Protein AF-A0A7C3HPL3-F1 (afdb_monomer_lite)

Sequence (713 aa):
MQHRWKKDSAVAALNNEVESLIAERNRGVNVCPSSESLQRSAKTLRLFRQLYDNIPQPDSGGTFQFYRAYAAAILRLQPLVDAARWPRWLMLERMLSSASAAGDLLAAALALRTQIEILDDFLQLQAYEGQLPAPDMLESPFPVTPADCQRVRDHATLLWARFLPLLGVPKPDEMTRRPALPARIAPKPVELDDAFAALNDYVHPNYGSHVQAIRPEQATAGVVLLRAFVSVYRSFLAFPWARRPAASPCTIEAPKAETSWDQMVEFVKDTLPCLCQKLRNEHGYPNDWRLDSGFLGVFRERLDHARQQWEEFWRMISDHCDERELDTLRPILGGSDQLCSALPAKELFFFPQRTGGFGLPATAAEWLALAGIRRYALKFEQAVETLGEESAFPASPPYDSWVRFLKTAVEFSVMVGLHKMHLMQVAAKRSINERNPLAAILCARSLMEHYAVSVWLSEKFKEAWDKIEDAARSNRDVRPMLSELEADVGRFLAGTKGTAEATTPWRSRWLAAGRARHVNLETAIDKAFPAGGAADSAKPTLRFLYDWFCRVIHGDRMTGSDLLEPGSSRIAEKQFAKVVMVLAAFEGPEILFRLYGLVASAVGRMARPSGLQSAETPEALRTAIKEGTIRNLQFKRGRDVFGAGTESDPYYFRQELFYHEAFYAFLDHEEIRSFSRSVWLFRHLPGDRVETKDGRVLFFWNRYPQFDVGSDA

pLDDT: mean 72.96, std 17.58, range [26.66, 96.75]

Secondary structure (DSSP, 8-state):
-HHHHTT-HHHHHHHHHHHHHHHHHTTB--SPPPTHHHHHHHHHHHHHHHHHTTPPPS-SHHHHHHHHHHHHHHHHHHHHHHHHHHHHHHHHHHHHHHHHHTT-HHHHHHHHHHHHHHHHHHHHHHHHHTTSPPTTGGGS-PPPPHHHHHHHHHHHHHIIIIIS---SPPPHHHHH-PPPPPPPSSPPPHHHHHHHHHHHHHHSTTS-THHHHH-TTSHHHHHHHHHHHHHHHHHHHTSTTTTPBPSS--------S---HHHHHHHHHHHHHHHHHHHHHHH---TT--TTTTHHHHHHHHHHHHHHHHHHHHHHHHHH--HHHHHHHTTTS-S-HHHHTTS-HHHHHHHHHHHGGGT--SSHHHHHHHHHHHHHHHHHHHHHHTS-SS-SS-SSS--HHHHHHHHHHHHHHHHHHHHHHHHHHHHHHHHHHTT-HHHHHHHHHHHHHHHHHHHHHHHHHHHHHHHHHHHHHTT---HHHHHHHHHHHHHHHH--TT--S---HHHHHHHHTT------HHHHHHHHS-SS--S-TTHHHHHHHHHHHHHHHTTSSS-SGGGSSTTTHHHHHHHHHHHHHHHHHHTSHHHHHHHHHHHHHHHHHHT-TTTGGG--SHHHHHHHHHHT--TT----BTTTEES-SSSSS-BEE-TTS-HHHHHHHHHHHTT--EEEEEEEEETTEEEEEEEETTS-EEEEE---TTT---S--

Structure (mmCIF, N/CA/C/O backbone):
data_AF-A0A7C3HPL3-F1
#
_entry.id   AF-A0A7C3HPL3-F1
#
loop_
_atom_site.group_PDB
_atom_site.id
_atom_site.type_symbol
_atom_site.label_atom_id
_atom_site.label_alt_id
_atom_site.label_comp_id
_atom_site.label_asym_id
_atom_site.label_entity_id
_atom_site.label_seq_id
_atom_site.pdbx_PDB_ins_code
_atom_site.Cartn_x
_atom_site.Cartn_y
_atom_site.Cartn_z
_atom_site.occupancy
_atom_site.B_iso_or_equiv
_atom_site.auth_seq_id
_atom_site.auth_comp_id
_atom_site.auth_asym_id
_atom_site.auth_atom_id
_atom_site.pdbx_PDB_model_num
ATOM 1 N N . MET A 1 1 ? 0.351 -27.396 0.593 1.00 41.66 1 MET A N 1
ATOM 2 C CA . MET A 1 1 ? -0.101 -26.341 -0.349 1.00 41.66 1 MET A CA 1
ATOM 3 C C . MET A 1 1 ? 0.092 -26.714 -1.820 1.00 41.66 1 MET A C 1
ATOM 5 O O . MET A 1 1 ? -0.907 -26.703 -2.530 1.00 41.66 1 MET A O 1
ATOM 9 N N . GLN A 1 2 ? 1.286 -27.146 -2.268 1.00 35.91 2 GLN A N 1
ATOM 10 C CA . GLN A 1 2 ? 1.512 -27.609 -3.658 1.00 35.91 2 GLN A CA 1
ATOM 11 C C . GLN A 1 2 ? 0.457 -28.620 -4.160 1.00 35.91 2 GLN A C 1
ATOM 13 O O . GLN A 1 2 ? 0.058 -28.567 -5.316 1.00 35.91 2 GLN A O 1
ATOM 18 N N . HIS A 1 3 ? -0.061 -29.499 -3.293 1.00 39.06 3 HIS A N 1
ATOM 19 C CA . HIS A 1 3 ? -1.077 -30.491 -3.666 1.00 39.06 3 HIS A CA 1
ATOM 20 C C . HIS A 1 3 ? -2.484 -29.943 -3.969 1.00 39.06 3 HIS A C 1
ATOM 22 O O . HIS A 1 3 ? -3.223 -30.624 -4.674 1.00 39.06 3 HIS A O 1
ATOM 28 N N . ARG A 1 4 ? -2.883 -28.765 -3.455 1.00 46.12 4 ARG A N 1
ATOM 29 C CA . ARG A 1 4 ? -4.201 -28.168 -3.768 1.00 46.12 4 ARG A CA 1
ATOM 30 C C . ARG A 1 4 ? -4.163 -27.411 -5.095 1.00 46.12 4 ARG A C 1
ATOM 32 O O . ARG A 1 4 ? -5.033 -27.625 -5.924 1.00 46.12 4 ARG A O 1
ATOM 39 N N . TRP A 1 5 ? -3.124 -26.609 -5.328 1.00 50.84 5 TRP A N 1
ATOM 40 C CA . TRP A 1 5 ? -2.966 -25.856 -6.580 1.00 50.84 5 TRP A CA 1
ATOM 41 C C . TRP A 1 5 ? -2.658 -26.764 -7.778 1.00 50.84 5 TRP A C 1
ATOM 43 O O . TRP A 1 5 ? -3.161 -26.523 -8.865 1.00 50.84 5 TRP A O 1
ATOM 53 N N . LYS A 1 6 ? -1.918 -27.867 -7.578 1.00 50.06 6 LYS A N 1
ATOM 54 C CA . LYS A 1 6 ? -1.686 -28.879 -8.628 1.00 50.06 6 LYS A CA 1
ATOM 55 C C . LYS A 1 6 ? -2.954 -29.625 -9.072 1.00 50.06 6 LYS A C 1
ATOM 57 O O . LYS A 1 6 ? -2.928 -30.254 -10.122 1.00 50.06 6 LYS A O 1
ATOM 62 N N . LYS A 1 7 ? -4.030 -29.607 -8.274 1.00 56.88 7 LYS A N 1
ATOM 63 C CA . LYS A 1 7 ? -5.308 -30.261 -8.610 1.00 56.88 7 LYS A CA 1
ATOM 64 C C . LYS A 1 7 ? -6.273 -29.342 -9.364 1.00 56.88 7 LYS A C 1
ATOM 66 O O . LYS A 1 7 ? -7.231 -29.844 -9.940 1.00 56.88 7 LYS A O 1
ATOM 71 N N . ASP A 1 8 ? -6.030 -28.033 -9.365 1.00 68.81 8 ASP A N 1
ATOM 72 C CA . ASP A 1 8 ? -6.805 -27.076 -10.151 1.00 68.81 8 ASP A CA 1
ATOM 73 C C . ASP A 1 8 ? -6.230 -27.014 -11.574 1.00 68.81 8 ASP A C 1
ATOM 75 O O . ASP A 1 8 ? -5.091 -26.590 -11.788 1.00 68.81 8 ASP A O 1
ATOM 79 N N . SER A 1 9 ? -7.007 -27.467 -12.558 1.00 72.75 9 SER A N 1
ATOM 80 C CA . SER A 1 9 ? -6.572 -27.553 -13.955 1.00 72.75 9 SER A CA 1
ATOM 81 C C . SER A 1 9 ? -6.252 -26.189 -14.572 1.00 72.75 9 SER A C 1
ATOM 83 O O . SER A 1 9 ? -5.381 -26.110 -15.438 1.00 72.75 9 SER A O 1
ATOM 85 N N . ALA A 1 10 ? -6.914 -25.113 -14.130 1.00 74.19 10 ALA A N 1
ATOM 86 C CA . ALA A 1 10 ? -6.650 -23.766 -14.628 1.00 74.19 10 ALA A CA 1
ATOM 87 C C . ALA A 1 10 ? -5.320 -23.227 -14.082 1.00 74.19 10 ALA A C 1
ATOM 89 O O . ALA A 1 10 ? -4.532 -22.645 -14.828 1.00 74.19 10 ALA A O 1
ATOM 90 N N . VAL A 1 11 ? -5.034 -23.477 -12.800 1.00 78.38 11 VAL A N 1
ATOM 91 C CA . VAL A 1 11 ? -3.745 -23.125 -12.179 1.00 78.38 11 VAL A CA 1
ATOM 92 C C . VAL A 1 11 ? -2.603 -23.938 -12.793 1.00 78.38 11 VAL A C 1
ATOM 94 O O . VAL A 1 11 ? -1.540 -23.389 -13.074 1.00 78.38 11 VAL A O 1
ATOM 97 N N . ALA A 1 12 ? -2.815 -25.231 -13.052 1.00 79.19 12 ALA A N 1
ATOM 98 C CA . ALA A 1 12 ? -1.817 -26.090 -13.688 1.00 79.19 12 ALA A CA 1
ATOM 99 C C . ALA A 1 12 ? -1.452 -25.622 -15.109 1.00 79.19 12 ALA A C 1
ATOM 101 O O . ALA A 1 12 ? -0.271 -25.568 -15.448 1.00 79.19 12 ALA A O 1
ATOM 102 N N . ALA A 1 13 ? -2.446 -25.237 -15.918 1.00 85.75 13 ALA A N 1
ATOM 103 C CA . ALA A 1 13 ? -2.212 -24.704 -17.260 1.00 85.75 13 ALA A CA 1
ATOM 104 C C . ALA A 1 13 ? -1.410 -23.393 -17.227 1.00 85.75 13 ALA A C 1
ATOM 106 O O . ALA A 1 13 ? -0.432 -23.259 -17.960 1.00 85.75 13 ALA A O 1
ATOM 107 N N . LEU A 1 14 ? -1.776 -22.464 -16.335 1.00 88.50 14 LEU A N 1
ATOM 108 C CA . LEU A 1 14 ? -1.041 -21.211 -16.147 1.00 88.50 14 LEU A CA 1
ATOM 109 C C . LEU A 1 14 ? 0.402 -21.455 -15.691 1.00 88.50 14 LEU A C 1
ATOM 111 O O . LEU A 1 14 ? 1.313 -20.824 -16.212 1.00 88.50 14 LEU A O 1
ATOM 115 N N . ASN A 1 15 ? 0.628 -22.394 -14.768 1.00 85.50 15 ASN A N 1
ATOM 116 C CA . ASN A 1 15 ? 1.976 -22.740 -14.314 1.00 85.50 15 ASN A CA 1
ATOM 117 C C . ASN A 1 15 ? 2.854 -23.266 -15.452 1.00 85.50 15 ASN A C 1
ATOM 119 O O . ASN A 1 15 ? 3.981 -22.809 -15.598 1.00 85.50 15 ASN A O 1
ATOM 123 N N . ASN A 1 16 ? 2.345 -24.181 -16.284 1.00 87.81 16 ASN A N 1
ATOM 124 C CA . ASN A 1 16 ? 3.105 -24.678 -17.438 1.00 87.81 16 ASN A CA 1
ATOM 125 C C . ASN A 1 16 ? 3.515 -23.539 -18.377 1.00 87.81 16 ASN A C 1
ATOM 127 O O . ASN A 1 16 ? 4.605 -23.544 -18.947 1.00 87.81 16 ASN A O 1
ATOM 131 N N . GLU A 1 17 ? 2.637 -22.554 -18.529 1.00 93.00 17 GLU A N 1
ATOM 132 C CA . GLU A 1 17 ? 2.922 -21.396 -19.351 1.00 93.00 17 GLU A CA 1
ATOM 133 C C . GLU A 1 17 ? 3.975 -20.469 -18.733 1.00 93.00 17 GLU A C 1
ATOM 135 O O . GLU A 1 17 ? 4.900 -20.039 -19.421 1.00 93.00 17 GLU A O 1
ATOM 140 N N . VAL A 1 18 ? 3.872 -20.211 -17.428 1.00 90.56 18 VAL A N 1
ATOM 141 C CA . VAL A 1 18 ? 4.877 -19.465 -16.662 1.00 90.56 18 VAL A CA 1
ATOM 142 C C . VAL A 1 18 ? 6.251 -20.119 -16.801 1.00 90.56 18 VAL A C 1
ATOM 144 O O . VAL A 1 18 ? 7.207 -19.430 -17.145 1.00 90.56 18 VAL A O 1
ATOM 147 N N . GLU A 1 19 ? 6.350 -21.438 -16.631 1.00 89.69 19 GLU A N 1
ATOM 148 C CA . GLU A 1 19 ? 7.603 -22.188 -16.804 1.00 89.69 19 GLU A CA 1
ATOM 149 C C . GLU A 1 19 ? 8.178 -22.029 -18.221 1.00 89.69 19 GLU A C 1
ATOM 151 O O . GLU A 1 19 ? 9.374 -21.782 -18.391 1.00 89.69 19 GLU A O 1
ATOM 156 N N . SER A 1 20 ? 7.329 -22.090 -19.254 1.00 92.38 20 SER A N 1
ATOM 157 C CA . SER A 1 20 ? 7.750 -21.862 -20.643 1.00 92.38 20 SER A CA 1
ATOM 158 C C . SER A 1 20 ? 8.289 -20.444 -20.862 1.00 92.38 20 SER A C 1
ATOM 160 O O . SER A 1 20 ? 9.319 -20.265 -21.516 1.00 92.38 20 SER A O 1
ATOM 162 N N . LEU A 1 21 ? 7.614 -19.429 -20.317 1.00 93.06 21 LEU A N 1
ATOM 163 C CA . LEU A 1 21 ? 8.029 -18.027 -20.430 1.00 93.06 21 LEU A CA 1
ATOM 164 C C . LEU A 1 21 ? 9.325 -17.758 -19.658 1.00 93.06 21 LEU A C 1
ATOM 166 O O . LEU A 1 21 ? 10.193 -17.047 -20.161 1.00 93.06 21 LEU A O 1
ATOM 170 N N . ILE A 1 22 ? 9.495 -18.360 -18.476 1.00 88.88 22 ILE A N 1
ATOM 171 C CA . ILE A 1 22 ? 10.741 -18.307 -17.699 1.00 88.88 22 ILE A CA 1
ATOM 172 C C . ILE A 1 22 ? 11.883 -18.945 -18.493 1.00 88.88 22 ILE A C 1
ATOM 174 O O . ILE A 1 22 ? 12.955 -18.349 -18.617 1.00 88.88 22 ILE A O 1
ATOM 178 N N . ALA A 1 23 ? 11.659 -20.125 -19.077 1.00 87.38 23 ALA A N 1
ATOM 179 C CA . ALA A 1 23 ? 12.657 -20.803 -19.899 1.00 87.38 23 ALA A CA 1
ATOM 180 C C . ALA A 1 23 ? 13.074 -19.955 -21.112 1.00 87.38 23 ALA A C 1
ATOM 182 O O . ALA A 1 23 ? 14.262 -19.872 -21.431 1.00 87.38 23 ALA A O 1
ATOM 183 N N . GLU A 1 24 ? 12.127 -19.276 -21.767 1.00 88.62 24 GLU A N 1
ATOM 184 C CA . GLU A 1 24 ? 12.440 -18.335 -22.843 1.00 88.62 24 GLU A CA 1
ATOM 185 C C . GLU A 1 24 ? 13.222 -17.122 -22.327 1.00 88.62 24 GLU A C 1
ATOM 187 O O . GLU A 1 24 ? 14.273 -16.796 -22.885 1.00 88.62 24 GLU A O 1
ATOM 192 N N . ARG A 1 25 ? 12.757 -16.497 -21.240 1.00 88.94 25 ARG A N 1
ATOM 193 C CA . ARG A 1 25 ? 13.364 -15.306 -20.638 1.00 88.94 25 ARG A CA 1
ATOM 194 C C . ARG A 1 25 ? 14.802 -15.541 -20.180 1.00 88.94 25 ARG A C 1
ATOM 196 O O . ARG A 1 25 ? 15.637 -14.656 -20.381 1.00 88.94 25 ARG A O 1
ATOM 203 N N . ASN A 1 26 ? 15.101 -16.713 -19.618 1.00 83.44 26 ASN A N 1
ATOM 204 C CA . ASN A 1 26 ? 16.430 -17.087 -19.120 1.00 83.44 26 ASN A CA 1
ATOM 205 C C . ASN A 1 26 ? 17.495 -17.185 -20.227 1.00 83.44 26 ASN A C 1
ATOM 207 O O . ASN A 1 26 ? 18.689 -17.181 -19.932 1.00 83.44 26 ASN A O 1
ATOM 211 N N . ARG A 1 27 ? 17.089 -17.241 -21.504 1.00 81.69 27 ARG A N 1
ATOM 212 C CA . ARG A 1 27 ? 18.009 -17.162 -22.654 1.00 81.69 27 ARG A CA 1
ATOM 213 C C . ARG A 1 27 ? 18.409 -15.723 -23.006 1.00 81.69 27 ARG A C 1
ATOM 215 O O . ARG A 1 27 ? 19.388 -15.529 -23.725 1.00 81.69 27 ARG A O 1
ATOM 222 N N . GLY A 1 28 ? 17.647 -14.733 -22.537 1.00 79.31 28 GLY A N 1
ATOM 223 C CA . GLY A 1 28 ? 17.845 -13.312 -22.827 1.00 79.31 28 GLY A CA 1
ATOM 224 C C . GLY A 1 28 ? 18.831 -12.610 -21.886 1.00 79.31 28 GLY A C 1
ATOM 225 O O . GLY A 1 28 ? 19.328 -13.199 -20.929 1.00 79.31 28 GLY A O 1
ATOM 226 N N . VAL A 1 29 ? 19.077 -11.317 -22.123 1.00 75.50 29 VAL A N 1
ATOM 227 C CA . VAL A 1 29 ? 19.988 -10.475 -21.316 1.00 75.50 29 VAL A CA 1
ATOM 228 C C . VAL A 1 29 ? 19.632 -10.510 -19.823 1.00 75.50 29 VAL A C 1
ATOM 230 O O . VAL A 1 29 ? 18.475 -10.355 -19.432 1.00 75.50 29 VAL A O 1
ATOM 233 N N . ASN A 1 30 ? 20.641 -10.698 -18.978 1.00 72.25 30 ASN A N 1
ATOM 234 C CA . ASN A 1 30 ? 20.511 -10.949 -17.536 1.00 72.25 30 ASN A CA 1
ATOM 235 C C . ASN A 1 30 ? 21.443 -10.082 -16.668 1.00 72.25 30 ASN A C 1
ATOM 237 O O . ASN A 1 30 ? 21.335 -10.085 -15.442 1.00 72.25 30 ASN A O 1
ATOM 241 N N . VAL A 1 31 ? 22.327 -9.305 -17.294 1.00 69.75 31 VAL A N 1
ATOM 242 C CA . VAL A 1 31 ? 23.218 -8.348 -16.636 1.00 69.75 31 VAL A CA 1
ATOM 243 C C . VAL A 1 31 ? 23.016 -6.989 -17.292 1.00 69.75 31 VAL A C 1
ATOM 245 O O . VAL A 1 31 ? 22.857 -6.898 -18.510 1.00 69.75 31 VAL A O 1
ATOM 248 N N . CYS A 1 32 ? 23.015 -5.927 -16.486 1.00 68.81 32 CYS A N 1
ATOM 249 C CA . CYS A 1 32 ? 22.987 -4.566 -17.008 1.00 68.81 32 CYS A CA 1
ATOM 250 C C . CYS A 1 32 ? 24.171 -4.340 -17.969 1.00 68.81 32 CYS A C 1
ATOM 252 O O . CYS A 1 32 ? 25.301 -4.696 -17.623 1.00 68.81 32 CYS A O 1
ATOM 254 N N . PRO A 1 33 ? 23.952 -3.713 -19.136 1.00 66.06 33 PRO A N 1
ATOM 255 C CA . PRO A 1 33 ? 25.042 -3.307 -20.022 1.00 66.06 33 PRO A CA 1
ATOM 256 C C . PRO A 1 33 ? 26.049 -2.383 -19.312 1.00 66.06 33 PRO A C 1
ATOM 258 O O . PRO A 1 33 ? 25.688 -1.669 -18.376 1.00 66.06 33 PRO A O 1
ATOM 261 N N . SER A 1 34 ? 27.319 -2.410 -19.735 1.00 59.97 34 SER A N 1
ATOM 262 C CA . SER A 1 34 ? 28.420 -1.733 -19.031 1.00 59.97 34 SER A CA 1
ATOM 263 C C . SER A 1 34 ? 28.308 -0.197 -19.021 1.00 59.97 34 SER A C 1
ATOM 265 O O . SER A 1 34 ? 27.701 0.427 -19.895 1.00 59.97 34 SER A O 1
ATOM 267 N N . SER A 1 35 ? 28.966 0.422 -18.034 1.00 56.56 35 SER A N 1
ATOM 268 C CA . SER A 1 35 ? 29.016 1.875 -17.801 1.00 56.56 35 SER A CA 1
ATOM 269 C C . SER A 1 35 ? 29.748 2.680 -18.889 1.00 56.56 35 SER A C 1
ATOM 271 O O . SER A 1 35 ? 29.656 3.912 -18.922 1.00 56.56 35 SER A O 1
ATOM 273 N N . GLU A 1 36 ? 30.448 2.011 -19.813 1.00 59.09 36 GLU A N 1
ATOM 274 C CA . GLU A 1 36 ? 31.194 2.644 -20.911 1.00 59.09 36 GLU A CA 1
ATOM 275 C C . GLU A 1 36 ? 30.293 3.472 -21.833 1.00 59.09 36 GLU A C 1
ATOM 277 O O . GLU A 1 36 ? 30.694 4.541 -22.304 1.00 59.09 36 GLU A O 1
ATOM 282 N N . SER A 1 37 ? 29.055 3.018 -22.052 1.00 58.03 37 SER A N 1
ATOM 283 C CA . SER A 1 37 ? 28.066 3.723 -22.873 1.00 58.03 37 SER A CA 1
ATOM 284 C C . SER A 1 37 ? 27.775 5.121 -22.322 1.00 58.03 37 SER A C 1
ATOM 286 O O . SER A 1 37 ? 27.619 6.075 -23.084 1.00 58.03 37 SER A O 1
ATOM 288 N N . LEU A 1 38 ? 27.775 5.280 -20.997 1.00 60.78 38 LEU A N 1
ATOM 289 C CA . LEU A 1 38 ? 27.441 6.532 -20.322 1.00 60.78 38 LEU A CA 1
ATOM 290 C C . LEU A 1 38 ? 28.622 7.514 -20.334 1.00 60.78 38 LEU A C 1
ATOM 292 O O . LEU A 1 38 ? 28.441 8.692 -20.641 1.00 60.78 38 LEU A O 1
ATOM 296 N N . GLN A 1 39 ? 29.851 7.021 -20.139 1.00 62.75 39 GLN A N 1
ATOM 297 C CA . GLN A 1 39 ? 31.071 7.829 -20.280 1.00 62.75 39 GLN A CA 1
ATOM 298 C C . GLN A 1 39 ? 31.233 8.389 -21.699 1.00 62.75 39 GLN A C 1
ATOM 300 O O . GLN A 1 39 ? 31.517 9.576 -21.869 1.00 62.75 39 GLN A O 1
ATOM 305 N N . ARG A 1 40 ? 30.977 7.563 -22.723 1.00 62.34 40 ARG A N 1
ATOM 306 C CA . ARG A 1 40 ? 30.988 7.997 -24.131 1.00 62.34 40 ARG A CA 1
ATOM 307 C C . ARG A 1 40 ? 29.875 9.008 -24.433 1.00 62.34 40 ARG A C 1
ATOM 309 O O . ARG A 1 40 ? 30.050 9.873 -25.288 1.00 62.34 40 ARG A O 1
ATOM 316 N N . SER A 1 41 ? 28.767 8.949 -23.693 1.00 66.69 41 SER A N 1
ATOM 317 C CA . SER A 1 41 ? 27.578 9.774 -23.928 1.00 66.69 41 SER A CA 1
ATOM 318 C C . SER A 1 41 ? 27.506 11.039 -23.072 1.00 66.69 41 SER A C 1
ATOM 320 O O . SER A 1 41 ? 26.672 11.889 -23.349 1.00 66.69 41 SER A O 1
ATOM 322 N N . ALA A 1 42 ? 28.373 11.242 -22.075 1.00 68.62 42 ALA A N 1
ATOM 323 C CA . ALA A 1 42 ? 28.255 12.354 -21.119 1.00 68.62 42 ALA A CA 1
ATOM 324 C C . ALA A 1 42 ? 28.315 13.758 -21.761 1.00 68.62 42 ALA A C 1
ATOM 326 O O . ALA A 1 42 ? 27.653 14.697 -21.310 1.00 68.62 42 ALA A O 1
ATOM 327 N N . LYS A 1 43 ? 29.106 13.932 -22.831 1.00 69.75 43 LYS A N 1
ATOM 328 C CA . LYS A 1 43 ? 29.124 15.181 -23.618 1.00 69.75 43 LYS A CA 1
ATOM 329 C C . LYS A 1 43 ? 27.829 15.342 -24.422 1.00 69.75 43 LYS A C 1
ATOM 331 O O . LYS A 1 43 ? 27.249 16.424 -24.421 1.00 69.75 43 LYS A O 1
ATOM 336 N N . THR A 1 44 ? 27.362 14.260 -25.043 1.00 72.50 44 THR A N 1
ATOM 337 C CA . THR A 1 44 ? 26.108 14.201 -25.809 1.00 72.50 44 THR A CA 1
ATOM 338 C C . THR A 1 44 ? 24.891 14.451 -24.924 1.00 72.50 44 THR A C 1
ATOM 340 O O . THR A 1 44 ? 24.012 15.197 -25.320 1.00 72.50 44 THR A O 1
ATOM 343 N N . LEU A 1 45 ? 24.867 13.916 -23.703 1.00 76.31 45 LEU A N 1
ATOM 344 C CA . LEU A 1 45 ? 23.802 14.099 -22.720 1.00 76.31 45 LEU A CA 1
ATOM 345 C C . LEU A 1 45 ? 23.711 15.559 -22.249 1.00 76.31 45 LEU A C 1
ATOM 347 O O . LEU A 1 45 ? 22.623 16.125 -22.189 1.00 76.31 45 LEU A O 1
ATOM 351 N N . ARG A 1 46 ? 24.855 16.198 -21.954 1.00 73.62 46 ARG A N 1
ATOM 352 C CA . ARG A 1 46 ? 24.890 17.628 -21.598 1.00 73.62 46 ARG A CA 1
ATOM 353 C C . ARG A 1 46 ? 24.397 18.506 -22.742 1.00 73.62 46 ARG A C 1
ATOM 355 O O . ARG A 1 46 ? 23.603 19.409 -22.501 1.00 73.62 46 ARG A O 1
ATOM 362 N N . LEU A 1 47 ? 24.830 18.212 -23.967 1.00 70.94 47 LEU A N 1
ATOM 363 C CA . LEU A 1 47 ? 24.358 18.911 -25.160 1.00 70.94 47 LEU A CA 1
ATOM 364 C C . LEU A 1 47 ? 22.857 18.677 -25.383 1.00 70.94 47 LEU A C 1
ATOM 366 O O . LEU A 1 47 ? 22.119 19.627 -25.597 1.00 70.94 47 LEU A O 1
ATOM 370 N N . PHE A 1 48 ? 22.389 17.435 -25.263 1.00 79.94 48 PHE A N 1
ATOM 371 C CA . PHE A 1 48 ? 20.979 17.073 -25.382 1.00 79.94 48 PHE A CA 1
ATOM 372 C C . PHE A 1 48 ? 20.109 17.839 -24.382 1.00 79.94 48 PHE A C 1
ATOM 374 O O . PHE A 1 48 ? 19.072 18.365 -24.771 1.00 79.94 48 PHE A O 1
ATOM 381 N N . ARG A 1 49 ? 20.554 17.969 -23.124 1.00 76.38 49 ARG A N 1
ATOM 382 C CA . ARG A 1 49 ? 19.858 18.770 -22.108 1.00 76.38 49 ARG A CA 1
ATOM 383 C C . ARG A 1 49 ? 19.825 20.255 -22.464 1.00 76.38 49 ARG A C 1
ATOM 385 O O . ARG A 1 49 ? 18.771 20.867 -22.390 1.00 76.38 49 ARG A O 1
ATOM 392 N N . GLN A 1 50 ? 20.955 20.823 -22.884 1.00 72.81 50 GLN A N 1
ATOM 393 C CA . GLN A 1 50 ? 21.010 22.226 -23.313 1.00 72.81 50 GLN A CA 1
ATOM 394 C C . GLN A 1 50 ? 20.058 22.509 -24.481 1.00 72.81 50 GLN A C 1
ATOM 396 O O . GLN A 1 50 ? 19.448 23.576 -24.523 1.00 72.81 50 GLN A O 1
ATOM 401 N N . LEU A 1 51 ? 19.923 21.559 -25.410 1.00 73.44 51 LEU A N 1
ATOM 402 C CA . LEU A 1 51 ? 18.964 21.645 -26.508 1.00 73.44 51 LEU A CA 1
ATOM 403 C C . LEU A 1 51 ? 17.525 21.502 -25.997 1.00 73.44 51 LEU A C 1
ATOM 405 O O . LEU A 1 51 ? 16.680 22.292 -26.398 1.00 73.44 51 LEU A O 1
ATOM 409 N N . TYR A 1 52 ? 17.261 20.560 -25.084 1.00 76.81 52 TYR A N 1
ATOM 410 C CA . TYR A 1 52 ? 15.939 20.345 -24.484 1.00 76.81 52 TYR A CA 1
ATOM 411 C C . TYR A 1 52 ? 15.409 21.590 -23.756 1.00 76.81 52 TYR A C 1
ATOM 413 O O . TYR A 1 52 ? 14.262 21.991 -23.950 1.00 76.81 52 TYR A O 1
ATOM 421 N N . ASP A 1 53 ? 16.263 22.236 -22.960 1.00 72.31 53 ASP A N 1
ATOM 422 C CA . ASP A 1 53 ? 15.903 23.426 -22.180 1.00 72.31 53 ASP A CA 1
ATOM 423 C C . ASP A 1 53 ? 15.602 24.647 -23.079 1.00 72.31 53 ASP A C 1
ATOM 425 O O . ASP A 1 53 ? 14.957 25.594 -22.635 1.00 72.31 53 ASP A O 1
ATOM 429 N N . ASN A 1 54 ? 16.032 24.617 -24.349 1.00 72.38 54 ASN A N 1
ATOM 430 C CA . ASN A 1 54 ? 15.893 25.711 -25.315 1.00 72.38 54 ASN A CA 1
ATOM 431 C C . ASN A 1 54 ? 15.181 25.283 -26.614 1.00 72.38 54 ASN A C 1
ATOM 433 O O . ASN A 1 54 ? 15.475 25.835 -27.675 1.00 72.38 54 ASN A O 1
ATOM 437 N N . ILE A 1 55 ? 14.272 24.296 -26.564 1.00 72.31 55 ILE A N 1
ATOM 438 C CA . ILE A 1 55 ? 13.559 23.817 -27.764 1.00 72.31 55 ILE A CA 1
ATOM 439 C C . ILE A 1 55 ? 12.751 24.972 -28.395 1.00 72.31 55 ILE A C 1
ATOM 441 O O . ILE A 1 55 ? 11.807 25.463 -27.768 1.00 72.31 55 ILE A O 1
ATOM 445 N N . PRO A 1 56 ? 13.065 25.394 -29.637 1.00 75.56 56 PRO A N 1
ATOM 446 C CA . PRO A 1 56 ? 12.332 26.448 -30.324 1.00 75.56 56 PRO A CA 1
ATOM 447 C C . PRO A 1 56 ? 10.986 25.936 -30.855 1.00 75.56 56 PRO A C 1
ATOM 449 O O . PRO A 1 56 ? 10.822 24.751 -31.166 1.00 75.56 56 PRO A O 1
ATOM 452 N N . GLN A 1 57 ? 10.016 26.840 -31.001 1.00 75.56 57 GLN A N 1
ATOM 453 C CA . GLN A 1 57 ? 8.773 26.530 -31.713 1.00 75.56 57 GLN A CA 1
ATOM 454 C C . GLN A 1 57 ? 9.076 26.278 -33.200 1.00 75.56 57 GLN A C 1
ATOM 456 O O . GLN A 1 57 ? 9.948 26.945 -33.749 1.00 75.56 57 GLN A O 1
ATOM 461 N N . PRO A 1 58 ? 8.409 25.321 -33.866 1.00 67.88 58 PRO A N 1
ATOM 462 C CA . PRO A 1 58 ? 8.681 24.997 -35.265 1.00 67.88 58 PRO A CA 1
ATOM 463 C C . PRO A 1 58 ? 7.989 25.987 -36.223 1.00 67.88 58 PRO A C 1
ATOM 465 O O . PRO A 1 58 ? 7.077 25.615 -36.958 1.00 67.88 58 PRO A O 1
ATOM 468 N N . ASP A 1 59 ? 8.384 27.261 -36.182 1.00 69.94 59 ASP A N 1
ATOM 469 C CA . ASP A 1 59 ? 7.727 28.372 -36.891 1.00 69.94 59 ASP A CA 1
ATOM 470 C C . ASP A 1 59 ? 8.493 28.889 -38.127 1.00 69.94 59 ASP A C 1
ATOM 472 O O . ASP A 1 59 ? 7.944 29.648 -38.927 1.00 69.94 59 ASP A O 1
ATOM 476 N N . SER A 1 60 ? 9.753 28.481 -38.317 1.00 65.62 60 SER A N 1
ATOM 477 C CA . SER A 1 60 ? 10.642 29.045 -39.343 1.00 65.62 60 SER A CA 1
ATOM 478 C C . SER A 1 60 ? 11.720 28.069 -39.840 1.00 65.62 60 SER A C 1
ATOM 480 O O . SER A 1 60 ? 12.082 27.105 -39.168 1.00 65.62 60 SER A O 1
ATOM 482 N N . GLY A 1 61 ? 12.302 28.333 -41.018 1.00 61.06 61 GLY A N 1
ATOM 483 C CA . GLY A 1 61 ? 13.288 27.449 -41.667 1.00 61.06 61 GLY A CA 1
ATOM 484 C C . GLY A 1 61 ? 14.518 27.083 -40.817 1.00 61.06 61 GLY A C 1
ATOM 485 O O . GLY A 1 61 ? 15.007 25.956 -40.896 1.00 61.06 61 GLY A O 1
ATOM 486 N N . GLY A 1 62 ? 14.994 27.996 -39.961 1.00 63.72 62 GLY A N 1
ATOM 487 C CA . GLY A 1 62 ? 16.115 27.737 -39.044 1.00 63.72 62 GLY A CA 1
ATOM 488 C C . GLY A 1 62 ? 15.770 26.755 -37.917 1.00 63.72 62 GLY A C 1
ATOM 489 O O . GLY A 1 62 ? 16.625 25.991 -37.472 1.00 63.72 62 GLY A O 1
ATOM 490 N N . THR A 1 63 ? 14.502 26.700 -37.503 1.00 70.44 63 THR A N 1
ATOM 491 C CA . THR A 1 63 ? 14.033 25.769 -36.464 1.00 70.44 63 THR A CA 1
ATOM 492 C C . THR A 1 63 ? 13.986 24.330 -36.981 1.00 70.44 63 THR A C 1
ATOM 494 O O . THR A 1 63 ? 14.335 23.404 -36.255 1.00 70.44 63 THR A O 1
ATOM 497 N N . PHE A 1 64 ? 13.712 24.115 -38.271 1.00 71.56 64 PHE A N 1
ATOM 498 C CA . PHE A 1 64 ? 13.777 22.783 -38.886 1.00 71.56 64 PHE A CA 1
ATOM 499 C C . PHE A 1 64 ? 15.188 22.172 -38.865 1.00 71.56 64 PHE A C 1
ATOM 501 O O . PHE A 1 64 ? 15.336 20.966 -38.649 1.00 71.56 64 PHE A O 1
ATOM 508 N N . GLN A 1 65 ? 16.236 22.992 -39.011 1.00 73.62 65 GLN A N 1
ATOM 509 C CA . GLN A 1 65 ? 17.625 22.532 -38.876 1.00 73.62 65 GLN A CA 1
ATOM 510 C C . GLN A 1 65 ? 17.953 22.116 -37.435 1.00 73.62 65 GLN A C 1
ATOM 512 O O . GLN A 1 65 ? 18.634 21.108 -37.232 1.00 73.62 65 GLN A O 1
ATOM 517 N N . PHE A 1 66 ? 17.413 22.829 -36.438 1.00 80.31 66 PHE A N 1
ATOM 518 C CA . PHE A 1 66 ? 17.517 22.437 -35.030 1.00 80.31 66 PHE A CA 1
ATOM 519 C C . PHE A 1 66 ? 16.900 21.053 -34.792 1.00 80.31 66 PHE A C 1
ATOM 521 O O . PHE A 1 66 ? 17.564 20.179 -34.240 1.00 80.31 66 PHE A O 1
ATOM 528 N N . TYR A 1 67 ? 15.668 20.814 -35.257 1.00 79.50 67 TYR A N 1
ATOM 529 C CA . TYR A 1 67 ? 14.985 19.529 -35.049 1.00 79.50 67 TYR A CA 1
ATOM 530 C C . TYR A 1 67 ? 15.689 18.359 -35.743 1.00 79.50 67 TYR A C 1
ATOM 532 O O . TYR A 1 67 ? 15.725 17.259 -35.193 1.00 79.50 67 TYR A O 1
ATOM 540 N N . ARG A 1 68 ? 16.332 18.591 -36.893 1.00 77.19 68 ARG A N 1
ATOM 541 C CA . ARG A 1 68 ? 17.196 17.586 -37.526 1.00 77.19 68 ARG A CA 1
ATOM 542 C C . ARG A 1 68 ? 18.416 17.257 -36.669 1.00 77.19 68 ARG A C 1
ATOM 544 O O . ARG A 1 68 ? 18.699 16.083 -36.432 1.00 77.19 68 ARG A O 1
ATOM 551 N N . ALA A 1 69 ? 19.133 18.277 -36.195 1.00 77.94 69 ALA A N 1
ATOM 552 C CA . ALA A 1 69 ? 20.275 18.079 -35.305 1.00 77.94 69 ALA A CA 1
ATOM 553 C C . ALA A 1 69 ? 19.852 17.372 -34.008 1.00 77.94 69 ALA A C 1
ATOM 555 O O . ALA A 1 69 ? 20.590 16.539 -33.480 1.00 77.94 69 ALA A O 1
ATOM 556 N N . TYR A 1 70 ? 18.642 17.660 -33.529 1.00 82.56 70 TYR A N 1
ATOM 557 C CA . TYR A 1 70 ? 18.105 17.059 -32.323 1.00 82.56 70 TYR A CA 1
ATOM 558 C C . TYR A 1 70 ? 17.704 15.592 -32.514 1.00 82.56 70 TYR A C 1
ATOM 560 O O . TYR A 1 70 ? 18.073 14.755 -31.693 1.00 82.56 70 TYR A O 1
ATOM 568 N N . ALA A 1 71 ? 17.077 15.243 -33.641 1.00 81.44 71 ALA A N 1
ATOM 569 C CA . ALA A 1 71 ? 16.833 13.852 -34.026 1.00 81.44 71 ALA A CA 1
ATOM 570 C C . ALA A 1 71 ? 18.145 13.053 -34.145 1.00 81.44 71 ALA A C 1
ATOM 572 O O . ALA A 1 71 ? 18.254 11.946 -33.620 1.00 81.44 71 ALA A O 1
ATOM 573 N N . ALA A 1 72 ? 19.186 13.641 -34.745 1.00 79.44 72 ALA A N 1
ATOM 574 C CA . ALA A 1 72 ? 20.511 13.023 -34.797 1.00 79.44 72 ALA A CA 1
ATOM 575 C C . ALA A 1 72 ? 21.133 12.840 -33.397 1.00 79.44 72 ALA A C 1
ATOM 577 O O . ALA A 1 72 ? 21.797 11.835 -33.139 1.00 79.44 72 ALA A O 1
ATOM 578 N N . ALA A 1 73 ? 20.910 13.779 -32.471 1.00 80.94 73 ALA A N 1
ATOM 579 C CA . ALA A 1 73 ? 21.346 13.642 -31.082 1.00 80.94 73 ALA A CA 1
ATOM 580 C C . ALA A 1 73 ? 20.614 12.503 -30.353 1.00 80.94 73 ALA A C 1
ATOM 582 O O . ALA A 1 73 ? 21.266 11.756 -29.625 1.00 80.94 73 ALA A O 1
ATOM 583 N N . ILE A 1 74 ? 19.307 12.325 -30.589 1.00 85.44 74 ILE A N 1
ATOM 584 C CA . ILE A 1 74 ? 18.529 11.189 -30.066 1.00 85.44 74 ILE A CA 1
ATOM 585 C C . ILE A 1 74 ? 19.140 9.864 -30.537 1.00 85.44 74 ILE A C 1
ATOM 587 O O . ILE A 1 74 ? 19.458 9.015 -29.707 1.00 85.44 74 ILE A O 1
ATOM 591 N N . LEU A 1 75 ? 19.412 9.715 -31.838 1.00 82.50 75 LEU A N 1
ATOM 592 C CA . LEU A 1 75 ? 20.035 8.494 -32.365 1.00 82.50 75 LEU A CA 1
ATOM 593 C C . LEU A 1 75 ? 21.422 8.228 -31.763 1.00 82.50 75 LEU A C 1
ATOM 595 O O . LEU A 1 75 ? 21.781 7.083 -31.498 1.00 82.50 75 LEU A O 1
ATOM 599 N N . ARG A 1 76 ? 22.207 9.277 -31.484 1.00 82.19 76 ARG A N 1
ATOM 600 C CA . ARG A 1 76 ? 23.501 9.138 -30.790 1.00 82.19 76 ARG A CA 1
ATOM 601 C C . ARG A 1 76 ? 23.362 8.716 -29.327 1.00 82.19 76 ARG A C 1
ATOM 603 O O . ARG A 1 76 ? 24.318 8.178 -28.775 1.00 82.19 76 ARG A O 1
ATOM 610 N N . LEU A 1 77 ? 22.211 8.957 -28.699 1.00 83.25 77 LEU A N 1
ATOM 611 C CA . LEU A 1 77 ? 21.894 8.476 -27.353 1.00 83.25 77 LEU A CA 1
ATOM 612 C C . LEU A 1 77 ? 21.326 7.051 -27.349 1.00 83.25 77 LEU A C 1
ATOM 614 O O . LEU A 1 77 ? 21.252 6.458 -26.276 1.00 83.25 77 LEU A O 1
ATOM 618 N N . GLN A 1 78 ? 20.993 6.469 -28.507 1.00 84.00 78 GLN A N 1
ATOM 619 C CA . GLN A 1 78 ? 20.394 5.135 -28.601 1.00 84.00 78 GLN A CA 1
ATOM 620 C C . GLN A 1 78 ? 21.147 4.050 -27.808 1.00 84.00 78 GLN A C 1
ATOM 622 O O . GLN A 1 78 ? 20.489 3.300 -27.094 1.00 84.00 78 GLN A O 1
ATOM 627 N N . PRO A 1 79 ? 22.497 3.979 -27.802 1.00 80.38 79 PRO A N 1
ATOM 628 C CA . PRO A 1 79 ? 23.203 2.992 -26.979 1.00 80.38 79 PRO A CA 1
ATOM 629 C C . PRO A 1 79 ? 22.951 3.153 -25.471 1.00 80.38 79 PRO A C 1
ATOM 631 O O . PRO A 1 79 ? 22.916 2.168 -24.734 1.00 80.38 79 PRO A O 1
ATOM 634 N N . LEU A 1 80 ? 22.768 4.390 -24.997 1.00 79.62 80 LEU A N 1
ATOM 635 C CA . LEU A 1 80 ? 22.406 4.666 -23.608 1.00 79.62 80 LEU A CA 1
ATOM 636 C C . LEU A 1 80 ? 20.947 4.286 -23.332 1.00 79.62 80 LEU A C 1
ATOM 638 O O . LEU A 1 80 ? 20.671 3.713 -22.284 1.00 79.62 80 LEU A O 1
ATOM 642 N N . VAL A 1 81 ? 20.033 4.551 -24.268 1.00 85.56 81 VAL A N 1
ATOM 643 C CA . VAL A 1 81 ? 18.616 4.154 -24.174 1.00 85.56 81 VAL A CA 1
ATOM 644 C C . VAL A 1 81 ? 18.476 2.626 -24.155 1.00 85.56 81 VAL A C 1
ATOM 646 O O . VAL A 1 81 ? 17.783 2.072 -23.304 1.00 85.56 81 VAL A O 1
ATOM 649 N N . ASP A 1 82 ? 19.206 1.923 -25.022 1.00 83.88 82 ASP A N 1
ATOM 650 C CA . ASP A 1 82 ? 19.342 0.460 -25.046 1.00 83.88 82 ASP A CA 1
ATOM 651 C C . ASP A 1 82 ? 19.834 -0.093 -23.712 1.00 83.88 82 ASP A C 1
ATOM 653 O O . ASP A 1 82 ? 19.289 -1.083 -23.219 1.00 83.88 82 ASP A O 1
ATOM 657 N N . ALA A 1 83 ? 20.803 0.573 -23.084 1.00 79.69 83 ALA A N 1
ATOM 658 C CA . ALA A 1 83 ? 21.262 0.200 -21.756 1.00 79.69 83 ALA A CA 1
ATOM 659 C C . ALA A 1 83 ? 20.228 0.504 -20.660 1.00 79.69 83 ALA A C 1
ATOM 661 O O . ALA A 1 83 ? 20.043 -0.312 -19.759 1.00 79.69 83 ALA A O 1
ATOM 662 N N . ALA A 1 84 ? 19.529 1.638 -20.742 1.00 83.06 84 ALA A N 1
ATOM 663 C CA . ALA A 1 84 ? 18.593 2.120 -19.727 1.00 83.06 84 ALA A CA 1
ATOM 664 C C . ALA A 1 84 ? 17.327 1.259 -19.572 1.00 83.06 84 ALA A C 1
ATOM 666 O O . ALA A 1 84 ? 16.711 1.280 -18.507 1.00 83.06 84 ALA A O 1
ATOM 667 N N . ARG A 1 85 ? 16.965 0.449 -20.578 1.00 87.12 85 ARG A N 1
ATOM 668 C CA . ARG A 1 85 ? 15.836 -0.499 -20.489 1.00 87.12 85 ARG A CA 1
ATOM 669 C C . ARG A 1 85 ? 16.028 -1.560 -19.396 1.00 87.12 85 ARG A C 1
ATOM 671 O O . ARG A 1 85 ? 15.061 -2.047 -18.820 1.00 87.12 85 ARG A O 1
ATOM 678 N N . TRP A 1 86 ? 17.271 -1.926 -19.088 1.00 86.94 86 TRP A N 1
ATOM 679 C CA . TRP A 1 86 ? 17.560 -3.109 -18.274 1.00 86.94 86 TRP A CA 1
ATOM 680 C C . TRP A 1 86 ? 17.564 -2.896 -16.755 1.00 86.94 86 TRP A C 1
ATOM 682 O O . TRP A 1 86 ? 16.996 -3.742 -16.069 1.00 86.94 86 TRP A O 1
ATOM 692 N N . PRO A 1 87 ? 18.154 -1.827 -16.180 1.00 86.00 87 PRO A N 1
ATOM 693 C CA . PRO A 1 87 ? 18.358 -1.734 -14.735 1.00 86.00 87 PRO A CA 1
ATOM 694 C C . PRO A 1 87 ? 17.083 -1.894 -13.915 1.00 86.00 87 PRO A C 1
ATOM 696 O O . PRO A 1 87 ? 17.016 -2.761 -13.048 1.00 86.00 87 PRO A O 1
ATOM 699 N N . ARG A 1 88 ? 16.046 -1.103 -14.215 1.00 90.62 88 ARG A N 1
ATOM 700 C CA . ARG A 1 88 ? 14.774 -1.171 -13.483 1.00 90.62 88 ARG A CA 1
ATOM 701 C C . ARG A 1 88 ? 14.074 -2.508 -13.706 1.00 90.62 88 ARG A C 1
ATOM 703 O O . ARG A 1 88 ? 13.599 -3.097 -12.741 1.00 90.62 88 ARG A O 1
ATOM 710 N N . TRP A 1 89 ? 14.070 -3.007 -14.944 1.00 92.44 89 TRP A N 1
ATOM 711 C CA . TRP A 1 89 ? 13.484 -4.304 -15.280 1.00 92.44 89 TRP A CA 1
ATOM 712 C C . TRP A 1 89 ? 14.130 -5.439 -14.480 1.00 92.44 89 TRP A C 1
ATOM 714 O O . TRP A 1 89 ? 13.440 -6.140 -13.749 1.00 92.44 89 TRP A O 1
ATOM 724 N N . LEU A 1 90 ? 15.459 -5.562 -14.525 1.00 88.94 90 LEU A N 1
ATOM 725 C CA . LEU A 1 90 ? 16.210 -6.603 -13.817 1.00 88.94 90 LEU A CA 1
ATOM 726 C C . LEU A 1 90 ? 16.049 -6.504 -12.293 1.00 88.94 90 LEU A C 1
ATOM 728 O O . LEU A 1 90 ? 16.016 -7.519 -11.603 1.00 88.94 90 LEU A O 1
ATOM 732 N N . MET A 1 91 ? 15.927 -5.294 -11.744 1.00 89.25 91 MET A N 1
ATOM 733 C CA . MET A 1 91 ? 15.641 -5.102 -10.321 1.00 89.25 91 MET A CA 1
ATOM 734 C C . MET A 1 91 ? 14.234 -5.571 -9.938 1.00 89.25 91 MET A C 1
ATOM 736 O O . MET A 1 91 ? 14.063 -6.159 -8.871 1.00 89.25 91 MET A O 1
ATOM 740 N N . LEU A 1 92 ? 13.237 -5.352 -10.798 1.00 93.81 92 LEU A N 1
ATOM 741 C CA . LEU A 1 92 ? 11.884 -5.874 -10.598 1.00 93.81 92 LEU A CA 1
ATOM 742 C C . LEU A 1 92 ? 11.834 -7.397 -10.767 1.00 93.81 92 LEU A C 1
ATOM 744 O O . LEU A 1 92 ? 11.163 -8.060 -9.988 1.00 93.81 92 LEU A O 1
ATOM 748 N N . GLU A 1 93 ? 12.593 -7.970 -11.705 1.00 92.12 93 GLU A N 1
ATOM 749 C CA . GLU A 1 93 ? 12.719 -9.428 -11.839 1.00 92.12 93 GLU A CA 1
ATOM 750 C C . GLU A 1 93 ? 13.366 -10.057 -10.604 1.00 92.12 93 GLU A C 1
ATOM 752 O O . GLU A 1 93 ? 12.898 -11.084 -10.120 1.00 92.12 93 GLU A O 1
ATOM 757 N N . ARG A 1 94 ? 14.401 -9.418 -10.041 1.00 87.06 94 ARG A N 1
ATOM 758 C CA . ARG A 1 94 ? 14.993 -9.848 -8.767 1.00 87.06 94 ARG A CA 1
ATOM 759 C C . ARG A 1 94 ? 13.983 -9.768 -7.634 1.00 87.06 94 ARG A C 1
ATOM 761 O O . ARG A 1 94 ? 13.833 -10.740 -6.912 1.00 87.06 94 ARG A O 1
ATOM 768 N N . MET A 1 95 ? 13.250 -8.659 -7.522 1.00 89.94 95 MET A N 1
ATOM 769 C CA . MET A 1 95 ? 12.176 -8.521 -6.537 1.00 89.94 95 MET A CA 1
ATOM 770 C C . MET A 1 95 ? 11.133 -9.628 -6.686 1.00 89.94 95 MET A C 1
ATOM 772 O O . MET A 1 95 ? 10.735 -10.209 -5.687 1.00 89.94 95 MET A O 1
ATOM 776 N N . LEU A 1 96 ? 10.717 -9.940 -7.914 1.00 90.62 96 LEU A N 1
ATOM 777 C CA . LEU A 1 96 ? 9.742 -10.985 -8.202 1.00 90.62 96 LEU A CA 1
ATOM 778 C C . LEU A 1 96 ? 10.286 -12.379 -7.879 1.00 90.62 96 LEU A C 1
ATOM 780 O O . LEU A 1 96 ? 9.568 -13.186 -7.303 1.00 90.62 96 LEU A O 1
ATOM 784 N N . SER A 1 97 ? 11.554 -12.654 -8.186 1.00 84.25 97 SER A N 1
ATOM 785 C CA . SER A 1 97 ? 12.221 -13.906 -7.820 1.00 84.25 97 SER A CA 1
ATOM 786 C C . SER A 1 97 ? 12.311 -14.060 -6.305 1.00 84.25 97 SER A C 1
ATOM 788 O O . SER A 1 97 ? 11.952 -15.106 -5.771 1.00 84.25 97 SER A O 1
ATOM 790 N N . SER A 1 98 ? 12.744 -13.014 -5.601 1.00 76.00 98 SER A N 1
ATOM 791 C CA . SER A 1 98 ? 12.824 -12.996 -4.142 1.00 76.00 98 SER A CA 1
ATOM 792 C C . SER A 1 98 ? 11.448 -13.109 -3.509 1.00 76.00 98 SER A C 1
ATOM 794 O O . SER A 1 98 ? 11.276 -13.862 -2.561 1.00 76.00 98 SER A O 1
ATOM 796 N N . ALA A 1 99 ? 10.450 -12.417 -4.055 1.00 80.50 99 ALA A N 1
ATOM 797 C CA . ALA A 1 99 ? 9.066 -12.518 -3.626 1.00 80.50 99 ALA A CA 1
ATOM 798 C C . ALA A 1 99 ? 8.495 -13.908 -3.903 1.00 80.50 99 ALA A C 1
ATOM 800 O O . ALA A 1 99 ? 7.796 -14.425 -3.055 1.00 80.50 99 ALA A O 1
ATOM 801 N N . SER A 1 100 ? 8.821 -14.552 -5.024 1.00 78.25 100 SER A N 1
ATOM 802 C CA . SER A 1 100 ? 8.384 -15.916 -5.331 1.00 78.25 100 SER A CA 1
ATOM 803 C C . SER A 1 100 ? 9.052 -16.949 -4.425 1.00 78.25 100 SER A C 1
ATOM 805 O O . SER A 1 100 ? 8.379 -17.850 -3.934 1.00 78.25 100 SER A O 1
ATOM 807 N N . ALA A 1 101 ? 10.360 -16.827 -4.183 1.00 69.44 101 ALA A N 1
ATOM 808 C CA . ALA A 1 101 ? 11.108 -17.705 -3.281 1.00 69.44 101 ALA A CA 1
ATOM 809 C C . ALA A 1 101 ? 10.674 -17.517 -1.823 1.00 69.44 101 ALA A C 1
ATOM 811 O O . ALA A 1 101 ? 10.607 -18.475 -1.058 1.00 69.44 101 ALA A O 1
ATOM 812 N N . ALA A 1 102 ? 10.354 -16.274 -1.466 1.00 62.53 102 ALA A N 1
ATOM 813 C CA . ALA A 1 102 ? 9.757 -15.901 -0.201 1.00 62.53 102 ALA A CA 1
ATOM 814 C C . ALA A 1 102 ? 8.235 -16.093 -0.168 1.00 62.53 102 ALA A C 1
ATOM 816 O O . ALA A 1 102 ? 7.655 -15.817 0.871 1.00 62.53 102 ALA A O 1
ATOM 817 N N . GLY A 1 103 ? 7.610 -16.491 -1.287 1.00 68.56 103 GLY A N 1
ATOM 818 C CA . GLY A 1 103 ? 6.172 -16.533 -1.607 1.00 68.56 103 GLY A CA 1
ATOM 819 C C . GLY A 1 103 ? 5.328 -15.360 -1.102 1.00 68.56 103 GLY A C 1
ATOM 820 O O . GLY A 1 103 ? 4.144 -15.494 -0.810 1.00 68.56 103 GLY A O 1
ATOM 821 N N . ASP A 1 104 ? 5.951 -14.195 -1.025 1.00 77.00 104 ASP A N 1
ATOM 822 C CA . ASP A 1 104 ? 5.359 -12.909 -0.713 1.00 77.00 104 ASP A CA 1
ATOM 823 C C . ASP A 1 104 ? 4.503 -12.433 -1.887 1.00 77.00 104 ASP A C 1
ATOM 825 O O . ASP A 1 104 ? 4.969 -11.764 -2.812 1.00 77.00 104 ASP A O 1
ATOM 829 N N . LEU A 1 105 ? 3.230 -12.825 -1.866 1.00 81.62 105 LEU A N 1
ATOM 830 C CA . LEU A 1 105 ? 2.287 -12.516 -2.936 1.00 81.62 105 LEU A CA 1
ATOM 831 C C . LEU A 1 105 ? 2.097 -11.004 -3.114 1.00 81.62 105 LEU A C 1
ATOM 833 O O . LEU A 1 105 ? 1.944 -10.537 -4.243 1.00 81.62 105 LEU A O 1
ATOM 837 N N . LEU A 1 106 ? 2.117 -10.234 -2.020 1.00 84.06 106 LEU A N 1
ATOM 838 C CA . LEU A 1 106 ? 1.909 -8.786 -2.056 1.00 84.06 106 LEU A CA 1
ATOM 839 C C . LEU A 1 106 ? 3.107 -8.082 -2.707 1.00 84.06 106 LEU A C 1
ATOM 841 O O . LEU A 1 106 ? 2.919 -7.236 -3.584 1.00 84.06 106 LEU A O 1
ATOM 845 N N . ALA A 1 107 ? 4.335 -8.483 -2.360 1.00 86.81 107 ALA A N 1
ATOM 846 C CA . ALA A 1 107 ? 5.536 -8.008 -3.043 1.00 86.81 107 ALA A CA 1
ATOM 847 C C . ALA A 1 107 ? 5.586 -8.470 -4.511 1.00 86.81 107 ALA A C 1
ATOM 849 O O . ALA A 1 107 ? 5.927 -7.676 -5.386 1.00 86.81 107 ALA A O 1
ATOM 850 N N . ALA A 1 108 ? 5.195 -9.712 -4.815 1.00 89.38 108 ALA A N 1
ATOM 851 C CA . ALA A 1 108 ? 5.136 -10.212 -6.191 1.00 89.38 108 ALA A CA 1
ATOM 852 C C . ALA A 1 108 ? 4.151 -9.399 -7.045 1.00 89.38 108 ALA A C 1
ATOM 854 O O . ALA A 1 108 ? 4.476 -8.997 -8.164 1.00 89.38 108 ALA A O 1
ATOM 855 N N . ALA A 1 109 ? 2.972 -9.090 -6.502 1.00 90.50 109 ALA A N 1
ATOM 856 C CA . ALA A 1 109 ? 1.989 -8.257 -7.179 1.00 90.50 109 ALA A CA 1
ATOM 857 C C . ALA A 1 109 ? 2.487 -6.828 -7.391 1.00 90.50 109 ALA A C 1
ATOM 859 O O . ALA A 1 109 ? 2.259 -6.253 -8.455 1.00 90.50 109 ALA A O 1
ATOM 860 N N . LEU A 1 110 ? 3.189 -6.261 -6.405 1.00 91.88 110 LEU A N 1
ATOM 861 C CA . LEU A 1 110 ? 3.789 -4.936 -6.519 1.00 91.88 110 LEU A CA 1
ATOM 862 C C . LEU A 1 110 ? 4.857 -4.912 -7.621 1.00 91.88 110 LEU A C 1
ATOM 864 O O . LEU A 1 110 ? 4.843 -4.007 -8.453 1.00 91.88 110 LEU A O 1
ATOM 868 N N . ALA A 1 111 ? 5.711 -5.938 -7.686 1.00 94.19 111 ALA A N 1
ATOM 869 C CA . ALA A 1 111 ? 6.713 -6.086 -8.737 1.00 94.19 111 ALA A CA 1
ATOM 870 C C . ALA A 1 111 ? 6.070 -6.191 -10.129 1.00 94.19 111 ALA A C 1
ATOM 872 O O . ALA A 1 111 ? 6.406 -5.401 -11.011 1.00 94.19 111 ALA A O 1
ATOM 873 N N . LEU A 1 112 ? 5.105 -7.102 -10.311 1.00 95.44 112 LEU A N 1
ATOM 874 C CA . LEU A 1 112 ? 4.396 -7.302 -11.582 1.00 95.44 112 LEU A CA 1
ATOM 875 C C . LEU A 1 112 ? 3.645 -6.040 -12.016 1.00 95.44 112 LEU A C 1
ATOM 877 O O . LEU A 1 112 ? 3.711 -5.645 -13.178 1.00 95.44 112 LEU A O 1
ATOM 881 N N . ARG A 1 113 ? 2.971 -5.359 -11.085 1.00 93.81 113 ARG A N 1
ATOM 882 C CA . ARG A 1 113 ? 2.251 -4.116 -11.379 1.00 93.81 113 ARG A CA 1
ATOM 883 C C . ARG A 1 113 ? 3.214 -3.042 -11.873 1.00 93.81 113 ARG A C 1
ATOM 885 O O . ARG A 1 113 ? 2.924 -2.373 -12.862 1.00 93.81 113 ARG A O 1
ATOM 892 N N . THR A 1 114 ? 4.360 -2.881 -11.215 1.00 94.69 114 THR A N 1
ATOM 893 C CA . THR A 1 114 ? 5.374 -1.919 -11.656 1.00 94.69 114 THR A CA 1
ATOM 894 C C . THR A 1 114 ? 6.021 -2.347 -12.974 1.00 94.69 114 THR A C 1
ATOM 896 O O . THR A 1 114 ? 6.290 -1.486 -13.804 1.00 94.69 114 THR A O 1
ATOM 899 N N . GLN A 1 115 ? 6.202 -3.646 -13.241 1.00 96.00 115 GLN A N 1
ATOM 900 C CA . GLN A 1 115 ? 6.641 -4.123 -14.560 1.00 96.00 115 GLN A CA 1
ATOM 901 C C . GLN A 1 115 ? 5.660 -3.723 -15.667 1.00 96.00 115 GLN A C 1
ATOM 903 O O . GLN A 1 115 ? 6.108 -3.351 -16.746 1.00 96.00 115 GLN A O 1
ATOM 908 N N . ILE A 1 116 ? 4.347 -3.723 -15.408 1.00 95.56 116 ILE A N 1
ATOM 909 C CA . ILE A 1 116 ? 3.353 -3.234 -16.375 1.00 95.56 116 ILE A CA 1
ATOM 910 C C . ILE A 1 116 ? 3.539 -1.737 -16.673 1.00 95.56 116 ILE A C 1
ATOM 912 O O . ILE A 1 116 ? 3.443 -1.346 -17.834 1.00 95.56 116 ILE A O 1
ATOM 916 N N . GLU A 1 117 ? 3.825 -0.903 -15.665 1.00 92.38 117 GLU A N 1
ATOM 917 C CA . GLU A 1 117 ? 4.133 0.524 -15.885 1.00 92.38 117 GLU A CA 1
ATOM 918 C C . GLU A 1 117 ? 5.401 0.691 -16.745 1.00 92.38 117 GLU A C 1
ATOM 920 O O . GLU A 1 117 ? 5.407 1.475 -17.688 1.00 92.38 117 GLU A O 1
ATOM 925 N N . ILE A 1 118 ? 6.439 -0.117 -16.500 1.00 93.50 118 ILE A N 1
ATOM 926 C CA . ILE A 1 118 ? 7.669 -0.111 -17.311 1.00 93.50 118 ILE A CA 1
ATOM 927 C C . ILE A 1 118 ? 7.418 -0.586 -18.751 1.00 93.50 118 ILE A C 1
ATOM 929 O O . ILE A 1 118 ? 7.983 -0.032 -19.692 1.00 93.50 118 ILE A O 1
ATOM 933 N N . LEU A 1 119 ? 6.562 -1.592 -18.948 1.00 94.44 119 LEU A N 1
ATOM 934 C CA . LEU A 1 119 ? 6.178 -2.045 -20.287 1.00 94.44 119 LEU A CA 1
ATOM 935 C C . LEU A 1 119 ? 5.427 -0.964 -21.059 1.00 94.44 119 LEU A C 1
ATOM 937 O O . LEU A 1 119 ? 5.637 -0.839 -22.262 1.00 94.44 119 LEU A O 1
ATOM 941 N N . ASP A 1 120 ? 4.586 -0.178 -20.388 1.00 91.25 120 ASP A N 1
ATOM 942 C CA . ASP A 1 120 ? 3.906 0.956 -21.014 1.00 91.25 120 ASP A CA 1
ATOM 943 C C . ASP A 1 120 ? 4.914 1.995 -21.530 1.00 91.25 120 ASP A C 1
ATOM 945 O O . ASP A 1 120 ? 4.819 2.427 -22.680 1.00 91.25 120 ASP A O 1
ATOM 949 N N . ASP A 1 121 ? 5.942 2.317 -20.738 1.00 91.50 121 ASP A N 1
ATOM 950 C CA . ASP A 1 121 ? 7.036 3.188 -21.183 1.00 91.50 121 ASP A CA 1
ATOM 951 C C . ASP A 1 121 ? 7.806 2.573 -22.374 1.00 91.50 121 ASP A C 1
ATOM 953 O O . ASP A 1 121 ? 8.163 3.284 -23.316 1.00 91.50 121 ASP A O 1
ATOM 957 N N . PHE A 1 122 ? 8.043 1.252 -22.385 1.00 93.38 122 PHE A N 1
ATOM 958 C CA . PHE A 1 122 ? 8.725 0.565 -23.496 1.00 93.38 122 PHE A CA 1
ATOM 959 C C . PHE A 1 122 ? 7.903 0.537 -24.786 1.00 93.38 122 PHE A C 1
ATOM 961 O O . PHE A 1 122 ? 8.468 0.715 -25.865 1.00 93.38 122 PHE A O 1
ATOM 968 N N . LEU A 1 123 ? 6.588 0.324 -24.690 1.00 92.38 123 LEU A N 1
ATOM 969 C CA . LEU A 1 123 ? 5.676 0.350 -25.835 1.00 92.38 123 LEU A CA 1
ATOM 970 C C . LEU A 1 123 ? 5.642 1.745 -26.463 1.00 92.38 123 LEU A C 1
ATOM 972 O O . LEU A 1 123 ? 5.741 1.877 -27.684 1.00 92.38 123 LEU A O 1
ATOM 976 N N . GLN A 1 124 ? 5.563 2.787 -25.630 1.00 91.50 124 GLN A N 1
ATOM 977 C CA . GLN A 1 124 ? 5.635 4.167 -26.104 1.00 91.50 124 GLN A CA 1
ATOM 978 C C . GLN A 1 124 ? 6.987 4.460 -26.757 1.00 91.50 124 GLN A C 1
ATOM 980 O O . GLN A 1 124 ? 7.017 4.983 -27.870 1.00 91.50 124 GLN A O 1
ATOM 985 N N . LEU A 1 125 ? 8.097 4.070 -26.121 1.00 91.81 125 LEU A N 1
ATOM 986 C CA . LEU A 1 125 ? 9.435 4.256 -26.680 1.00 91.81 125 LEU A CA 1
ATOM 987 C C . LEU A 1 125 ? 9.578 3.573 -28.048 1.00 91.81 125 LEU A C 1
ATOM 989 O O . LEU A 1 125 ? 10.004 4.219 -28.999 1.00 91.81 125 LEU A O 1
ATOM 993 N N . GLN A 1 126 ? 9.161 2.309 -28.178 1.00 91.62 126 GLN A N 1
ATOM 994 C CA . GLN A 1 126 ? 9.221 1.582 -29.450 1.00 91.62 126 GLN A CA 1
ATOM 995 C C . GLN A 1 126 ? 8.387 2.267 -30.545 1.00 91.62 126 GLN A C 1
ATOM 997 O O . GLN A 1 126 ? 8.809 2.317 -31.702 1.00 91.62 126 GLN A O 1
ATOM 1002 N N . ALA A 1 127 ? 7.219 2.814 -30.192 1.00 90.88 127 ALA A N 1
ATOM 1003 C CA . ALA A 1 127 ? 6.379 3.549 -31.132 1.00 90.88 127 ALA A CA 1
ATOM 1004 C C . ALA A 1 127 ? 7.057 4.838 -31.630 1.00 90.88 127 ALA A C 1
ATOM 1006 O O . ALA A 1 127 ? 7.009 5.121 -32.826 1.00 90.88 127 ALA A O 1
ATOM 1007 N N . TYR A 1 128 ? 7.727 5.590 -30.748 1.00 89.50 128 TYR A N 1
ATOM 1008 C CA . TYR A 1 128 ? 8.500 6.775 -31.137 1.00 89.50 128 TYR A CA 1
ATOM 1009 C C . TYR A 1 128 ? 9.753 6.425 -31.950 1.00 89.50 128 TYR A C 1
ATOM 1011 O O . TYR A 1 128 ? 10.050 7.101 -32.935 1.00 89.50 128 TYR A O 1
ATOM 1019 N N . GLU A 1 129 ? 10.471 5.361 -31.587 1.00 88.06 129 GLU A N 1
ATOM 1020 C CA . GLU A 1 129 ? 11.639 4.875 -32.332 1.00 88.06 129 GLU A CA 1
ATOM 1021 C C . GLU A 1 129 ? 11.266 4.459 -33.760 1.00 88.06 129 GLU A C 1
ATOM 1023 O O . GLU A 1 129 ? 11.984 4.795 -34.699 1.00 88.06 129 GLU A O 1
ATOM 1028 N N . GLY A 1 130 ? 10.113 3.808 -33.947 1.00 85.12 130 GLY A N 1
ATOM 1029 C CA . GLY A 1 130 ? 9.603 3.428 -35.268 1.00 85.12 130 GLY A CA 1
ATOM 1030 C C . GLY A 1 130 ? 9.178 4.604 -36.158 1.00 85.12 130 GLY A C 1
ATOM 1031 O O . GLY A 1 130 ? 8.981 4.414 -37.355 1.00 85.12 130 GLY A O 1
ATOM 1032 N N . GLN A 1 131 ? 9.031 5.808 -35.596 1.00 83.31 131 GLN A N 1
ATOM 1033 C CA . GLN A 1 131 ? 8.673 7.028 -36.328 1.00 83.31 131 GLN A CA 1
ATOM 1034 C C . GLN A 1 131 ? 9.867 7.945 -36.616 1.00 83.31 131 GLN A C 1
ATOM 1036 O O . GLN A 1 131 ? 9.709 8.934 -37.337 1.00 83.31 131 GLN A O 1
ATOM 1041 N N . LEU A 1 132 ? 11.046 7.668 -36.046 1.00 74.88 132 LEU A N 1
ATOM 1042 C CA . LEU A 1 132 ? 12.236 8.458 -36.340 1.00 74.88 132 LEU A CA 1
ATOM 1043 C C . LEU A 1 132 ? 12.726 8.191 -37.773 1.00 74.88 132 LEU A C 1
ATOM 1045 O O . LEU A 1 132 ? 12.678 7.049 -38.236 1.00 74.88 132 LEU A O 1
ATOM 1049 N N . PRO A 1 133 ? 13.248 9.217 -38.473 1.00 70.88 133 PRO A N 1
ATOM 1050 C CA . PRO A 1 133 ? 13.911 9.012 -39.752 1.00 70.88 133 PRO A CA 1
ATOM 1051 C C . PRO A 1 133 ? 15.087 8.051 -39.589 1.00 70.88 133 PRO A C 1
ATOM 1053 O O . PRO A 1 133 ? 15.810 8.105 -38.588 1.00 70.88 133 PRO A O 1
ATOM 1056 N N . ALA A 1 134 ? 15.309 7.212 -40.598 1.00 70.38 134 ALA A N 1
ATOM 1057 C CA . ALA A 1 134 ? 16.488 6.365 -40.638 1.00 70.38 134 ALA A CA 1
ATOM 1058 C C . ALA A 1 134 ? 17.780 7.225 -40.601 1.00 70.38 134 ALA A C 1
ATOM 1060 O O . ALA A 1 134 ? 17.766 8.376 -41.057 1.00 70.38 134 ALA A O 1
ATOM 1061 N N . PRO A 1 135 ? 18.889 6.724 -40.019 1.00 68.69 135 PRO A N 1
ATOM 1062 C CA . PRO A 1 135 ? 20.105 7.518 -39.821 1.00 68.69 135 PRO A CA 1
ATOM 1063 C C . PRO A 1 135 ? 20.661 8.156 -41.106 1.00 68.69 135 PRO A C 1
ATOM 1065 O O . PRO A 1 135 ? 21.126 9.291 -41.077 1.00 68.69 135 PRO A O 1
ATOM 1068 N N . ASP A 1 136 ? 20.557 7.449 -42.229 1.00 68.69 136 ASP A N 1
ATOM 1069 C CA . ASP A 1 136 ? 20.933 7.877 -43.581 1.00 68.69 136 ASP A CA 1
ATOM 1070 C C . ASP A 1 136 ? 20.062 9.031 -44.109 1.00 68.69 136 ASP A C 1
ATOM 1072 O O . ASP A 1 136 ? 20.549 9.942 -44.780 1.00 68.69 136 ASP A O 1
ATOM 1076 N N . MET A 1 137 ? 18.780 9.061 -43.739 1.00 64.31 137 MET A N 1
ATOM 1077 C CA . MET A 1 137 ? 17.863 10.145 -44.101 1.00 64.31 137 MET A CA 1
ATOM 1078 C C . MET A 1 137 ? 18.202 11.460 -43.390 1.00 64.31 137 MET A C 1
ATOM 1080 O O . MET A 1 137 ? 17.906 12.529 -43.918 1.00 64.31 137 MET A O 1
ATOM 1084 N N . LEU A 1 138 ? 18.855 11.426 -42.223 1.00 65.81 138 LEU A N 1
ATOM 1085 C CA . LEU A 1 138 ? 19.270 12.641 -41.505 1.00 65.81 138 LEU A CA 1
ATOM 1086 C C . LEU A 1 138 ? 20.449 13.364 -42.171 1.00 65.81 138 LEU A C 1
ATOM 1088 O O . LEU A 1 138 ? 20.629 14.565 -41.942 1.00 65.81 138 LEU A O 1
ATOM 1092 N N . GLU A 1 139 ? 21.210 12.668 -43.016 1.00 61.56 139 GLU A N 1
ATOM 1093 C CA . GLU A 1 139 ? 22.331 13.230 -43.778 1.00 61.56 139 GLU A CA 1
ATOM 1094 C C . GLU A 1 139 ? 21.868 13.968 -45.050 1.00 61.56 139 GLU A C 1
ATOM 1096 O O . GLU A 1 139 ? 22.581 14.837 -45.552 1.00 61.56 139 GLU A O 1
ATOM 1101 N N . SER A 1 140 ? 20.642 13.716 -45.529 1.00 58.62 140 SER A N 1
ATOM 1102 C CA . SER A 1 140 ? 20.071 14.335 -46.737 1.00 58.62 140 SER A CA 1
ATOM 1103 C C . SER A 1 140 ? 19.010 15.406 -46.418 1.00 58.62 140 SER A C 1
ATOM 1105 O O . SER A 1 140 ? 18.255 15.261 -45.455 1.00 58.62 140 SER A O 1
ATOM 1107 N N . PRO A 1 141 ? 18.900 16.529 -47.160 1.00 59.53 141 PRO A N 1
ATOM 1108 C CA . PRO A 1 141 ? 17.834 17.529 -47.010 1.00 59.53 141 PRO A CA 1
ATOM 1109 C C . PRO A 1 141 ? 16.405 16.997 -47.284 1.00 59.53 141 PRO A C 1
ATOM 1111 O O . PRO A 1 141 ? 15.794 17.360 -48.279 1.00 59.53 141 PRO A O 1
ATOM 1114 N N . PHE A 1 142 ? 15.817 16.166 -46.414 1.00 61.72 142 PHE A N 1
ATOM 1115 C CA . PHE A 1 142 ? 14.372 15.900 -46.463 1.00 61.72 142 PHE A CA 1
ATOM 1116 C C . PHE A 1 142 ? 13.551 17.081 -45.902 1.00 61.72 142 PHE A C 1
ATOM 1118 O O . PHE A 1 142 ? 14.008 17.746 -44.960 1.00 61.72 142 PHE A O 1
ATOM 1125 N N . PRO A 1 143 ? 12.352 17.356 -46.456 1.00 66.00 143 PRO A N 1
ATOM 1126 C CA . PRO A 1 143 ? 11.457 18.380 -45.930 1.00 66.00 143 PRO A CA 1
ATOM 1127 C C . PRO A 1 143 ? 10.996 17.996 -44.520 1.00 66.00 143 PRO A C 1
ATOM 1129 O O . PRO A 1 143 ? 10.377 16.954 -44.324 1.00 66.00 143 PRO A O 1
ATOM 1132 N N . VAL A 1 144 ? 11.312 18.842 -43.539 1.00 72.44 144 VAL A N 1
ATOM 1133 C CA . VAL A 1 144 ? 10.857 18.689 -42.152 1.00 72.44 144 VAL A CA 1
ATOM 1134 C C . VAL A 1 144 ? 9.525 19.415 -42.015 1.00 72.44 144 VAL A C 1
ATOM 1136 O O . VAL A 1 144 ? 9.438 20.611 -42.290 1.00 72.44 144 VAL A O 1
ATOM 1139 N N . THR A 1 145 ? 8.485 18.700 -41.601 1.00 78.88 145 THR A N 1
ATOM 1140 C CA . THR A 1 145 ? 7.173 19.291 -41.325 1.00 78.88 145 THR A CA 1
ATOM 1141 C C . THR A 1 145 ? 7.048 19.682 -39.848 1.00 78.88 145 THR A C 1
ATOM 1143 O O . THR A 1 145 ? 7.735 19.111 -38.997 1.00 78.88 145 THR A O 1
ATOM 1146 N N . PRO A 1 146 ? 6.121 20.586 -39.479 1.00 80.56 146 PRO A N 1
ATOM 1147 C CA . PRO A 1 146 ? 5.796 20.835 -38.072 1.00 80.56 146 PRO A CA 1
ATOM 1148 C C . PRO A 1 146 ? 5.416 19.560 -37.297 1.00 80.56 146 PRO A C 1
ATOM 1150 O O . PRO A 1 146 ? 5.717 19.441 -36.111 1.00 80.56 146 PRO A O 1
ATOM 1153 N N . ALA A 1 147 ? 4.813 18.573 -37.971 1.00 81.31 147 ALA A N 1
ATOM 1154 C CA . ALA A 1 147 ? 4.489 17.279 -37.375 1.00 81.31 147 ALA A CA 1
ATOM 1155 C C . ALA A 1 147 ? 5.744 16.437 -37.071 1.00 81.31 147 ALA A C 1
ATOM 1157 O O . ALA A 1 147 ? 5.789 15.774 -36.038 1.00 81.31 147 ALA A O 1
ATOM 1158 N N . ASP A 1 148 ? 6.777 16.487 -37.922 1.00 79.62 148 ASP A N 1
ATOM 1159 C CA . ASP A 1 148 ? 8.080 15.863 -37.642 1.00 79.62 148 ASP A CA 1
ATOM 1160 C C . ASP A 1 148 ? 8.752 16.504 -36.425 1.00 79.62 148 ASP A C 1
ATOM 1162 O O . ASP A 1 148 ? 9.251 15.803 -35.546 1.00 79.62 148 ASP A O 1
ATOM 1166 N N . CYS A 1 149 ? 8.721 17.837 -36.340 1.00 81.38 149 CYS A N 1
ATOM 1167 C CA . CYS A 1 149 ? 9.249 18.571 -35.192 1.00 81.38 149 CYS A CA 1
ATOM 1168 C C . CYS A 1 149 ? 8.557 18.164 -33.890 1.00 81.38 149 CYS A C 1
ATOM 1170 O O . CYS A 1 149 ? 9.232 17.905 -32.892 1.00 81.38 149 CYS A O 1
ATOM 1172 N N . GLN A 1 150 ? 7.225 18.058 -33.906 1.00 84.50 150 GLN A N 1
ATOM 1173 C CA . GLN A 1 150 ? 6.466 17.625 -32.737 1.00 84.50 150 GLN A CA 1
ATOM 1174 C C . GLN A 1 150 ? 6.815 16.186 -32.337 1.00 84.50 150 GLN A C 1
ATOM 1176 O O . GLN A 1 150 ? 7.048 15.935 -31.160 1.00 84.50 150 GLN A O 1
ATOM 1181 N N . ARG A 1 151 ? 6.960 15.260 -33.297 1.00 84.69 151 ARG A N 1
ATOM 1182 C CA . ARG A 1 151 ? 7.398 13.880 -33.013 1.00 84.69 151 ARG A CA 1
ATOM 1183 C C . ARG A 1 151 ? 8.774 13.821 -32.352 1.00 84.69 151 ARG A C 1
ATOM 1185 O O . ARG A 1 151 ? 8.952 13.105 -31.371 1.00 84.69 151 ARG A O 1
ATOM 1192 N N . VAL A 1 152 ? 9.746 14.580 -32.866 1.00 85.06 152 VAL A N 1
ATOM 1193 C CA . VAL A 1 152 ? 11.100 14.652 -32.287 1.00 85.06 152 VAL A CA 1
ATOM 1194 C C . VAL A 1 152 ? 11.058 15.244 -30.876 1.00 85.06 152 VAL A C 1
ATOM 1196 O O . VAL A 1 152 ? 11.735 14.736 -29.983 1.00 85.06 152 VAL A O 1
ATOM 1199 N N . ARG A 1 153 ? 10.242 16.283 -30.658 1.00 85.75 153 ARG A N 1
ATOM 1200 C CA . ARG A 1 153 ? 10.026 16.888 -29.338 1.00 85.75 153 ARG A CA 1
ATOM 1201 C C . ARG A 1 153 ? 9.428 15.890 -28.350 1.00 85.75 153 ARG A C 1
ATOM 1203 O O . ARG A 1 153 ? 9.967 15.737 -27.261 1.00 85.75 153 ARG A O 1
ATOM 1210 N N . ASP A 1 154 ? 8.361 15.201 -28.739 1.00 87.94 154 ASP A N 1
ATOM 1211 C CA . ASP A 1 154 ? 7.672 14.228 -27.893 1.00 87.94 154 ASP A CA 1
ATOM 1212 C C . ASP A 1 154 ? 8.594 13.058 -27.528 1.00 87.94 154 ASP A C 1
ATOM 1214 O O . ASP A 1 154 ? 8.687 12.684 -26.358 1.00 87.94 154 ASP A O 1
ATOM 1218 N N . HIS A 1 155 ? 9.359 12.543 -28.498 1.00 89.56 155 HIS A N 1
ATOM 1219 C CA . HIS A 1 155 ? 10.356 11.505 -28.247 1.00 89.56 155 HIS A CA 1
ATOM 1220 C C . HIS A 1 155 ? 11.434 11.997 -27.268 1.00 89.56 155 HIS A C 1
ATOM 1222 O O . HIS A 1 155 ? 11.747 11.317 -26.290 1.00 89.56 155 HIS A O 1
ATOM 1228 N N . ALA A 1 156 ? 11.966 13.205 -27.467 1.00 87.19 156 ALA A N 1
ATOM 1229 C CA . ALA A 1 156 ? 12.935 13.787 -26.548 1.00 87.19 156 ALA A CA 1
ATOM 1230 C C . ALA A 1 156 ? 12.375 13.964 -25.126 1.00 87.19 156 ALA A C 1
ATOM 1232 O O . ALA A 1 156 ? 13.070 13.658 -24.154 1.00 87.19 156 ALA A O 1
ATOM 1233 N N . THR A 1 157 ? 11.122 14.412 -25.000 1.00 87.44 157 THR A N 1
ATOM 1234 C CA . THR A 1 157 ? 10.426 14.540 -23.714 1.00 87.44 157 THR A CA 1
ATOM 1235 C C . THR A 1 157 ? 10.271 13.185 -23.029 1.00 87.44 157 THR A C 1
ATOM 1237 O O . THR A 1 157 ? 10.589 13.085 -21.845 1.00 87.44 157 THR A O 1
ATOM 1240 N N . LEU A 1 158 ? 9.861 12.133 -23.749 1.00 89.88 158 LEU A N 1
ATOM 1241 C CA . LEU A 1 158 ? 9.774 10.779 -23.192 1.00 89.88 158 LEU A CA 1
ATOM 1242 C C . LEU A 1 158 ? 11.145 10.277 -22.714 1.00 89.88 158 LEU A C 1
ATOM 1244 O O . LEU A 1 158 ? 11.270 9.817 -21.578 1.00 89.88 158 LEU A O 1
ATOM 1248 N N . LEU A 1 159 ? 12.186 10.406 -23.544 1.00 89.50 159 LEU A N 1
ATOM 1249 C CA . LEU A 1 159 ? 13.543 9.981 -23.192 1.00 89.50 159 LEU A CA 1
ATOM 1250 C C . LEU A 1 159 ? 14.047 10.689 -21.938 1.00 89.50 159 LEU A C 1
ATOM 1252 O O . LEU A 1 159 ? 14.557 10.035 -21.029 1.00 89.50 159 LEU A O 1
ATOM 1256 N N . TRP A 1 160 ? 13.872 12.007 -21.860 1.00 85.19 160 TRP A N 1
ATOM 1257 C CA . TRP A 1 160 ? 14.280 12.788 -20.697 1.00 85.19 160 TRP A CA 1
ATOM 1258 C C . TRP A 1 160 ? 13.484 12.436 -19.435 1.00 85.19 160 TRP A C 1
ATOM 1260 O O . TRP A 1 160 ? 14.057 12.355 -18.351 1.00 85.19 160 TRP A O 1
ATOM 1270 N N . ALA A 1 161 ? 12.176 12.209 -19.567 1.00 85.19 161 ALA A N 1
ATOM 1271 C CA . ALA A 1 161 ? 11.300 11.936 -18.434 1.00 85.19 161 ALA A CA 1
ATOM 1272 C C . ALA A 1 161 ? 11.447 10.514 -17.865 1.00 85.19 161 ALA A C 1
ATOM 1274 O O . ALA A 1 161 ? 11.195 10.327 -16.675 1.00 85.19 161 ALA A O 1
ATOM 1275 N N . ARG A 1 162 ? 11.816 9.522 -18.693 1.00 87.81 162 ARG A N 1
ATOM 1276 C CA . ARG A 1 162 ? 11.745 8.092 -18.332 1.00 87.81 162 ARG A CA 1
ATOM 1277 C C . ARG A 1 162 ? 13.047 7.303 -18.444 1.00 87.81 162 ARG A C 1
ATOM 1279 O O . ARG A 1 162 ? 13.227 6.355 -17.686 1.00 87.81 162 ARG A O 1
ATOM 1286 N N . PHE A 1 163 ? 13.947 7.660 -19.361 1.00 87.00 163 PHE A N 1
ATOM 1287 C CA . PHE A 1 163 ? 15.065 6.782 -19.748 1.00 87.00 163 PHE A CA 1
ATOM 1288 C C . PHE A 1 163 ? 16.450 7.368 -19.479 1.00 87.00 163 PHE A C 1
ATOM 1290 O O . PHE A 1 163 ? 17.382 6.622 -19.187 1.00 87.00 163 PHE A O 1
ATOM 1297 N N . LEU A 1 164 ? 16.613 8.683 -19.612 1.00 84.50 164 LEU A N 1
ATOM 1298 C CA . LEU A 1 164 ? 17.905 9.351 -19.484 1.00 84.50 164 LEU A CA 1
ATOM 1299 C C . LEU A 1 164 ? 18.218 9.706 -18.021 1.00 84.50 164 LEU A C 1
ATOM 1301 O O . LEU A 1 164 ? 17.305 9.864 -17.208 1.00 84.50 164 LEU A O 1
ATOM 1305 N N . PRO A 1 165 ? 19.509 9.829 -17.654 1.00 76.38 165 PRO A N 1
ATOM 1306 C CA . PRO A 1 165 ? 19.891 10.137 -16.285 1.00 76.38 165 PRO A CA 1
ATOM 1307 C C . PRO A 1 165 ? 19.585 11.593 -15.940 1.00 76.38 165 PRO A C 1
ATOM 1309 O O . PRO A 1 165 ? 19.879 12.518 -16.707 1.00 76.38 165 PRO A O 1
ATOM 1312 N N . LEU A 1 166 ? 19.028 11.806 -14.750 1.00 70.81 166 LEU A N 1
ATOM 1313 C CA . LEU A 1 166 ? 18.687 13.140 -14.273 1.00 70.81 166 LEU A CA 1
ATOM 1314 C C . LEU A 1 166 ? 19.878 13.736 -13.531 1.00 70.81 166 LEU A C 1
ATOM 1316 O O . LEU A 1 166 ? 20.132 13.449 -12.363 1.00 70.81 166 LEU A O 1
ATOM 1320 N N . LEU A 1 167 ? 20.607 14.615 -14.219 1.00 61.09 167 LEU A N 1
ATOM 1321 C CA . LEU A 1 167 ? 21.749 15.307 -13.629 1.00 61.09 167 LEU A CA 1
ATOM 1322 C C . LEU A 1 167 ? 21.275 16.329 -12.574 1.00 61.09 167 LEU A C 1
ATOM 1324 O O . LEU A 1 167 ? 20.658 17.341 -12.923 1.00 61.09 167 LEU A O 1
ATOM 1328 N N . GLY A 1 168 ? 21.612 16.093 -11.302 1.00 56.25 168 GLY A N 1
ATOM 1329 C CA . GLY A 1 168 ? 21.428 17.039 -10.189 1.00 56.25 168 GLY A CA 1
ATOM 1330 C C . GLY A 1 168 ? 20.335 16.669 -9.174 1.00 56.25 168 GLY A C 1
ATOM 1331 O O . GLY A 1 168 ? 19.549 15.744 -9.370 1.00 56.25 168 GLY A O 1
ATOM 1332 N N . VAL A 1 169 ? 20.304 17.396 -8.051 1.00 54.09 169 VAL A N 1
ATOM 1333 C CA . VAL A 1 169 ? 19.259 17.269 -7.017 1.00 54.09 169 VAL A CA 1
ATOM 1334 C C . VAL A 1 169 ? 18.013 18.040 -7.480 1.00 54.09 169 VAL A C 1
ATOM 1336 O O . VAL A 1 169 ? 18.172 19.179 -7.921 1.00 54.09 169 VAL A O 1
ATOM 1339 N N . PRO A 1 170 ? 16.797 17.455 -7.419 1.00 56.62 170 PRO A N 1
ATOM 1340 C CA . PRO A 1 170 ? 15.572 18.186 -7.727 1.00 56.62 170 PRO A CA 1
ATOM 1341 C C . PRO A 1 170 ? 15.430 19.436 -6.872 1.00 56.62 170 PRO A C 1
ATOM 1343 O O . PRO A 1 170 ? 15.654 19.387 -5.662 1.00 56.62 170 PRO A O 1
ATOM 1346 N N . LYS A 1 171 ? 14.938 20.515 -7.473 1.00 59.00 171 LYS A N 1
ATOM 1347 C CA . LYS A 1 171 ? 14.440 21.650 -6.693 1.00 59.00 171 LYS A CA 1
ATOM 1348 C C . LYS A 1 171 ? 13.102 21.297 -6.004 1.00 59.00 171 LYS A C 1
ATOM 1350 O O . LYS A 1 171 ? 12.396 20.399 -6.473 1.00 59.00 171 LYS A O 1
ATOM 1355 N N . PRO A 1 172 ? 12.716 21.968 -4.901 1.00 55.12 172 PRO A N 1
ATOM 1356 C CA . PRO A 1 172 ? 11.457 21.684 -4.197 1.00 55.12 172 PRO A CA 1
ATOM 1357 C C . PRO A 1 172 ? 10.189 21.796 -5.067 1.00 55.12 172 PRO A C 1
ATOM 1359 O O . PRO A 1 172 ? 9.257 21.010 -4.925 1.00 55.12 172 PRO A O 1
ATOM 1362 N N . ASP A 1 173 ? 10.153 22.728 -6.014 1.00 58.62 173 ASP A N 1
ATOM 1363 C CA . ASP A 1 173 ? 9.077 22.878 -7.001 1.00 58.62 173 ASP A CA 1
ATOM 1364 C C . ASP A 1 173 ? 9.052 21.723 -8.017 1.00 58.62 173 ASP A C 1
ATOM 1366 O O . ASP A 1 173 ? 7.986 21.224 -8.378 1.00 58.62 173 ASP A O 1
ATOM 1370 N N . GLU A 1 174 ? 10.219 21.203 -8.400 1.00 59.88 174 GLU A N 1
ATOM 1371 C CA . GLU A 1 174 ? 10.331 20.002 -9.233 1.00 59.88 174 GLU A CA 1
ATOM 1372 C C . GLU A 1 174 ? 9.907 18.726 -8.493 1.00 59.88 174 GLU A C 1
ATOM 1374 O O . GLU A 1 174 ? 9.697 17.701 -9.140 1.00 59.88 174 GLU A O 1
ATOM 1379 N N . MET A 1 175 ? 9.831 18.735 -7.157 1.00 63.31 175 MET A N 1
ATOM 1380 C CA . MET A 1 175 ? 9.331 17.608 -6.357 1.00 63.31 175 MET A CA 1
ATOM 1381 C C . MET A 1 175 ? 7.806 17.512 -6.358 1.00 63.31 175 MET A C 1
ATOM 1383 O O . MET A 1 175 ? 7.284 16.409 -6.220 1.00 63.31 175 MET A O 1
ATOM 1387 N N . THR A 1 176 ? 7.106 18.630 -6.562 1.00 56.75 176 THR A N 1
ATOM 1388 C CA . THR A 1 176 ? 5.635 18.683 -6.545 1.00 56.75 176 THR A CA 1
ATOM 1389 C C . THR A 1 176 ? 5.006 18.529 -7.931 1.00 56.75 176 THR A C 1
ATOM 1391 O O . THR A 1 176 ? 3.840 18.156 -8.034 1.00 56.75 176 THR A O 1
ATOM 1394 N N . ARG A 1 177 ? 5.762 18.762 -9.013 1.00 62.88 177 ARG A N 1
ATOM 1395 C CA . ARG A 1 177 ? 5.276 18.628 -10.397 1.00 62.88 177 ARG A CA 1
ATOM 1396 C C . ARG A 1 177 ? 5.883 17.412 -11.092 1.00 62.88 177 ARG A C 1
ATOM 1398 O O . ARG A 1 177 ? 7.101 17.315 -11.239 1.00 62.88 177 ARG A O 1
ATOM 1405 N N . ARG A 1 178 ? 5.028 16.503 -11.572 1.00 66.88 178 ARG A N 1
ATOM 1406 C CA . ARG A 1 178 ? 5.454 15.443 -12.498 1.00 66.88 178 ARG A CA 1
ATOM 1407 C C . ARG A 1 178 ? 5.709 16.037 -13.886 1.00 66.88 178 ARG A C 1
ATOM 1409 O O . ARG A 1 178 ? 4.962 16.931 -14.293 1.00 66.88 178 ARG A O 1
ATOM 1416 N N . PRO A 1 179 ? 6.737 15.568 -14.613 1.00 69.50 179 PRO A N 1
ATOM 1417 C CA . PRO A 1 179 ? 6.918 15.958 -16.002 1.00 69.50 179 PRO A CA 1
ATOM 1418 C C . PRO A 1 179 ? 5.696 15.517 -16.818 1.00 69.50 179 PRO A C 1
ATOM 1420 O O . PRO A 1 179 ? 5.221 14.390 -16.681 1.00 69.50 179 PRO A O 1
ATOM 1423 N N . ALA A 1 180 ? 5.166 16.420 -17.646 1.00 77.69 180 ALA A N 1
ATOM 1424 C CA . ALA A 1 180 ? 4.103 16.073 -18.578 1.00 77.69 180 ALA A CA 1
ATOM 1425 C C . ALA A 1 180 ? 4.668 15.110 -19.628 1.00 77.69 180 ALA A C 1
ATOM 1427 O O . ALA A 1 180 ? 5.632 15.445 -20.320 1.00 77.69 180 ALA A O 1
ATOM 1428 N N . LEU A 1 181 ? 4.085 13.916 -19.715 1.00 84.06 181 LEU A N 1
ATOM 1429 C CA . LEU A 1 181 ? 4.410 12.964 -20.768 1.00 84.06 181 LEU A CA 1
ATOM 1430 C C . LEU A 1 181 ? 3.677 13.331 -22.061 1.00 84.06 181 LEU A C 1
ATOM 1432 O O . LEU A 1 181 ? 2.578 13.893 -21.999 1.00 84.06 181 LEU A O 1
ATOM 1436 N N . PRO A 1 182 ? 4.261 13.011 -23.226 1.00 85.12 182 PRO A N 1
ATOM 1437 C CA . PRO A 1 182 ? 3.570 13.182 -24.491 1.00 85.12 182 PRO A CA 1
ATOM 1438 C C . PRO A 1 182 ? 2.364 12.232 -24.598 1.00 85.12 182 PRO A C 1
ATOM 1440 O O . PRO A 1 182 ? 2.220 11.275 -23.833 1.00 85.12 182 PRO A O 1
ATOM 1443 N N . ALA A 1 183 ? 1.466 12.515 -25.544 1.00 84.31 183 ALA A N 1
ATOM 1444 C CA . ALA A 1 183 ? 0.288 11.684 -25.776 1.00 84.31 183 ALA A CA 1
ATOM 1445 C C . ALA A 1 183 ? 0.684 10.286 -26.283 1.00 84.31 183 ALA A C 1
ATOM 1447 O O . ALA A 1 183 ? 1.597 10.145 -27.095 1.00 84.31 183 ALA A O 1
ATOM 1448 N N . ARG A 1 184 ? -0.040 9.249 -25.843 1.00 83.44 184 ARG A N 1
ATOM 1449 C CA . ARG A 1 184 ? 0.211 7.874 -26.293 1.00 83.44 184 ARG A CA 1
ATOM 1450 C C . ARG A 1 184 ? -0.001 7.741 -27.800 1.00 83.44 184 ARG A C 1
ATOM 1452 O O . ARG A 1 184 ? -1.057 8.098 -28.314 1.00 83.44 184 ARG A O 1
ATOM 1459 N N . ILE A 1 185 ? 0.980 7.143 -28.473 1.00 83.25 185 ILE A N 1
ATOM 1460 C CA . ILE A 1 185 ? 0.881 6.758 -29.887 1.00 83.25 185 ILE A CA 1
ATOM 1461 C C . ILE A 1 185 ? 0.196 5.395 -30.037 1.00 83.25 185 ILE A C 1
ATOM 1463 O O . ILE A 1 185 ? -0.647 5.221 -30.912 1.00 83.25 185 ILE A O 1
ATOM 1467 N N . ALA A 1 186 ? 0.565 4.427 -29.194 1.00 76.44 186 ALA A N 1
ATOM 1468 C CA . ALA A 1 186 ? 0.046 3.065 -29.241 1.00 76.44 186 ALA A CA 1
ATOM 1469 C C . ALA A 1 186 ? -0.834 2.775 -28.012 1.00 76.44 186 ALA A C 1
ATOM 1471 O O . ALA A 1 186 ? -0.470 3.175 -26.899 1.00 76.44 186 ALA A O 1
ATOM 1472 N N . PRO A 1 187 ? -1.982 2.088 -28.178 1.00 80.50 187 PRO A N 1
ATOM 1473 C CA . PRO A 1 187 ? -2.766 1.627 -27.045 1.00 80.50 187 PRO A CA 1
ATOM 1474 C C . PRO A 1 187 ? -2.016 0.518 -26.306 1.00 80.50 187 PRO A C 1
ATOM 1476 O O . PRO A 1 187 ? -1.314 -0.299 -26.905 1.00 80.50 187 PRO A O 1
ATOM 1479 N N . LYS A 1 188 ? -2.197 0.481 -24.988 1.00 85.25 188 LYS A N 1
ATOM 1480 C CA . LYS A 1 188 ? -1.701 -0.613 -24.161 1.00 85.25 188 LYS A CA 1
ATOM 1481 C C . LYS A 1 188 ? -2.548 -1.873 -24.438 1.00 85.25 188 LYS A C 1
ATOM 1483 O O . LYS A 1 188 ? -3.762 -1.738 -24.590 1.00 85.25 188 LYS A O 1
ATOM 1488 N N . PRO A 1 189 ? -1.943 -3.074 -24.532 1.00 90.19 189 PRO A N 1
ATOM 1489 C CA . PRO A 1 189 ? -2.686 -4.327 -24.660 1.00 90.19 189 PRO A CA 1
ATOM 1490 C C . PRO A 1 189 ? -3.748 -4.484 -23.567 1.00 90.19 189 PRO A C 1
ATOM 1492 O O . PRO A 1 189 ? -3.460 -4.232 -22.393 1.00 90.19 189 PRO A O 1
ATOM 1495 N N . VAL A 1 190 ? -4.946 -4.936 -23.948 1.00 90.88 190 VAL A N 1
ATOM 1496 C CA . VAL A 1 190 ? -6.097 -5.085 -23.036 1.00 90.88 190 VAL A CA 1
ATOM 1497 C C . VAL A 1 190 ? -5.751 -6.014 -21.874 1.00 90.88 190 VAL A C 1
ATOM 1499 O O . VAL A 1 190 ? -6.044 -5.708 -20.724 1.00 90.88 190 VAL A O 1
ATOM 1502 N N . GLU A 1 191 ? -5.014 -7.089 -22.144 1.00 91.44 191 GLU A N 1
ATOM 1503 C CA . GLU A 1 191 ? -4.588 -8.060 -21.137 1.00 91.44 191 GLU A CA 1
ATOM 1504 C C . GLU A 1 191 ? -3.678 -7.432 -20.070 1.00 91.44 191 GLU A C 1
ATOM 1506 O O . GLU A 1 191 ? -3.725 -7.818 -18.901 1.00 91.44 191 GLU A O 1
ATOM 1511 N N . LEU A 1 192 ? -2.859 -6.438 -20.440 1.00 92.69 192 LEU A N 1
ATOM 1512 C CA . LEU A 1 192 ? -2.036 -5.699 -19.482 1.00 92.69 192 LEU A CA 1
ATOM 1513 C C . LEU A 1 192 ? -2.851 -4.674 -18.683 1.00 92.69 192 LEU A C 1
ATOM 1515 O O . LEU A 1 192 ? -2.447 -4.319 -17.573 1.00 92.69 192 LEU A O 1
ATOM 1519 N N . ASP A 1 193 ? -3.949 -4.147 -19.226 1.00 90.88 193 ASP A N 1
ATOM 1520 C CA . ASP A 1 193 ? -4.875 -3.288 -18.478 1.00 90.88 193 ASP A CA 1
ATOM 1521 C C . ASP A 1 193 ? -5.699 -4.099 -17.475 1.00 90.88 193 ASP A C 1
ATOM 1523 O O . ASP A 1 193 ? -5.751 -3.727 -16.300 1.00 90.88 193 ASP A O 1
ATOM 1527 N N . ASP A 1 194 ? -6.210 -5.259 -17.885 1.00 90.00 194 ASP A N 1
ATOM 1528 C CA . ASP A 1 194 ? -6.913 -6.197 -17.009 1.00 90.00 194 ASP A CA 1
ATOM 1529 C C . ASP A 1 194 ? -6.002 -6.701 -15.881 1.00 90.00 194 ASP A C 1
ATOM 1531 O O . ASP A 1 194 ? -6.377 -6.680 -14.705 1.00 90.00 194 ASP A O 1
ATOM 1535 N N . ALA A 1 195 ? -4.764 -7.092 -16.212 1.00 91.81 195 ALA A N 1
ATOM 1536 C CA . ALA A 1 195 ? -3.775 -7.494 -15.216 1.00 91.81 195 ALA A CA 1
ATOM 1537 C C . ALA A 1 195 ? -3.433 -6.346 -14.255 1.00 91.81 195 ALA A C 1
ATOM 1539 O O . ALA A 1 195 ? -3.332 -6.563 -13.048 1.00 91.81 195 ALA A O 1
ATOM 1540 N N . PHE A 1 196 ? -3.283 -5.116 -14.757 1.00 90.88 196 PHE A N 1
ATOM 1541 C CA . PHE A 1 196 ? -2.999 -3.953 -13.915 1.00 90.88 196 PHE A CA 1
ATOM 1542 C C . PHE A 1 196 ? -4.150 -3.646 -12.954 1.00 90.88 196 PHE A C 1
ATOM 1544 O O . PHE A 1 196 ? -3.899 -3.363 -11.783 1.00 90.88 196 PHE A O 1
ATOM 1551 N N . ALA A 1 197 ? -5.398 -3.728 -13.421 1.00 86.44 197 ALA A N 1
ATOM 1552 C CA . ALA A 1 197 ? -6.582 -3.553 -12.586 1.00 86.44 197 ALA A CA 1
ATOM 1553 C C . ALA A 1 197 ? -6.656 -4.627 -11.486 1.00 86.44 197 ALA A C 1
ATOM 1555 O O . ALA A 1 197 ? -6.761 -4.288 -10.308 1.00 86.44 197 ALA A O 1
ATOM 1556 N N . ALA A 1 198 ? -6.489 -5.902 -11.849 1.00 85.38 198 ALA A N 1
ATOM 1557 C CA . ALA A 1 198 ? -6.531 -7.010 -10.896 1.00 85.38 198 ALA A CA 1
ATOM 1558 C C . ALA A 1 198 ? -5.405 -6.937 -9.847 1.00 85.38 198 ALA A C 1
ATOM 1560 O O . ALA A 1 198 ? -5.636 -7.175 -8.662 1.00 85.38 198 ALA A O 1
ATOM 1561 N N . LEU A 1 199 ? -4.186 -6.573 -10.261 1.00 87.75 199 LEU A N 1
ATOM 1562 C CA . LEU A 1 199 ? -3.064 -6.376 -9.341 1.00 87.75 199 LEU A CA 1
ATOM 1563 C C . LEU A 1 199 ? -3.261 -5.152 -8.446 1.00 87.75 199 LEU A C 1
ATOM 1565 O O . LEU A 1 199 ? -2.906 -5.203 -7.270 1.00 87.75 199 LEU A O 1
ATOM 1569 N N . ASN A 1 200 ? -3.819 -4.057 -8.977 1.00 84.25 200 ASN A N 1
ATOM 1570 C CA . ASN A 1 200 ? -4.125 -2.861 -8.194 1.00 84.25 200 ASN A CA 1
ATOM 1571 C C . ASN A 1 200 ? -5.037 -3.181 -7.026 1.00 84.25 200 ASN A C 1
ATOM 1573 O O . ASN A 1 200 ? -4.736 -2.761 -5.909 1.00 84.25 200 ASN A O 1
ATOM 1577 N N . ASP A 1 201 ? -6.102 -3.940 -7.279 1.00 76.50 201 ASP A N 1
ATOM 1578 C CA . ASP A 1 201 ? -7.039 -4.341 -6.237 1.00 76.50 201 ASP A CA 1
ATOM 1579 C C . ASP A 1 201 ? -6.343 -5.106 -5.109 1.00 76.50 201 ASP A C 1
ATOM 1581 O O . ASP A 1 201 ? -6.742 -4.990 -3.952 1.00 76.50 201 ASP A O 1
ATOM 1585 N N . TYR A 1 202 ? -5.267 -5.828 -5.433 1.00 77.69 202 TYR A N 1
ATOM 1586 C CA . TYR A 1 202 ? -4.482 -6.589 -4.475 1.00 77.69 202 TYR A CA 1
ATOM 1587 C C . TYR A 1 202 ? -3.477 -5.744 -3.680 1.00 77.69 202 TYR A C 1
ATOM 1589 O O . TYR A 1 202 ? -3.392 -5.898 -2.461 1.00 77.69 202 TYR A O 1
ATOM 1597 N N . VAL A 1 203 ? -2.738 -4.840 -4.335 1.00 77.25 203 VAL A N 1
ATOM 1598 C CA . VAL A 1 203 ? -1.625 -4.102 -3.701 1.00 77.25 203 VAL A CA 1
ATOM 1599 C C . VAL A 1 203 ? -2.025 -2.805 -3.012 1.00 77.25 203 VAL A C 1
ATOM 1601 O O . VAL A 1 203 ? -1.280 -2.307 -2.167 1.00 77.25 203 VAL A O 1
ATOM 1604 N N . HIS A 1 204 ? -3.152 -2.210 -3.398 1.00 77.19 204 HIS A N 1
ATOM 1605 C CA . HIS A 1 204 ? -3.559 -0.932 -2.830 1.00 77.19 204 HIS A CA 1
ATOM 1606 C C . HIS A 1 204 ? -4.334 -1.116 -1.521 1.00 77.19 204 HIS A C 1
ATOM 1608 O O . HIS A 1 204 ? -5.241 -1.949 -1.433 1.00 77.19 204 HIS A O 1
ATOM 1614 N N . PRO A 1 205 ? -4.072 -0.268 -0.515 1.00 73.81 205 PRO A N 1
ATOM 1615 C CA . PRO A 1 205 ? -4.722 -0.367 0.790 1.00 73.81 205 PRO A CA 1
ATOM 1616 C C . PRO A 1 205 ? -6.229 -0.067 0.775 1.00 73.81 205 PRO A C 1
ATOM 1618 O O . PRO A 1 205 ? -6.913 -0.373 1.748 1.00 73.81 205 PRO A O 1
ATOM 1621 N N . ASN A 1 206 ? -6.758 0.536 -0.296 1.00 69.50 206 ASN A N 1
ATOM 1622 C CA . ASN A 1 206 ? -8.137 1.030 -0.399 1.00 69.50 206 ASN A CA 1
ATOM 1623 C C . ASN A 1 206 ? -9.074 0.196 -1.296 1.00 69.50 206 ASN A C 1
ATOM 1625 O O . ASN A 1 206 ? -10.239 0.572 -1.442 1.00 69.50 206 ASN A O 1
ATOM 1629 N N . TYR A 1 207 ? -8.602 -0.898 -1.900 1.00 64.69 207 TYR A N 1
ATOM 1630 C CA . TYR A 1 207 ? -9.396 -1.704 -2.843 1.00 64.69 207 TYR A CA 1
ATOM 1631 C C . TYR A 1 207 ? -9.864 -3.051 -2.286 1.00 64.69 207 TYR A C 1
ATOM 1633 O O . TYR A 1 207 ? -10.454 -3.862 -2.996 1.00 64.69 207 TYR A O 1
ATOM 1641 N N . GLY A 1 208 ? -9.716 -3.239 -0.974 1.00 65.88 208 GLY A N 1
ATOM 1642 C CA . GLY A 1 208 ? -10.425 -4.282 -0.247 1.00 65.88 208 GLY A CA 1
ATOM 1643 C C . GLY A 1 208 ? -9.767 -5.653 -0.250 1.00 65.88 208 GLY A C 1
ATOM 1644 O O . GLY A 1 208 ? -10.428 -6.559 0.210 1.00 65.88 208 GLY A O 1
ATOM 1645 N N . SER A 1 209 ? -8.508 -5.826 -0.681 1.00 73.25 209 SER A N 1
ATOM 1646 C CA . SER A 1 209 ? -7.751 -7.101 -0.661 1.00 73.25 209 SER A CA 1
ATOM 1647 C C . SER A 1 209 ? -7.393 -7.649 0.736 1.00 73.25 209 SER A C 1
ATOM 1649 O O . SER A 1 209 ? -6.262 -8.061 1.011 1.00 73.25 209 SER A O 1
ATOM 1651 N N . HIS A 1 210 ? -8.302 -7.544 1.698 1.00 82.56 210 HIS A N 1
ATOM 1652 C CA . HIS A 1 210 ? -8.060 -7.896 3.095 1.00 82.56 210 HIS A CA 1
ATOM 1653 C C . HIS A 1 210 ? -8.041 -9.400 3.307 1.00 82.56 210 HIS A C 1
ATOM 1655 O O . HIS A 1 210 ? -7.131 -9.897 3.968 1.00 82.56 210 HIS A O 1
ATOM 1661 N N . VAL A 1 211 ? -8.988 -10.130 2.714 1.00 78.12 211 VAL A N 1
ATOM 1662 C CA . VAL A 1 211 ? -9.078 -11.589 2.839 1.00 78.12 211 VAL A CA 1
ATOM 1663 C C . VAL A 1 211 ? -7.899 -12.243 2.153 1.00 78.12 211 VAL A C 1
ATOM 1665 O O . VAL A 1 211 ? -7.280 -13.136 2.724 1.00 78.12 211 VAL A O 1
ATOM 1668 N N . GLN A 1 212 ? -7.556 -11.785 0.951 1.00 76.44 212 GLN A N 1
ATOM 1669 C CA . GLN A 1 212 ? -6.451 -12.379 0.212 1.00 76.44 212 GLN A CA 1
ATOM 1670 C C . GLN A 1 212 ? -5.084 -12.113 0.873 1.00 76.44 212 GLN A C 1
ATOM 1672 O O . GLN A 1 212 ? -4.175 -12.925 0.720 1.00 76.44 212 GLN A O 1
ATOM 1677 N N . ALA A 1 213 ? -4.932 -11.020 1.631 1.00 79.44 213 ALA A N 1
ATOM 1678 C CA . ALA A 1 213 ? -3.725 -10.772 2.424 1.00 79.44 213 ALA A CA 1
ATOM 1679 C C . ALA A 1 213 ? -3.607 -11.724 3.624 1.00 79.44 213 ALA A C 1
ATOM 1681 O O . ALA A 1 213 ? -2.507 -12.141 3.967 1.00 79.44 213 ALA A O 1
ATOM 1682 N N . ILE A 1 214 ? -4.729 -12.101 4.248 1.00 80.88 214 ILE A N 1
ATOM 1683 C CA . ILE A 1 214 ? -4.715 -12.980 5.426 1.00 80.88 214 ILE A CA 1
ATOM 1684 C C . ILE A 1 214 ? -4.883 -14.459 5.072 1.00 80.88 214 ILE A C 1
ATOM 1686 O O . ILE A 1 214 ? -4.589 -15.299 5.913 1.00 80.88 214 ILE A O 1
ATOM 1690 N N . ARG A 1 215 ? -5.353 -14.794 3.864 1.00 77.81 215 ARG A N 1
ATOM 1691 C CA . ARG A 1 215 ? -5.541 -16.156 3.327 1.00 77.81 215 ARG A CA 1
ATOM 1692 C C . ARG A 1 215 ? -4.836 -16.307 1.955 1.00 77.81 215 ARG A C 1
ATOM 1694 O O . ARG A 1 215 ? -5.498 -16.680 0.981 1.00 77.81 215 ARG A O 1
ATOM 1701 N N . PRO A 1 216 ? -3.521 -16.018 1.842 1.00 71.12 216 PRO A N 1
ATOM 1702 C CA . PRO A 1 216 ? -2.792 -16.054 0.566 1.00 71.12 216 PRO A CA 1
ATOM 1703 C C . PRO A 1 216 ? -2.778 -17.445 -0.089 1.00 71.12 216 PRO A C 1
ATOM 1705 O O . PRO A 1 216 ? -2.609 -17.575 -1.297 1.00 71.12 216 PRO A O 1
ATOM 1708 N N . GLU A 1 217 ? -3.011 -18.506 0.686 1.00 69.88 217 GLU A N 1
ATOM 1709 C CA . GLU A 1 217 ? -3.075 -19.886 0.206 1.00 69.88 217 GLU A CA 1
ATOM 1710 C C . GLU A 1 217 ? -4.283 -20.196 -0.700 1.00 69.88 217 GLU A C 1
ATOM 1712 O O . GLU A 1 217 ? -4.345 -21.275 -1.306 1.00 69.88 217 GLU A O 1
ATOM 1717 N N . GLN A 1 218 ? -5.262 -19.289 -0.788 1.00 71.69 218 GLN A N 1
ATOM 1718 C CA . GLN A 1 218 ? -6.428 -19.452 -1.653 1.00 71.69 218 GLN A CA 1
ATOM 1719 C C . GLN A 1 218 ? -6.042 -19.350 -3.136 1.00 71.69 218 GLN A C 1
ATOM 1721 O O . GLN A 1 218 ? -5.252 -18.498 -3.539 1.00 71.69 218 GLN A O 1
ATOM 1726 N N . ALA A 1 219 ? -6.642 -20.209 -3.970 1.00 61.81 219 ALA A N 1
ATOM 1727 C CA . ALA A 1 219 ? -6.301 -20.317 -5.392 1.00 61.81 219 ALA A CA 1
ATOM 1728 C C . ALA A 1 219 ? -6.481 -18.994 -6.158 1.00 61.81 219 ALA A C 1
ATOM 1730 O O . ALA A 1 219 ? -5.705 -18.705 -7.065 1.00 61.81 219 ALA A O 1
ATOM 1731 N N . THR A 1 220 ? -7.449 -18.158 -5.770 1.00 76.44 220 THR A N 1
ATOM 1732 C CA . THR A 1 220 ? -7.757 -16.897 -6.457 1.00 76.44 220 THR A CA 1
ATOM 1733 C C . THR A 1 220 ? -6.574 -15.927 -6.492 1.00 76.44 220 THR A C 1
ATOM 1735 O O . THR A 1 220 ? -6.305 -15.350 -7.543 1.00 76.44 220 THR A O 1
ATOM 1738 N N . ALA A 1 221 ? -5.822 -15.790 -5.391 1.00 75.94 221 ALA A N 1
ATOM 1739 C CA . ALA A 1 221 ? -4.649 -14.912 -5.339 1.00 75.94 221 ALA A CA 1
ATOM 1740 C C . ALA A 1 221 ? -3.533 -15.413 -6.274 1.00 75.94 221 ALA A C 1
ATOM 1742 O O . ALA A 1 221 ? -2.967 -14.646 -7.054 1.00 75.94 221 ALA A O 1
ATOM 1743 N N . GLY A 1 222 ? -3.283 -16.727 -6.264 1.00 79.44 222 GLY A N 1
ATOM 1744 C CA . GLY A 1 222 ? -2.347 -17.374 -7.184 1.00 79.44 222 GLY A CA 1
ATOM 1745 C C . GLY A 1 222 ? -2.728 -17.182 -8.652 1.00 79.44 222 GLY A C 1
ATOM 1746 O O . GLY A 1 222 ? -1.883 -16.819 -9.463 1.00 79.44 222 GLY A O 1
ATOM 1747 N N . VAL A 1 223 ? -4.007 -17.357 -9.003 1.00 84.19 223 VAL A N 1
ATOM 1748 C CA . VAL A 1 223 ? -4.498 -17.177 -10.381 1.00 84.19 223 VAL A CA 1
ATOM 1749 C C . VAL A 1 223 ? -4.288 -15.746 -10.877 1.00 84.19 223 VAL A C 1
ATOM 1751 O O . VAL A 1 223 ? -3.845 -15.569 -12.012 1.00 84.19 223 VAL A O 1
ATOM 1754 N N . VAL A 1 224 ? -4.579 -14.733 -10.052 1.00 85.19 224 VAL A N 1
ATOM 1755 C CA . VAL A 1 224 ? -4.365 -13.319 -10.412 1.00 85.19 224 VAL A CA 1
ATOM 1756 C C . VAL A 1 224 ? -2.893 -13.065 -10.741 1.00 85.19 224 VAL A C 1
ATOM 1758 O O . VAL A 1 224 ? -2.585 -12.516 -11.800 1.00 85.19 224 VAL A O 1
ATOM 1761 N N . LEU A 1 225 ? -1.984 -13.527 -9.881 1.00 88.25 225 LEU A N 1
ATOM 1762 C CA . LEU A 1 225 ? -0.543 -13.362 -10.070 1.00 88.25 225 LEU A CA 1
ATOM 1763 C C . LEU A 1 225 ? -0.017 -14.099 -11.303 1.00 88.25 225 LEU A C 1
ATOM 1765 O O . LEU A 1 225 ? 0.725 -13.514 -12.087 1.00 88.25 225 LEU A O 1
ATOM 1769 N N . LEU A 1 226 ? -0.419 -15.356 -11.509 1.00 90.69 226 LEU A N 1
ATOM 1770 C CA . LEU A 1 226 ? 0.030 -16.152 -12.654 1.00 90.69 226 LEU A CA 1
ATOM 1771 C C . LEU A 1 226 ? -0.464 -15.563 -13.984 1.00 90.69 226 LEU A C 1
ATOM 1773 O O . LEU A 1 226 ? 0.305 -15.471 -14.938 1.00 90.69 226 LEU A O 1
ATOM 1777 N N . ARG A 1 227 ? -1.721 -15.101 -14.054 1.00 92.19 227 ARG A N 1
ATOM 1778 C CA . ARG A 1 227 ? -2.255 -14.419 -15.251 1.00 92.19 227 ARG A CA 1
ATOM 1779 C C . ARG A 1 227 ? -1.522 -13.114 -15.541 1.00 92.19 227 ARG A C 1
ATOM 1781 O O . ARG A 1 227 ? -1.219 -12.824 -16.701 1.00 92.19 227 ARG A O 1
ATOM 1788 N N . ALA A 1 228 ? -1.226 -12.340 -14.500 1.00 93.94 228 ALA A N 1
ATOM 1789 C CA . ALA A 1 228 ? -0.454 -11.119 -14.646 1.00 93.94 228 ALA A CA 1
ATOM 1790 C C . ALA A 1 228 ? 0.976 -11.409 -15.122 1.00 93.94 228 ALA A C 1
ATOM 1792 O O . ALA A 1 228 ? 1.429 -10.767 -16.065 1.00 93.94 228 ALA A O 1
ATOM 1793 N N . PHE A 1 229 ? 1.645 -12.417 -14.550 1.00 96.00 229 PHE A N 1
ATOM 1794 C CA . PHE A 1 229 ? 2.960 -12.876 -15.003 1.00 96.00 229 PHE A CA 1
ATOM 1795 C C . PHE A 1 229 ? 2.941 -13.221 -16.492 1.00 96.00 229 PHE A C 1
ATOM 1797 O O . PHE A 1 229 ? 3.737 -12.687 -17.261 1.00 96.00 229 PHE A O 1
ATOM 1804 N N . VAL A 1 230 ? 1.999 -14.067 -16.917 1.00 96.00 230 VAL A N 1
ATOM 1805 C CA . VAL A 1 230 ? 1.852 -14.460 -18.323 1.00 96.00 230 VAL A CA 1
ATOM 1806 C C . VAL A 1 230 ? 1.703 -13.234 -19.226 1.00 96.00 230 VAL A C 1
ATOM 1808 O O . VAL A 1 230 ? 2.418 -13.102 -20.218 1.00 96.00 230 VAL A O 1
ATOM 1811 N N . SER A 1 231 ? 0.824 -12.301 -18.859 1.00 96.12 231 SER A N 1
ATOM 1812 C CA . SER A 1 231 ? 0.550 -11.099 -19.657 1.00 96.12 231 SER A CA 1
ATOM 1813 C C . SER A 1 231 ? 1.778 -10.185 -19.764 1.00 96.12 231 SER A C 1
ATOM 1815 O O . SER A 1 231 ? 2.119 -9.722 -20.857 1.00 96.12 231 SER A O 1
ATOM 1817 N N . VAL A 1 232 ? 2.480 -9.975 -18.645 1.00 96.75 232 VAL A N 1
ATOM 1818 C CA . VAL A 1 232 ? 3.717 -9.183 -18.556 1.00 96.75 232 VAL A CA 1
ATOM 1819 C C . VAL A 1 232 ? 4.820 -9.793 -19.416 1.00 96.75 232 VAL A C 1
ATOM 1821 O O . VAL A 1 232 ? 5.378 -9.108 -20.271 1.00 96.75 232 VAL A O 1
ATOM 1824 N N . TYR A 1 233 ? 5.121 -11.079 -19.238 1.00 96.19 233 TYR A N 1
ATOM 1825 C CA . TYR A 1 233 ? 6.252 -11.712 -19.914 1.00 96.19 233 TYR A CA 1
ATO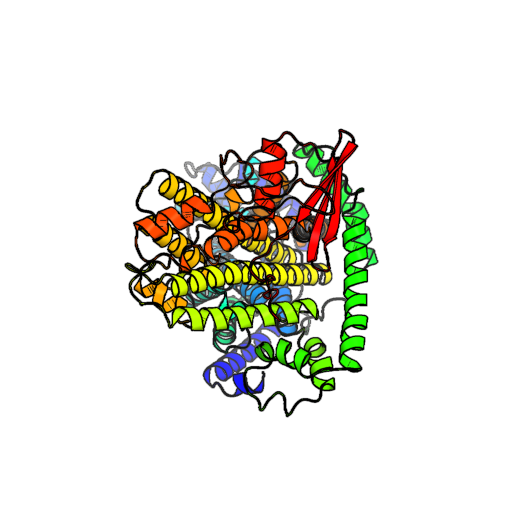M 1826 C C . TYR A 1 233 ? 5.990 -11.988 -21.394 1.00 96.19 233 TYR A C 1
ATOM 1828 O O . TYR A 1 233 ? 6.917 -11.851 -22.189 1.00 96.19 233 TYR A O 1
ATOM 1836 N N . ARG A 1 234 ? 4.748 -12.274 -21.808 1.00 95.44 234 ARG A N 1
ATOM 1837 C CA . ARG A 1 234 ? 4.392 -12.316 -23.239 1.00 95.44 234 ARG A CA 1
ATOM 1838 C C . ARG A 1 234 ? 4.633 -10.966 -23.910 1.00 95.44 234 ARG A C 1
ATOM 1840 O O . ARG A 1 234 ? 5.248 -10.911 -24.971 1.00 95.44 234 ARG A O 1
ATOM 1847 N N . SER A 1 235 ? 4.184 -9.885 -23.271 1.00 95.06 235 SER A N 1
ATOM 1848 C CA . SER A 1 235 ? 4.350 -8.522 -23.790 1.00 95.06 235 SER A CA 1
ATOM 1849 C C . SER A 1 235 ? 5.818 -8.097 -23.812 1.00 95.06 235 SER A C 1
ATOM 1851 O O . SER A 1 235 ? 6.281 -7.522 -24.790 1.00 95.06 235 SER A O 1
ATOM 1853 N N . PHE A 1 236 ? 6.583 -8.439 -22.772 1.00 95.25 236 PHE A N 1
ATOM 1854 C CA . PHE A 1 236 ? 8.024 -8.203 -22.733 1.00 95.25 236 PHE A CA 1
ATOM 1855 C C . PHE A 1 236 ? 8.769 -8.971 -23.837 1.00 95.25 236 PHE A C 1
ATOM 1857 O O . PHE A 1 236 ? 9.592 -8.409 -24.555 1.00 95.25 236 PHE A O 1
ATOM 1864 N N . LEU A 1 237 ? 8.468 -10.258 -24.016 1.00 93.81 237 LEU A N 1
ATOM 1865 C CA . LEU A 1 237 ? 9.121 -11.103 -25.020 1.00 93.81 237 LEU A CA 1
ATOM 1866 C C . LEU A 1 237 ? 8.672 -10.793 -26.457 1.00 93.81 237 LEU A C 1
ATOM 1868 O O . LEU A 1 237 ? 9.298 -11.277 -27.400 1.00 93.81 237 LEU A O 1
ATOM 1872 N N . ALA A 1 238 ? 7.637 -9.967 -26.647 1.00 92.38 238 ALA A N 1
ATOM 1873 C CA . ALA A 1 238 ? 7.262 -9.443 -27.958 1.00 92.38 238 ALA A CA 1
ATOM 1874 C C . ALA A 1 238 ? 8.275 -8.410 -28.491 1.00 92.38 238 ALA A C 1
ATOM 1876 O O . ALA A 1 238 ? 8.359 -8.200 -29.703 1.00 92.38 238 ALA A O 1
ATOM 1877 N N . PHE A 1 239 ? 9.083 -7.793 -27.620 1.00 91.00 239 PHE A N 1
ATOM 1878 C CA . PHE A 1 239 ? 10.130 -6.873 -28.052 1.00 91.00 239 PHE A CA 1
ATOM 1879 C C . PHE A 1 239 ? 11.309 -7.629 -28.696 1.00 91.00 239 PHE A C 1
ATOM 1881 O O . PHE A 1 239 ? 11.901 -8.508 -28.062 1.00 91.00 239 PHE A O 1
ATOM 1888 N N . PRO A 1 240 ? 11.761 -7.250 -29.910 1.00 87.31 240 PRO A N 1
ATOM 1889 C CA . PRO A 1 240 ? 12.877 -7.929 -30.578 1.00 87.31 240 PRO A CA 1
ATOM 1890 C C . PRO A 1 240 ? 14.183 -7.912 -29.772 1.00 87.31 240 PRO A C 1
ATOM 1892 O O . PRO A 1 240 ? 14.962 -8.864 -29.807 1.00 87.31 240 PRO A O 1
ATOM 1895 N N . TRP A 1 241 ? 14.431 -6.831 -29.027 1.00 85.75 241 TRP A N 1
ATOM 1896 C CA . TRP A 1 241 ? 15.626 -6.685 -28.197 1.00 85.75 241 TRP A CA 1
ATOM 1897 C C . TRP A 1 241 ? 15.586 -7.546 -26.926 1.00 85.75 241 TRP A C 1
ATOM 1899 O O . TRP A 1 241 ? 16.650 -7.887 -26.412 1.00 85.75 241 TRP A O 1
ATOM 1909 N N . ALA A 1 242 ? 14.402 -7.946 -26.448 1.00 87.38 242 ALA A N 1
ATOM 1910 C CA . ALA A 1 242 ? 14.252 -8.771 -25.247 1.00 87.38 242 ALA A CA 1
ATOM 1911 C C . ALA A 1 242 ? 14.705 -10.224 -25.471 1.00 87.38 242 ALA A C 1
ATOM 1913 O O . ALA A 1 242 ? 15.181 -10.878 -24.544 1.00 87.38 242 ALA A O 1
ATOM 1914 N N . ARG A 1 243 ? 14.618 -10.712 -26.717 1.00 81.50 243 ARG A N 1
ATOM 1915 C CA . ARG A 1 243 ? 15.025 -12.070 -27.124 1.00 81.50 243 ARG A CA 1
ATOM 1916 C C . ARG A 1 243 ? 16.509 -12.209 -27.468 1.00 81.50 243 ARG A C 1
ATOM 1918 O O . ARG A 1 243 ? 16.945 -13.295 -27.847 1.00 81.50 243 ARG A O 1
ATOM 1925 N N . ARG A 1 244 ? 17.292 -11.128 -27.389 1.00 73.44 244 ARG A N 1
ATOM 1926 C CA . ARG A 1 244 ? 18.724 -11.178 -27.716 1.00 73.44 244 ARG A CA 1
ATOM 1927 C C . ARG A 1 244 ? 19.443 -12.145 -26.761 1.00 73.44 244 ARG A C 1
ATOM 1929 O O . ARG A 1 244 ? 19.266 -11.992 -25.552 1.00 73.44 244 ARG A O 1
ATOM 1936 N N . PRO A 1 245 ? 20.250 -13.097 -27.271 1.00 65.12 245 PRO A N 1
ATOM 1937 C CA . PRO A 1 245 ? 20.955 -14.053 -26.426 1.00 65.12 245 PRO A CA 1
ATOM 1938 C C . PRO A 1 245 ? 21.866 -13.331 -25.432 1.00 65.12 245 PRO A C 1
ATOM 1940 O O . PRO A 1 245 ? 22.570 -12.389 -25.809 1.00 65.12 245 PRO A O 1
ATOM 1943 N N . ALA A 1 246 ? 21.885 -13.775 -24.176 1.00 60.69 246 ALA A N 1
ATOM 1944 C CA . ALA A 1 246 ? 22.923 -13.343 -23.246 1.00 60.69 246 ALA A CA 1
ATOM 1945 C C . ALA A 1 246 ? 24.307 -13.814 -23.729 1.00 60.69 246 ALA A C 1
ATOM 1947 O O . ALA A 1 246 ? 24.440 -14.906 -24.280 1.00 60.69 246 ALA A O 1
ATOM 1948 N N . ALA A 1 247 ? 25.350 -13.013 -23.477 1.00 55.62 247 ALA A N 1
ATOM 1949 C CA . ALA A 1 247 ? 26.737 -13.394 -23.771 1.00 55.62 247 ALA A CA 1
ATOM 1950 C C . ALA A 1 247 ? 27.183 -14.659 -23.003 1.00 55.62 247 ALA A C 1
ATOM 1952 O O . ALA A 1 247 ? 28.070 -15.369 -23.466 1.00 55.62 247 ALA A O 1
ATOM 1953 N N . SER A 1 248 ? 26.516 -14.961 -21.881 1.00 42.62 248 SER A N 1
ATOM 1954 C CA . SER A 1 248 ? 26.589 -16.230 -21.153 1.00 42.62 248 SER A CA 1
ATOM 1955 C C . SER A 1 248 ? 25.199 -16.595 -20.608 1.00 42.62 248 SER A C 1
ATOM 1957 O O . SER A 1 248 ? 24.521 -15.712 -20.066 1.00 42.62 248 SER A O 1
ATOM 1959 N N . PRO A 1 249 ? 24.754 -17.864 -20.695 1.00 37.78 249 PRO A N 1
ATOM 1960 C CA . PRO A 1 249 ? 23.561 -18.310 -19.982 1.00 37.78 249 PRO A CA 1
ATOM 1961 C C . PRO A 1 249 ? 23.794 -18.148 -18.477 1.00 37.78 249 PRO A C 1
ATOM 1963 O O . PRO A 1 249 ? 24.828 -18.567 -17.962 1.00 37.78 249 PRO A O 1
ATOM 1966 N N . CYS A 1 250 ? 22.849 -17.531 -17.772 1.00 42.03 250 CYS A N 1
ATOM 1967 C CA . CYS A 1 250 ? 22.901 -17.434 -16.317 1.00 42.03 250 CYS A CA 1
ATOM 1968 C C . CYS A 1 250 ? 21.568 -17.892 -15.734 1.00 42.03 250 CYS A C 1
ATOM 1970 O O . CYS A 1 250 ? 20.505 -17.427 -16.144 1.00 42.03 250 CYS A O 1
ATOM 1972 N N . THR A 1 251 ? 21.652 -18.792 -14.760 1.00 35.72 251 THR A N 1
ATOM 1973 C CA . THR A 1 251 ? 20.667 -18.945 -13.688 1.00 35.72 251 THR A CA 1
ATOM 1974 C C . THR A 1 251 ? 20.530 -17.605 -12.981 1.00 35.72 251 THR A C 1
ATOM 1976 O O . THR A 1 251 ? 21.561 -17.005 -12.708 1.00 35.72 251 THR A O 1
ATOM 1979 N N . ILE A 1 252 ? 19.316 -17.134 -12.675 1.00 37.69 252 ILE A N 1
ATOM 1980 C CA . ILE A 1 252 ? 19.099 -15.997 -11.759 1.00 37.69 252 ILE A CA 1
ATOM 1981 C C . ILE A 1 252 ? 20.083 -16.167 -10.592 1.00 37.69 252 ILE A C 1
ATOM 1983 O O . ILE A 1 252 ? 19.930 -17.113 -9.820 1.00 37.69 252 ILE A O 1
ATOM 1987 N N . GLU A 1 253 ? 21.160 -15.366 -10.546 1.00 33.41 253 GLU A N 1
ATOM 1988 C CA . GLU A 1 253 ? 22.181 -15.531 -9.512 1.00 33.41 253 GLU A CA 1
ATOM 1989 C C . GLU A 1 253 ? 21.451 -15.392 -8.185 1.00 33.41 253 GLU A C 1
ATOM 1991 O O . GLU A 1 253 ? 20.787 -14.377 -7.944 1.00 33.41 253 GLU A O 1
ATOM 1996 N N . ALA A 1 254 ? 21.532 -16.441 -7.359 1.00 33.50 254 ALA A N 1
ATOM 1997 C CA . ALA A 1 254 ? 21.066 -16.381 -5.988 1.00 33.50 254 ALA A CA 1
ATOM 1998 C C . ALA A 1 254 ? 21.613 -15.085 -5.369 1.00 33.50 254 ALA A C 1
ATOM 2000 O O . ALA A 1 254 ? 22.750 -14.712 -5.692 1.00 33.50 254 ALA A O 1
ATOM 2001 N N . PRO A 1 255 ? 20.816 -14.377 -4.546 1.00 37.25 255 PRO A N 1
ATOM 2002 C CA . PRO A 1 255 ? 21.238 -13.122 -3.949 1.00 37.25 255 PRO A CA 1
ATOM 2003 C C . PRO A 1 255 ? 22.679 -13.252 -3.466 1.00 37.25 255 PRO A C 1
ATOM 2005 O O . PRO A 1 255 ? 23.014 -14.242 -2.807 1.00 37.25 255 PRO A O 1
ATOM 2008 N N . LYS A 1 256 ? 23.546 -12.288 -3.815 1.00 33.91 256 LYS A N 1
ATOM 2009 C CA . LYS A 1 256 ? 24.858 -12.205 -3.163 1.00 33.91 256 LYS A CA 1
ATOM 2010 C C . LYS A 1 256 ? 24.605 -12.340 -1.666 1.00 33.91 256 LYS A C 1
ATOM 2012 O O . LYS A 1 256 ? 23.677 -11.694 -1.174 1.00 33.91 256 LYS A O 1
ATOM 2017 N N . ALA A 1 257 ? 25.381 -13.212 -1.015 1.00 34.78 257 ALA A N 1
ATOM 2018 C CA . ALA A 1 257 ? 25.303 -13.472 0.418 1.00 34.78 257 ALA A CA 1
ATOM 2019 C C . ALA A 1 257 ? 24.984 -12.174 1.162 1.00 34.78 257 ALA A C 1
ATOM 2021 O O . ALA A 1 257 ? 25.574 -11.141 0.823 1.00 34.78 257 ALA A O 1
ATOM 2022 N N . GLU A 1 258 ? 24.013 -12.255 2.081 1.00 36.97 258 GLU A N 1
ATOM 2023 C CA . GLU A 1 258 ? 23.504 -11.151 2.895 1.00 36.97 258 GLU A CA 1
ATOM 2024 C C . GLU A 1 258 ? 24.562 -10.064 3.064 1.00 36.97 258 GLU A C 1
ATOM 2026 O O . GLU A 1 258 ? 25.665 -10.334 3.546 1.00 36.97 258 GLU A O 1
ATOM 2031 N N . THR A 1 259 ? 24.243 -8.838 2.634 1.00 39.62 259 THR A N 1
ATOM 2032 C CA . THR A 1 259 ? 25.061 -7.672 2.983 1.00 39.62 259 THR A CA 1
ATOM 2033 C C . THR A 1 259 ? 25.346 -7.765 4.476 1.00 39.62 259 THR A C 1
ATOM 2035 O O . THR A 1 259 ? 24.398 -7.819 5.261 1.00 39.62 259 THR A O 1
ATOM 2038 N N . SER A 1 260 ? 26.623 -7.884 4.857 1.00 38.75 260 SER A N 1
ATOM 2039 C CA . SER A 1 260 ? 26.942 -8.213 6.242 1.00 38.75 260 SER A CA 1
ATOM 2040 C C . SER A 1 260 ? 26.390 -7.127 7.154 1.00 38.75 260 SER A C 1
ATOM 2042 O O . SER A 1 260 ? 26.303 -5.952 6.786 1.00 38.75 260 SER A O 1
ATOM 2044 N N . TRP A 1 261 ? 25.998 -7.539 8.352 1.00 37.16 261 TRP A N 1
ATOM 2045 C CA . TRP A 1 261 ? 25.417 -6.667 9.365 1.00 37.16 261 TRP A CA 1
ATOM 2046 C C . TRP A 1 261 ? 26.243 -5.397 9.596 1.00 37.16 261 TRP A C 1
ATOM 2048 O O . TRP A 1 261 ? 25.705 -4.294 9.699 1.00 37.16 261 TRP A O 1
ATOM 2058 N N . ASP A 1 262 ? 27.562 -5.544 9.525 1.00 42.31 262 ASP A N 1
ATOM 2059 C CA . ASP A 1 262 ? 28.523 -4.460 9.659 1.00 42.31 262 ASP A CA 1
ATOM 2060 C C . ASP A 1 262 ? 28.430 -3.432 8.525 1.00 42.31 262 ASP A C 1
ATOM 2062 O O . ASP A 1 262 ? 28.472 -2.238 8.799 1.00 42.31 262 ASP A O 1
ATOM 2066 N N . GLN A 1 263 ? 28.202 -3.852 7.275 1.00 42.41 263 GLN A N 1
ATOM 2067 C CA . GLN A 1 263 ? 28.095 -2.945 6.123 1.00 42.41 263 GLN A CA 1
ATOM 2068 C C . GLN A 1 263 ? 26.824 -2.087 6.166 1.00 42.41 263 GLN A C 1
ATOM 2070 O O . GLN A 1 263 ? 26.846 -0.926 5.757 1.00 42.41 263 GLN A O 1
ATOM 2075 N N . MET A 1 264 ? 25.712 -2.627 6.676 1.00 44.75 264 MET A N 1
ATOM 2076 C CA . MET A 1 264 ? 24.496 -1.840 6.910 1.00 44.75 264 MET A CA 1
ATOM 2077 C C . MET A 1 264 ? 24.682 -0.850 8.063 1.00 44.75 264 MET A C 1
ATOM 2079 O O . MET A 1 264 ? 24.266 0.302 7.955 1.00 44.75 264 MET A O 1
ATOM 2083 N N . VAL A 1 265 ? 25.345 -1.268 9.144 1.00 43.34 265 VAL A N 1
ATOM 2084 C CA . VAL A 1 265 ? 25.663 -0.395 10.283 1.00 43.34 265 VAL A CA 1
ATOM 2085 C C . VAL A 1 265 ? 26.611 0.735 9.873 1.00 43.34 265 VAL A C 1
ATOM 2087 O O . VAL A 1 265 ? 26.386 1.877 10.265 1.00 43.34 265 VAL A O 1
ATOM 2090 N N . GLU A 1 266 ? 27.633 0.452 9.069 1.00 47.16 266 GLU A N 1
ATOM 2091 C CA . GLU A 1 266 ? 28.578 1.444 8.537 1.00 47.16 266 GLU A CA 1
ATOM 2092 C C . GLU A 1 266 ? 27.867 2.434 7.602 1.00 47.16 266 GLU A C 1
ATOM 2094 O O . GLU A 1 266 ? 27.976 3.648 7.758 1.00 47.16 266 GLU A O 1
ATOM 2099 N N . PHE A 1 267 ? 27.005 1.928 6.717 1.00 48.28 267 PHE A N 1
ATOM 2100 C CA . PHE A 1 267 ? 26.165 2.747 5.848 1.00 48.28 267 PHE A CA 1
ATOM 2101 C C . PHE A 1 267 ? 25.259 3.715 6.634 1.00 48.28 267 PHE A C 1
ATOM 2103 O O . PHE A 1 267 ? 25.180 4.904 6.303 1.00 48.28 267 PHE A O 1
ATOM 2110 N N . VAL A 1 268 ? 24.597 3.239 7.695 1.00 49.31 268 VAL A N 1
ATOM 2111 C CA . VAL A 1 268 ? 23.755 4.089 8.550 1.00 49.31 268 VAL A CA 1
ATOM 2112 C C . VAL A 1 268 ? 24.602 5.068 9.369 1.00 49.31 268 VAL A C 1
ATOM 2114 O O . VAL A 1 268 ? 24.192 6.213 9.531 1.00 49.31 268 VAL A O 1
ATOM 2117 N N . LYS A 1 269 ? 25.787 4.674 9.843 1.00 48.59 269 LYS A N 1
ATOM 2118 C CA . LYS A 1 269 ? 26.691 5.561 10.594 1.00 48.59 269 LYS A CA 1
ATOM 2119 C C . LYS A 1 269 ? 27.295 6.670 9.735 1.00 48.59 269 LYS A C 1
ATOM 2121 O O . LYS A 1 269 ? 27.378 7.799 10.203 1.00 48.59 269 LYS A O 1
ATOM 2126 N N . ASP A 1 270 ? 27.646 6.385 8.487 1.00 51.44 270 ASP A N 1
ATOM 2127 C CA . ASP A 1 270 ? 28.426 7.321 7.671 1.00 51.44 270 ASP A CA 1
ATOM 2128 C C . ASP A 1 270 ? 27.553 8.127 6.707 1.00 51.44 270 ASP A C 1
ATOM 2130 O O . ASP A 1 270 ? 27.739 9.333 6.507 1.00 51.44 270 ASP A O 1
ATOM 2134 N N . THR A 1 271 ? 26.556 7.478 6.102 1.00 47.72 271 THR A N 1
ATOM 2135 C CA . THR A 1 271 ? 25.755 8.101 5.042 1.00 47.72 271 THR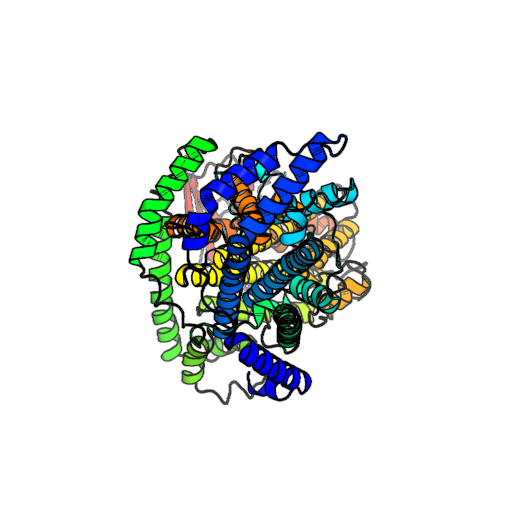 A CA 1
ATOM 2136 C C . THR A 1 271 ? 24.544 8.836 5.596 1.00 47.72 271 THR A C 1
ATOM 2138 O O . THR A 1 271 ? 24.202 9.907 5.084 1.00 47.72 271 THR A O 1
ATOM 2141 N N . LEU A 1 272 ? 23.900 8.308 6.645 1.00 50.28 272 LEU A N 1
ATOM 2142 C CA . LEU A 1 272 ? 22.684 8.907 7.196 1.00 50.28 272 LEU A CA 1
ATOM 2143 C C . LEU A 1 272 ? 22.944 10.286 7.834 1.00 50.28 272 LEU A C 1
ATOM 2145 O O . LEU A 1 272 ? 22.211 11.213 7.489 1.00 50.28 272 LEU A O 1
ATOM 2149 N N . PRO A 1 273 ? 24.009 10.516 8.634 1.00 54.47 273 PRO A N 1
ATOM 2150 C CA . PRO A 1 273 ? 24.315 11.852 9.149 1.00 54.47 273 PRO A CA 1
ATOM 2151 C C . PRO A 1 273 ? 24.654 12.852 8.044 1.00 54.47 273 PRO A C 1
ATOM 2153 O O . PRO A 1 273 ? 24.209 13.998 8.097 1.00 54.47 273 PRO A O 1
ATOM 2156 N N . CYS A 1 274 ? 25.381 12.425 7.004 1.00 51.38 274 CYS A N 1
ATOM 2157 C CA . CYS A 1 274 ? 25.703 13.273 5.855 1.00 51.38 274 CYS A CA 1
ATOM 2158 C C . CYS A 1 274 ? 24.442 13.655 5.060 1.00 51.38 274 CYS A C 1
ATOM 2160 O O . CYS A 1 274 ? 24.292 14.802 4.633 1.00 51.38 274 CYS A O 1
ATOM 2162 N N . LEU A 1 275 ? 23.511 12.713 4.886 1.00 49.66 275 LEU A N 1
ATOM 2163 C CA . LEU A 1 275 ? 22.231 12.957 4.230 1.00 49.66 275 LEU A CA 1
ATOM 2164 C C . LEU A 1 275 ? 21.349 13.889 5.067 1.00 49.66 275 LEU A C 1
ATOM 2166 O O . LEU A 1 275 ? 20.817 14.849 4.521 1.00 49.66 275 LEU A O 1
ATOM 2170 N N . CYS A 1 276 ? 21.262 13.672 6.381 1.00 50.47 276 CYS A N 1
ATOM 2171 C CA . CYS A 1 276 ? 20.561 14.564 7.303 1.00 50.47 276 CYS A CA 1
ATOM 2172 C C . CYS A 1 276 ? 21.171 15.971 7.292 1.00 50.47 276 CYS A C 1
ATOM 2174 O O . CYS A 1 276 ? 20.434 16.945 7.226 1.00 50.47 276 CYS A O 1
ATOM 2176 N N . GLN A 1 277 ? 22.502 16.105 7.267 1.00 52.50 277 GLN A N 1
ATOM 2177 C CA . GLN A 1 277 ? 23.188 17.395 7.124 1.00 52.50 277 GLN A CA 1
ATOM 2178 C C . GLN A 1 277 ? 22.814 18.105 5.819 1.00 52.50 277 GLN A C 1
ATOM 2180 O O . GLN A 1 277 ? 22.536 19.299 5.832 1.00 52.50 277 GLN A O 1
ATOM 2185 N N . LYS A 1 278 ? 22.790 17.385 4.693 1.00 48.00 278 LYS A N 1
ATOM 2186 C CA . LYS A 1 278 ? 22.415 17.966 3.397 1.00 48.00 278 LYS A CA 1
ATOM 2187 C C . LYS A 1 278 ? 20.954 18.365 3.349 1.00 48.00 278 LYS A C 1
ATOM 2189 O O . LYS A 1 278 ? 20.657 19.478 2.942 1.00 48.00 278 LYS A O 1
ATOM 2194 N N . LEU A 1 279 ? 20.066 17.503 3.834 1.00 45.59 279 LEU A N 1
ATOM 2195 C CA . LEU A 1 279 ? 18.649 17.815 3.949 1.00 45.59 279 LEU A CA 1
ATOM 2196 C C . LEU A 1 279 ? 18.453 19.053 4.840 1.00 45.59 279 LEU A C 1
ATOM 2198 O O . LEU A 1 279 ? 17.757 19.973 4.422 1.00 45.59 279 LEU A O 1
ATOM 2202 N N . ARG A 1 280 ? 19.125 19.143 6.001 1.00 55.28 280 ARG A N 1
ATOM 2203 C CA . ARG A 1 280 ? 19.138 20.335 6.878 1.00 55.28 280 ARG A CA 1
ATOM 2204 C C . ARG A 1 280 ? 19.548 21.599 6.126 1.00 55.28 280 ARG A C 1
ATOM 2206 O O . ARG A 1 280 ? 18.827 22.590 6.168 1.00 55.28 280 ARG A O 1
ATOM 2213 N N . ASN A 1 281 ? 20.672 21.543 5.420 1.00 45.09 281 ASN A N 1
ATOM 2214 C CA . ASN A 1 281 ? 21.236 22.696 4.723 1.00 45.09 281 ASN A CA 1
ATOM 2215 C C . ASN A 1 281 ? 20.398 23.134 3.509 1.00 45.09 281 ASN A C 1
ATOM 2217 O O . ASN A 1 281 ? 20.331 24.322 3.217 1.00 45.09 281 ASN A O 1
ATOM 2221 N N . GLU A 1 282 ? 19.782 22.191 2.794 1.00 40.88 282 GLU A N 1
ATOM 2222 C CA . GLU A 1 282 ? 19.072 22.450 1.532 1.00 40.88 282 GLU A CA 1
ATOM 2223 C C . GLU A 1 282 ? 17.566 22.705 1.731 1.00 40.88 282 GLU A C 1
ATOM 2225 O O . GLU A 1 282 ? 16.930 23.321 0.876 1.00 40.88 282 GLU A O 1
ATOM 2230 N N . HIS A 1 283 ? 16.988 22.267 2.856 1.00 39.59 283 HIS A N 1
ATOM 2231 C CA . HIS A 1 283 ? 15.539 22.308 3.094 1.00 39.59 283 HIS A CA 1
ATOM 2232 C C . HIS A 1 283 ? 15.122 22.799 4.495 1.00 39.59 283 HIS A C 1
ATOM 2234 O O . HIS A 1 283 ? 13.932 22.806 4.796 1.00 39.59 283 HIS A O 1
ATOM 2240 N N . GLY A 1 284 ? 16.060 23.232 5.347 1.00 38.16 284 GLY A N 1
ATOM 2241 C CA . GLY A 1 284 ? 15.751 23.936 6.601 1.00 38.16 284 GLY A CA 1
ATOM 2242 C C . GLY A 1 284 ? 15.236 23.066 7.756 1.00 38.16 284 GLY A C 1
ATOM 2243 O O . GLY A 1 284 ? 14.487 23.560 8.596 1.00 38.16 284 GLY A O 1
ATOM 2244 N N . TYR A 1 285 ? 15.606 21.781 7.814 1.00 44.19 285 TYR A N 1
ATOM 2245 C CA . TYR A 1 285 ? 15.190 20.885 8.907 1.00 44.19 285 TYR A CA 1
ATOM 2246 C C . TYR A 1 285 ? 15.792 21.285 10.275 1.00 44.19 285 TYR A C 1
ATOM 2248 O O . TYR A 1 285 ? 16.940 21.739 10.324 1.00 44.19 285 TYR A O 1
ATOM 2256 N N . PRO A 1 286 ? 15.058 21.086 11.389 1.00 42.03 286 PRO A N 1
ATOM 2257 C CA . PRO A 1 286 ? 15.475 21.535 12.718 1.00 42.03 286 PRO A CA 1
ATOM 2258 C C . PRO A 1 286 ? 16.584 20.670 13.366 1.00 42.03 286 PRO A C 1
ATOM 2260 O O . PRO A 1 286 ? 16.825 19.515 13.008 1.00 42.03 286 PRO A O 1
ATOM 2263 N N . ASN A 1 287 ? 17.318 21.281 14.307 1.00 41.91 287 ASN A N 1
ATOM 2264 C CA . ASN A 1 287 ? 18.537 20.743 14.945 1.00 41.91 287 ASN A CA 1
ATOM 2265 C C . ASN A 1 287 ? 18.295 19.591 15.941 1.00 41.91 287 ASN A C 1
ATOM 2267 O O . ASN A 1 287 ? 19.245 18.931 16.366 1.00 41.91 287 ASN A O 1
ATOM 2271 N N . ASP A 1 288 ? 17.047 19.382 16.344 1.00 44.94 288 ASP A N 1
ATOM 2272 C CA . ASP A 1 288 ? 16.576 18.365 17.290 1.00 44.94 288 ASP A CA 1
ATOM 2273 C C . ASP A 1 288 ? 16.477 16.964 16.670 1.00 44.94 288 ASP A C 1
ATOM 2275 O O . ASP A 1 288 ? 16.354 15.978 17.393 1.00 44.94 288 ASP A O 1
ATOM 2279 N N . TRP A 1 289 ? 16.632 16.847 15.349 1.00 40.59 289 TRP A N 1
ATOM 2280 C CA . TRP A 1 289 ? 16.815 15.579 14.644 1.00 40.59 289 TRP A CA 1
ATOM 2281 C C . TRP A 1 289 ? 18.213 14.986 14.911 1.00 40.59 289 TRP A C 1
ATOM 2283 O O . TRP A 1 289 ? 19.084 14.909 14.037 1.00 40.59 289 TRP A O 1
ATOM 2293 N N . ARG A 1 290 ? 18.459 14.610 16.170 1.00 42.94 290 ARG A N 1
ATOM 2294 C CA . ARG A 1 290 ? 19.654 13.886 16.609 1.00 42.94 290 ARG A CA 1
ATOM 2295 C C . ARG A 1 290 ? 19.398 12.386 16.491 1.00 42.94 290 ARG A C 1
ATOM 2297 O O . ARG A 1 290 ? 18.577 11.824 17.207 1.00 42.94 290 ARG A O 1
ATOM 2304 N N . LEU A 1 291 ? 20.136 11.741 15.591 1.00 42.34 291 LEU A N 1
ATOM 2305 C CA . LEU A 1 291 ? 20.195 10.278 15.443 1.00 42.34 291 LEU A CA 1
ATOM 2306 C C . LEU A 1 291 ? 20.772 9.584 16.693 1.00 42.34 291 LEU A C 1
ATOM 2308 O O . LEU A 1 291 ? 20.605 8.379 16.876 1.00 42.34 291 LEU A O 1
ATOM 2312 N N . ASP A 1 292 ? 21.432 10.363 17.545 1.00 39.19 292 ASP A N 1
ATOM 2313 C CA . ASP A 1 292 ? 22.225 9.932 18.691 1.00 39.19 292 ASP A CA 1
ATOM 2314 C C . ASP A 1 292 ? 21.353 9.505 19.888 1.00 39.19 292 ASP A C 1
ATOM 2316 O O . ASP A 1 292 ? 21.813 8.767 20.756 1.00 39.19 292 ASP A O 1
ATOM 2320 N N . SER A 1 293 ? 20.084 9.927 19.945 1.00 39.66 293 SER A N 1
ATOM 2321 C CA . SER A 1 293 ? 19.163 9.603 21.042 1.00 39.66 293 SER A CA 1
ATOM 2322 C C . SER A 1 293 ? 18.139 8.544 20.626 1.00 39.66 293 SER A C 1
ATOM 2324 O O . SER A 1 293 ? 16.964 8.836 20.421 1.00 39.66 293 SER A O 1
ATOM 2326 N N . GLY A 1 294 ? 18.595 7.297 20.497 1.00 41.47 294 GLY A N 1
ATOM 2327 C CA . GLY A 1 294 ? 17.728 6.114 20.585 1.00 41.47 294 GLY A CA 1
ATOM 2328 C C . GLY A 1 294 ? 17.501 5.327 19.296 1.00 41.47 294 GLY A C 1
ATOM 2329 O O . GLY A 1 294 ? 17.375 4.113 19.369 1.00 41.47 294 GLY A O 1
ATOM 2330 N N . PHE A 1 295 ? 17.518 5.937 18.110 1.00 39.47 295 PHE A N 1
ATOM 2331 C CA . PHE A 1 295 ? 17.111 5.234 16.882 1.00 39.47 295 PHE A CA 1
ATOM 2332 C C . PHE A 1 295 ? 18.047 4.067 16.486 1.00 39.47 295 PHE A C 1
ATOM 2334 O O . PHE A 1 295 ? 17.597 2.944 16.262 1.00 39.47 295 PHE A O 1
ATOM 2341 N N . LEU A 1 296 ? 19.361 4.311 16.468 1.00 38.25 296 LEU A N 1
ATOM 2342 C CA . LEU A 1 296 ? 20.379 3.297 16.159 1.00 38.25 296 LEU A CA 1
ATOM 2343 C C . LEU A 1 296 ? 20.512 2.217 17.246 1.00 38.25 296 LEU A C 1
ATOM 2345 O O . LEU A 1 296 ? 20.805 1.063 16.934 1.00 38.25 296 LEU A O 1
ATOM 2349 N N . GLY A 1 297 ? 20.295 2.596 18.509 1.00 40.12 297 GLY A N 1
ATOM 2350 C CA . GLY A 1 297 ? 20.308 1.678 19.651 1.00 40.12 297 GLY A CA 1
ATOM 2351 C C . GLY A 1 297 ? 19.106 0.737 19.634 1.00 40.12 297 GLY A C 1
ATOM 2352 O O . GLY A 1 297 ? 19.285 -0.472 19.690 1.00 40.12 297 GLY A O 1
ATOM 2353 N N . VAL A 1 298 ? 17.902 1.281 19.431 1.00 38.38 298 VAL A N 1
ATOM 2354 C CA . VAL A 1 298 ? 16.640 0.526 19.398 1.00 38.38 298 VAL A CA 1
ATOM 2355 C C . VAL A 1 298 ? 16.568 -0.419 18.198 1.00 38.38 298 VAL A C 1
ATOM 2357 O O . VAL A 1 298 ? 16.109 -1.548 18.350 1.00 38.38 298 VAL A O 1
ATOM 2360 N N . PHE A 1 299 ? 17.041 -0.006 17.017 1.00 37.91 299 PHE A N 1
ATOM 2361 C CA . PHE A 1 299 ? 17.079 -0.882 15.840 1.00 37.91 299 PHE A CA 1
ATOM 2362 C C . PHE A 1 299 ? 18.017 -2.082 16.064 1.00 37.91 299 PHE A C 1
ATOM 2364 O O . PHE A 1 299 ? 17.648 -3.218 15.773 1.00 37.91 299 PHE A O 1
ATOM 2371 N N . ARG A 1 300 ? 19.198 -1.854 16.661 1.00 40.34 300 ARG A N 1
ATOM 2372 C CA . ARG A 1 300 ? 20.168 -2.911 16.993 1.00 40.34 300 ARG A CA 1
ATOM 2373 C C . ARG A 1 300 ? 19.650 -3.846 18.094 1.00 40.34 300 ARG A C 1
ATOM 2375 O O . ARG A 1 300 ? 19.608 -5.051 17.883 1.00 40.34 300 ARG A O 1
ATOM 2382 N N . GLU A 1 301 ? 19.179 -3.293 19.213 1.00 40.03 301 GLU A N 1
ATOM 2383 C CA . GLU A 1 301 ? 18.634 -4.062 20.342 1.00 40.03 301 GLU A CA 1
ATOM 2384 C C . GLU A 1 301 ? 17.421 -4.907 19.946 1.00 40.03 301 GLU A C 1
ATOM 2386 O O . GLU A 1 301 ? 17.303 -6.047 20.381 1.00 40.03 301 GLU A O 1
ATOM 2391 N N . ARG A 1 302 ? 16.519 -4.398 19.099 1.00 43.59 302 ARG A N 1
ATOM 2392 C CA . ARG A 1 302 ? 15.312 -5.140 18.700 1.00 43.59 302 ARG A CA 1
ATOM 2393 C C . ARG A 1 302 ? 15.584 -6.255 17.702 1.00 43.59 302 ARG A C 1
ATOM 2395 O O . ARG A 1 302 ? 14.911 -7.279 17.762 1.00 43.59 302 ARG A O 1
ATOM 2402 N N . LEU A 1 303 ? 16.548 -6.075 16.802 1.00 41.00 303 LEU A N 1
ATOM 2403 C CA . LEU A 1 303 ? 16.968 -7.137 15.886 1.00 41.00 303 LEU A CA 1
ATOM 2404 C C . LEU A 1 303 ? 17.679 -8.271 16.641 1.00 41.00 303 LEU A C 1
ATOM 2406 O O . LEU A 1 303 ? 17.420 -9.441 16.355 1.00 41.00 303 LEU A O 1
ATOM 2410 N N . ASP A 1 304 ? 18.470 -7.935 17.662 1.00 39.69 304 ASP A N 1
ATOM 2411 C CA . ASP A 1 304 ? 19.080 -8.915 18.566 1.00 39.69 304 ASP A CA 1
ATOM 2412 C C . ASP A 1 304 ? 18.020 -9.600 19.464 1.00 39.69 304 ASP A C 1
ATOM 2414 O O . ASP A 1 304 ? 18.047 -10.820 19.649 1.00 39.69 304 ASP A O 1
ATOM 2418 N N . HIS A 1 305 ? 17.017 -8.851 19.942 1.00 41.03 305 HIS A N 1
ATOM 2419 C CA . HIS A 1 305 ? 15.934 -9.369 20.786 1.00 41.03 305 HIS A CA 1
ATOM 2420 C C . HIS A 1 305 ? 14.944 -10.272 20.026 1.00 41.03 305 HIS A C 1
ATOM 2422 O O . HIS A 1 305 ? 14.540 -11.308 20.548 1.00 41.03 305 HIS A O 1
ATOM 2428 N N . ALA A 1 306 ? 14.588 -9.952 18.775 1.00 40.09 306 ALA A N 1
ATOM 2429 C CA . ALA A 1 306 ? 13.688 -10.772 17.953 1.00 40.09 306 ALA A CA 1
ATOM 2430 C C . ALA A 1 306 ? 14.262 -12.172 17.658 1.00 40.09 306 ALA A C 1
ATOM 2432 O O . ALA A 1 306 ? 13.518 -13.151 17.579 1.00 40.09 306 ALA A O 1
ATOM 2433 N N . ARG A 1 307 ? 15.593 -12.282 17.540 1.00 40.19 307 ARG A N 1
ATOM 2434 C CA . ARG A 1 307 ? 16.298 -13.561 17.387 1.00 40.19 307 ARG A CA 1
ATOM 2435 C C . ARG A 1 307 ? 16.283 -14.383 18.680 1.00 40.19 307 ARG A C 1
ATOM 2437 O O . ARG A 1 307 ? 16.025 -15.581 18.621 1.00 40.19 307 ARG A O 1
ATOM 2444 N N . GLN A 1 308 ? 16.507 -13.751 19.833 1.00 45.16 308 GLN A N 1
ATOM 2445 C CA . GLN A 1 308 ? 16.459 -14.421 21.142 1.00 45.16 308 GLN A CA 1
ATOM 2446 C C . GLN A 1 308 ? 15.047 -14.898 21.513 1.00 45.16 308 GLN A C 1
ATOM 2448 O O . GLN A 1 308 ? 14.880 -16.034 21.953 1.00 45.16 308 GLN A O 1
ATOM 2453 N N . GLN A 1 309 ? 14.018 -14.086 21.249 1.00 45.16 309 GLN A N 1
ATOM 2454 C CA . GLN A 1 309 ? 12.619 -14.456 21.499 1.00 45.16 309 GLN A CA 1
ATOM 2455 C C . GLN A 1 309 ? 12.186 -15.713 20.730 1.00 45.16 309 GLN A C 1
ATOM 2457 O O . GLN A 1 309 ? 11.349 -16.473 21.212 1.00 45.16 309 GLN A O 1
ATOM 2462 N N . TRP A 1 310 ? 12.751 -15.956 19.542 1.00 41.72 310 TRP A N 1
ATOM 2463 C CA . TRP A 1 310 ? 12.466 -17.154 18.752 1.00 41.72 310 TRP A CA 1
ATOM 2464 C C . TRP A 1 310 ? 13.006 -18.429 19.412 1.00 41.72 310 TRP A C 1
ATOM 2466 O O . TRP A 1 310 ? 12.323 -19.452 19.448 1.00 41.72 310 TRP A O 1
ATOM 2476 N N . GLU A 1 311 ? 14.218 -18.366 19.959 1.00 45.41 311 GLU A N 1
ATOM 2477 C CA . GLU A 1 311 ? 14.835 -19.494 20.661 1.00 45.41 311 GLU A CA 1
ATOM 2478 C C . GLU A 1 311 ? 14.127 -19.787 21.994 1.00 45.41 311 GLU A C 1
ATOM 2480 O O . GLU A 1 311 ? 13.976 -20.953 22.361 1.00 45.41 311 GLU A O 1
ATOM 2485 N N . GLU A 1 312 ? 13.631 -18.756 22.686 1.00 48.75 312 GLU A N 1
ATOM 2486 C CA . GLU A 1 312 ? 12.883 -18.888 23.945 1.00 48.75 312 GLU A CA 1
ATOM 2487 C C . GLU A 1 312 ? 11.441 -19.380 23.753 1.00 48.75 312 GLU A C 1
ATOM 2489 O O . GLU A 1 312 ? 11.019 -20.313 24.437 1.00 48.75 312 GLU A O 1
ATOM 2494 N N . PHE A 1 313 ? 10.690 -18.811 22.804 1.00 43.56 313 PHE A N 1
ATOM 2495 C CA . PHE A 1 313 ? 9.298 -19.190 22.536 1.00 43.56 313 PHE A CA 1
ATOM 2496 C C . PHE A 1 313 ? 9.167 -20.671 22.159 1.00 43.56 313 PHE A C 1
ATOM 2498 O O . PHE A 1 313 ? 8.306 -21.379 22.677 1.00 43.56 313 PHE A O 1
ATOM 2505 N N . TRP A 1 314 ? 10.054 -21.183 21.303 1.00 47.62 314 TRP A N 1
ATOM 2506 C CA . TRP A 1 314 ? 9.988 -22.584 20.883 1.00 47.62 314 TRP A CA 1
ATOM 2507 C C . TRP A 1 314 ? 10.605 -23.557 21.884 1.00 47.62 314 TRP A C 1
ATOM 2509 O O . TRP A 1 314 ? 10.200 -24.715 21.887 1.00 47.62 314 TRP A O 1
ATOM 2519 N N . ARG A 1 315 ? 11.511 -23.115 22.769 1.00 47.69 315 ARG A N 1
ATOM 2520 C CA . ARG A 1 315 ? 11.872 -23.892 23.969 1.00 47.69 315 ARG A CA 1
ATOM 2521 C C . ARG A 1 315 ? 10.652 -24.116 24.861 1.00 47.69 315 ARG A C 1
ATOM 2523 O O . ARG A 1 315 ? 10.448 -25.225 25.335 1.00 47.69 315 ARG A O 1
ATOM 2530 N N . MET A 1 316 ? 9.819 -23.086 25.019 1.00 44.75 316 MET A N 1
ATOM 2531 C CA . MET A 1 316 ? 8.581 -23.155 25.799 1.00 44.75 316 MET A CA 1
ATOM 2532 C C . MET A 1 316 ? 7.578 -24.161 25.202 1.00 44.75 316 MET A C 1
ATOM 2534 O O . MET A 1 316 ? 7.068 -25.011 25.925 1.00 44.75 316 MET A O 1
ATOM 2538 N N . ILE A 1 317 ? 7.372 -24.131 23.879 1.00 43.75 317 ILE A N 1
ATOM 2539 C CA . ILE A 1 317 ? 6.430 -25.028 23.179 1.00 43.75 317 ILE A CA 1
ATOM 2540 C C . ILE A 1 317 ? 6.984 -26.455 22.983 1.00 43.75 317 ILE A C 1
ATOM 2542 O O . ILE A 1 317 ? 6.231 -27.423 23.037 1.00 43.75 317 ILE A O 1
ATOM 2546 N N . SER A 1 318 ? 8.294 -26.619 22.761 1.00 45.12 318 SER A N 1
ATOM 2547 C CA . SER A 1 318 ? 8.967 -27.927 22.605 1.00 45.12 318 SER A CA 1
ATOM 2548 C C . SER A 1 318 ? 8.746 -28.841 23.806 1.00 45.12 318 SER A C 1
ATOM 2550 O O . SER A 1 318 ? 8.549 -30.046 23.641 1.00 45.12 318 SER A O 1
ATOM 2552 N N . ASP A 1 319 ? 8.778 -28.261 25.004 1.00 41.75 319 ASP A N 1
ATOM 2553 C CA . ASP A 1 319 ? 8.815 -29.038 26.235 1.00 41.75 319 ASP A CA 1
ATOM 2554 C C . ASP A 1 319 ? 7.403 -29.287 26.799 1.00 41.75 319 ASP A C 1
ATOM 2556 O O . ASP A 1 319 ? 7.212 -30.266 27.518 1.00 41.75 319 ASP A O 1
ATOM 2560 N N . HIS A 1 320 ? 6.415 -28.440 26.467 1.00 45.38 320 HIS A N 1
ATOM 2561 C CA . HIS A 1 320 ? 5.054 -28.472 27.030 1.00 45.38 320 HIS A CA 1
ATOM 2562 C C . HIS A 1 320 ? 3.976 -27.990 26.036 1.00 45.38 320 HIS A C 1
ATOM 2564 O O . HIS A 1 320 ? 3.175 -27.123 26.374 1.00 45.38 320 HIS A O 1
ATOM 2570 N N . CYS A 1 321 ? 3.923 -28.530 24.814 1.00 42.38 321 CYS A N 1
ATOM 2571 C CA . CYS A 1 321 ? 2.851 -28.183 23.871 1.00 42.38 321 CYS A CA 1
ATOM 2572 C C . CYS A 1 321 ? 1.490 -28.699 24.392 1.00 42.38 321 CYS A C 1
ATOM 2574 O O . CYS A 1 321 ? 1.121 -29.850 24.153 1.00 42.38 321 CYS A O 1
ATOM 2576 N N . ASP A 1 322 ? 0.762 -27.860 25.129 1.00 52.00 322 ASP A N 1
ATOM 2577 C CA . ASP A 1 322 ? -0.584 -28.137 25.647 1.00 52.00 322 ASP A CA 1
ATOM 2578 C C . ASP A 1 322 ? -1.650 -27.903 24.550 1.00 52.00 322 ASP A C 1
ATOM 2580 O O . ASP A 1 322 ? -1.442 -27.136 23.602 1.00 52.00 322 ASP A O 1
ATOM 2584 N N . GLU A 1 323 ? -2.826 -28.528 24.669 1.00 52.00 323 GLU A N 1
ATOM 2585 C CA . GLU A 1 323 ? -3.938 -28.406 23.706 1.00 52.00 323 GLU A CA 1
ATOM 2586 C C . GLU A 1 323 ? -4.356 -26.941 23.472 1.00 52.00 323 GLU A C 1
ATOM 2588 O O . GLU A 1 323 ? -4.737 -26.561 22.362 1.00 52.00 323 GLU A O 1
ATOM 2593 N N . ARG A 1 324 ? -4.213 -26.079 24.489 1.00 50.91 324 ARG A N 1
ATOM 2594 C CA . ARG A 1 324 ? -4.521 -24.638 24.410 1.00 50.91 324 ARG A CA 1
ATOM 2595 C C . ARG A 1 324 ? -3.653 -23.869 23.406 1.00 50.91 324 ARG A C 1
ATOM 2597 O O . ARG A 1 324 ? -4.125 -22.912 22.783 1.00 50.91 324 ARG A O 1
ATOM 2604 N N . GLU A 1 325 ? -2.392 -24.254 23.240 1.00 52.56 325 GLU A N 1
ATOM 2605 C CA . GLU A 1 325 ? -1.474 -23.595 22.302 1.00 52.56 325 GLU A CA 1
ATOM 2606 C C . GLU A 1 325 ? -1.765 -24.030 20.859 1.00 52.56 325 GLU A C 1
ATOM 2608 O O . GLU A 1 325 ? -1.800 -23.199 19.945 1.00 52.56 325 GLU A O 1
ATOM 2613 N N . LEU A 1 326 ? -2.102 -25.310 20.662 1.00 54.94 326 LEU A N 1
ATOM 2614 C CA . LEU A 1 326 ? -2.561 -25.851 19.378 1.00 54.94 326 LEU A CA 1
ATOM 2615 C C . LEU A 1 326 ? -3.895 -25.231 18.932 1.00 54.94 326 LEU A C 1
ATOM 2617 O O . LEU A 1 326 ? -4.060 -24.901 17.755 1.00 54.94 326 LEU A O 1
ATOM 2621 N N . ASP A 1 327 ? -4.817 -24.983 19.864 1.00 58.66 327 ASP A N 1
ATOM 2622 C CA . ASP A 1 327 ? -6.074 -24.273 19.596 1.00 58.66 327 ASP A CA 1
ATOM 2623 C C . ASP A 1 327 ? -5.857 -22.845 19.088 1.00 58.66 327 ASP A C 1
ATOM 2625 O O . ASP A 1 327 ? -6.604 -22.361 18.230 1.00 58.66 327 ASP A O 1
ATOM 2629 N N . THR A 1 328 ? -4.802 -22.180 19.560 1.00 57.22 328 THR A N 1
ATOM 2630 C CA . THR A 1 328 ? -4.454 -20.820 19.129 1.00 57.22 328 THR A CA 1
ATOM 2631 C C . THR A 1 328 ? -3.980 -20.793 17.672 1.00 57.22 328 THR A C 1
ATOM 2633 O O . THR A 1 328 ? -4.274 -19.842 16.945 1.00 57.22 328 THR A O 1
ATOM 2636 N N . LEU A 1 329 ? -3.310 -21.855 17.210 1.00 56.03 329 LEU A N 1
ATOM 2637 C CA . LEU A 1 329 ? -2.810 -21.990 15.836 1.00 56.03 329 LEU A CA 1
ATOM 2638 C C . LEU A 1 329 ? -3.808 -22.666 14.878 1.00 56.03 329 LEU A C 1
ATOM 2640 O O . LEU A 1 329 ? -3.653 -22.564 13.659 1.00 56.03 329 LEU A O 1
ATOM 2644 N N . ARG A 1 330 ? -4.876 -23.293 15.386 1.00 64.69 330 ARG A N 1
ATOM 2645 C CA . ARG A 1 330 ? -5.908 -23.989 14.592 1.00 64.69 330 ARG A CA 1
ATOM 2646 C C . ARG A 1 330 ? -6.475 -23.171 13.407 1.00 64.69 330 ARG A C 1
ATOM 2648 O O . ARG A 1 330 ? -6.630 -23.750 12.330 1.00 64.69 330 ARG A O 1
ATOM 2655 N N . PRO A 1 331 ? -6.718 -21.842 13.502 1.00 59.75 331 PRO A N 1
ATOM 2656 C CA . PRO A 1 331 ? -7.177 -21.032 12.361 1.00 59.75 331 PRO A CA 1
ATOM 2657 C C . PRO A 1 331 ? -6.187 -20.943 11.185 1.00 59.75 331 PRO A C 1
ATOM 2659 O O . PRO A 1 331 ? -6.589 -20.656 10.055 1.00 59.75 331 PRO A O 1
ATOM 2662 N N . ILE A 1 332 ? -4.892 -21.165 11.427 1.00 54.59 332 ILE A N 1
ATOM 2663 C CA . ILE A 1 332 ? -3.855 -21.201 10.386 1.00 54.59 332 ILE A CA 1
ATOM 2664 C C . ILE A 1 332 ? -3.857 -22.543 9.658 1.00 54.59 332 ILE A C 1
ATOM 2666 O O . ILE A 1 332 ? -3.695 -22.583 8.440 1.00 54.59 332 ILE A O 1
ATOM 2670 N N . LEU A 1 333 ? -4.056 -23.637 10.393 1.00 53.91 333 LEU A N 1
ATOM 2671 C CA . LEU A 1 333 ? -3.915 -25.003 9.881 1.00 53.91 333 LEU A CA 1
ATOM 2672 C C . LEU A 1 333 ? -5.051 -25.417 8.927 1.00 53.91 333 LEU A C 1
ATOM 2674 O O . LEU A 1 333 ? -5.002 -26.493 8.333 1.00 53.91 333 LEU A O 1
ATOM 2678 N N . GLY A 1 334 ? -6.038 -24.533 8.727 1.00 50.38 334 GLY A N 1
ATOM 2679 C CA . GLY A 1 334 ? -7.304 -24.828 8.068 1.00 50.38 334 GLY A CA 1
ATOM 2680 C C . GLY A 1 334 ? -8.146 -25.702 8.992 1.00 50.38 334 GLY A C 1
ATOM 2681 O O . GLY A 1 334 ? -7.635 -26.678 9.520 1.00 50.38 334 GLY A O 1
ATOM 2682 N N . GLY A 1 335 ? -9.418 -25.356 9.210 1.00 41.09 335 GLY A N 1
ATOM 2683 C CA . GLY A 1 335 ? -10.338 -26.035 10.143 1.00 41.09 335 GLY A CA 1
ATOM 2684 C C . GLY A 1 335 ? -10.699 -27.487 9.788 1.00 41.09 335 GLY A C 1
ATOM 2685 O O . GLY A 1 335 ? -11.865 -27.850 9.774 1.00 41.09 335 GLY A O 1
ATOM 2686 N N . SER A 1 336 ? -9.713 -28.306 9.446 1.00 39.06 336 SER A N 1
ATOM 2687 C CA . SER A 1 336 ? -9.795 -29.726 9.179 1.00 39.0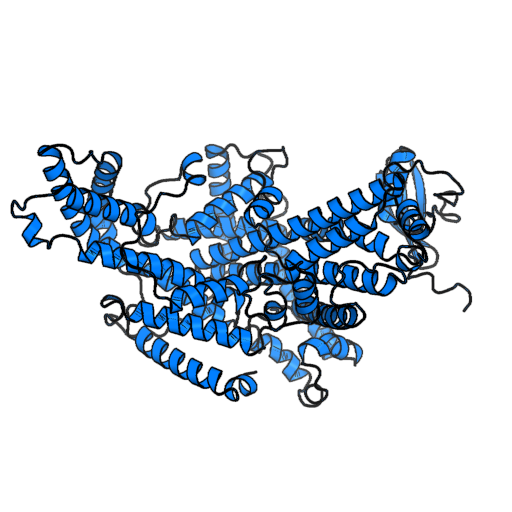6 336 SER A CA 1
ATOM 2688 C C . SER A 1 336 ? -9.094 -30.432 10.334 1.00 39.06 336 SER A C 1
ATOM 2690 O O . SER A 1 336 ? -7.863 -30.489 10.368 1.00 39.06 336 SER A O 1
ATOM 2692 N N . ASP A 1 337 ? -9.877 -31.037 11.225 1.00 39.88 337 ASP A N 1
ATOM 2693 C CA . ASP A 1 337 ? -9.408 -31.897 12.325 1.00 39.88 337 ASP A CA 1
ATOM 2694 C C . ASP A 1 337 ? -8.445 -33.019 11.857 1.00 39.88 337 ASP A C 1
ATOM 2696 O O . ASP A 1 337 ? -7.668 -33.573 12.634 1.00 39.88 337 ASP A O 1
ATOM 2700 N N . GLN A 1 338 ? -8.417 -33.319 10.552 1.00 38.38 338 GLN A N 1
ATOM 2701 C CA . GLN A 1 338 ? -7.505 -34.285 9.929 1.00 38.38 338 GLN A CA 1
ATOM 2702 C C . GLN A 1 338 ? -6.052 -33.796 9.749 1.00 38.38 338 GLN A C 1
ATOM 2704 O O . GLN A 1 338 ? -5.164 -34.620 9.561 1.00 38.38 338 GLN A O 1
ATOM 2709 N N . LEU A 1 339 ? -5.775 -32.485 9.786 1.00 39.91 339 LEU A N 1
ATOM 2710 C CA . LEU A 1 339 ? -4.406 -31.955 9.635 1.00 39.91 339 LEU A CA 1
ATOM 2711 C C . LEU A 1 339 ? -3.659 -31.928 10.977 1.00 39.91 339 LEU A C 1
ATOM 2713 O O . LEU A 1 339 ? -2.461 -32.205 11.015 1.00 39.91 339 LEU A O 1
ATOM 2717 N N . CYS A 1 340 ? -4.379 -31.678 12.075 1.00 37.31 340 CYS A N 1
ATOM 2718 C CA . CYS A 1 340 ? -3.836 -31.695 13.436 1.00 37.31 340 CYS A CA 1
ATOM 2719 C C . CYS A 1 340 ? -3.466 -33.106 13.924 1.00 37.31 340 CYS A C 1
ATOM 2721 O O . CYS A 1 340 ? -2.604 -33.242 14.783 1.00 37.31 340 CYS A O 1
ATOM 2723 N N . SER A 1 341 ? -4.074 -34.157 13.366 1.00 39.06 341 SER A N 1
ATOM 2724 C CA . SER A 1 341 ? -3.784 -35.556 13.723 1.00 39.06 341 SER A CA 1
ATOM 2725 C C . SER A 1 341 ? -2.630 -36.182 12.925 1.00 39.06 341 SER A C 1
ATOM 2727 O O . SER A 1 341 ? -2.180 -37.272 13.271 1.00 39.06 341 SER A O 1
ATOM 2729 N N . ALA A 1 342 ? -2.135 -35.516 11.873 1.00 39.91 342 ALA A N 1
ATOM 2730 C CA . ALA A 1 342 ? -1.208 -36.112 10.904 1.00 39.91 342 ALA A CA 1
ATOM 2731 C C . ALA A 1 342 ? 0.200 -35.487 10.868 1.00 39.91 342 ALA A C 1
ATOM 2733 O O . ALA A 1 342 ? 1.096 -36.071 10.260 1.00 39.91 342 ALA A O 1
ATOM 2734 N N . LEU A 1 343 ? 0.423 -34.327 11.495 1.00 39.97 343 LEU A N 1
ATOM 2735 C CA . LEU A 1 343 ? 1.725 -33.653 11.493 1.00 39.97 343 LEU A CA 1
ATOM 2736 C C . LEU A 1 343 ? 2.341 -33.684 12.899 1.00 39.97 343 LEU A C 1
ATOM 2738 O O . LEU A 1 343 ? 1.797 -33.059 13.808 1.00 39.97 343 LEU A O 1
ATOM 2742 N N . PRO A 1 344 ? 3.479 -34.374 13.106 1.00 44.56 344 PRO A N 1
ATOM 2743 C CA . PRO A 1 344 ? 4.213 -34.304 14.366 1.00 44.56 344 PRO A CA 1
ATOM 2744 C C . PRO A 1 344 ? 4.518 -32.842 14.731 1.00 44.56 344 PRO A C 1
ATOM 2746 O O . PRO A 1 344 ? 4.861 -32.057 13.847 1.00 44.56 344 PRO A O 1
ATOM 2749 N N . ALA A 1 345 ? 4.495 -32.473 16.019 1.00 41.47 345 ALA A N 1
ATOM 2750 C CA . ALA A 1 345 ? 4.863 -31.125 16.496 1.00 41.47 345 ALA A CA 1
ATOM 2751 C C . ALA A 1 345 ? 6.222 -30.636 15.939 1.00 41.47 345 ALA A C 1
ATOM 2753 O O . ALA A 1 345 ? 6.433 -29.454 15.676 1.00 41.47 345 ALA A O 1
ATOM 2754 N N . LYS A 1 346 ? 7.126 -31.578 15.650 1.00 37.22 346 LYS A N 1
ATOM 2755 C CA . LYS A 1 346 ? 8.419 -31.340 15.001 1.00 37.22 346 LYS A CA 1
ATOM 2756 C C . LYS A 1 346 ? 8.319 -30.943 13.516 1.00 37.22 346 LYS A C 1
ATOM 2758 O O . LYS A 1 346 ? 9.183 -30.231 13.021 1.00 37.22 346 LYS A O 1
ATOM 2763 N N . GLU A 1 347 ? 7.296 -31.367 12.777 1.00 39.88 347 GLU A N 1
ATOM 2764 C CA . GLU A 1 347 ? 7.044 -30.873 11.414 1.00 39.88 347 GLU A CA 1
ATOM 2765 C C . GLU A 1 347 ? 6.391 -29.489 11.413 1.00 39.88 347 GLU A C 1
ATOM 2767 O O . GLU A 1 347 ? 6.738 -28.677 10.558 1.00 39.88 347 GLU A O 1
ATOM 2772 N N . LEU A 1 348 ? 5.552 -29.176 12.410 1.00 42.88 348 LEU A N 1
ATOM 2773 C CA . LEU A 1 348 ? 5.090 -27.808 12.683 1.00 42.88 348 LEU A CA 1
ATOM 2774 C C . LEU A 1 348 ? 6.262 -26.874 13.029 1.00 42.88 348 LEU A C 1
ATOM 2776 O O . LEU A 1 348 ? 6.279 -25.748 12.553 1.00 42.88 348 LEU A O 1
ATOM 2780 N N . PHE A 1 349 ? 7.275 -27.355 13.760 1.00 38.91 349 PHE A N 1
ATOM 2781 C CA . PHE A 1 349 ? 8.514 -26.621 14.072 1.00 38.91 349 PHE A CA 1
ATOM 2782 C C . PHE A 1 349 ? 9.309 -26.219 12.818 1.00 38.91 349 PHE A C 1
ATOM 2784 O O . PHE A 1 349 ? 9.785 -25.090 12.702 1.00 38.91 349 PHE A O 1
ATOM 2791 N N . PHE A 1 350 ? 9.421 -27.119 11.837 1.00 40.44 350 PHE A N 1
ATOM 2792 C CA . PHE A 1 350 ? 10.112 -26.812 10.584 1.00 40.44 350 PHE A CA 1
ATOM 2793 C C . PHE A 1 350 ? 9.210 -26.164 9.536 1.00 40.44 350 PHE A C 1
ATOM 2795 O O . PHE A 1 350 ? 9.737 -25.673 8.544 1.00 40.44 350 PHE A O 1
ATOM 2802 N N . PHE A 1 351 ? 7.886 -26.146 9.707 1.00 39.69 351 PHE A N 1
ATOM 2803 C CA . PHE A 1 351 ? 6.977 -25.575 8.718 1.00 39.69 351 PHE A CA 1
ATOM 2804 C C . PHE A 1 351 ? 7.239 -24.071 8.533 1.00 39.69 351 PHE A C 1
ATOM 2806 O O . PHE A 1 351 ? 7.654 -23.741 7.434 1.00 39.69 351 PHE A O 1
ATOM 2813 N N . PRO A 1 352 ? 7.217 -23.183 9.550 1.00 37.81 352 PRO A N 1
ATOM 2814 C CA . PRO A 1 352 ? 7.609 -21.773 9.417 1.00 37.81 352 PRO A CA 1
ATOM 2815 C C . PRO A 1 352 ? 9.017 -21.556 8.849 1.00 37.81 352 PRO A C 1
ATOM 2817 O O . PRO A 1 352 ? 9.223 -20.636 8.068 1.00 37.81 352 PRO A O 1
ATOM 2820 N N . GLN A 1 353 ? 9.981 -22.423 9.174 1.00 38.50 353 GLN A N 1
ATOM 2821 C CA . GLN A 1 353 ? 11.338 -22.354 8.610 1.00 38.50 353 GLN A CA 1
ATOM 2822 C C . GLN A 1 353 ? 11.387 -22.790 7.133 1.00 38.50 353 GLN A C 1
ATOM 2824 O O . GLN A 1 353 ? 12.180 -22.264 6.359 1.00 38.50 353 GLN A O 1
ATOM 2829 N N . ARG A 1 354 ? 10.513 -23.717 6.717 1.00 38.16 354 ARG A N 1
ATOM 2830 C CA . ARG A 1 354 ? 10.311 -24.160 5.324 1.00 38.16 354 ARG A CA 1
ATOM 2831 C C . ARG A 1 354 ? 9.329 -23.257 4.554 1.00 38.16 354 ARG A C 1
ATOM 2833 O O . ARG A 1 354 ? 9.310 -23.310 3.329 1.00 38.16 354 ARG A O 1
ATOM 2840 N N . THR A 1 355 ? 8.508 -22.458 5.248 1.00 35.50 355 THR A N 1
ATOM 2841 C CA . THR A 1 355 ? 7.397 -21.656 4.704 1.00 35.50 355 THR A CA 1
ATOM 2842 C C . THR A 1 355 ? 7.495 -20.155 4.943 1.00 35.50 355 THR A C 1
ATOM 2844 O O . THR A 1 355 ? 6.630 -19.428 4.464 1.00 35.50 355 THR A O 1
ATOM 2847 N N . GLY A 1 356 ? 8.559 -19.654 5.579 1.00 35.97 356 GLY A N 1
ATOM 2848 C CA . GLY A 1 356 ? 8.973 -18.244 5.463 1.00 35.97 356 GLY A CA 1
ATOM 2849 C C . GLY A 1 356 ? 9.184 -17.831 3.995 1.00 35.97 356 GLY A C 1
ATOM 2850 O O . GLY A 1 356 ? 9.205 -16.650 3.666 1.00 35.97 356 GLY A O 1
ATOM 2851 N N . GLY A 1 357 ? 9.250 -18.850 3.129 1.00 35.09 357 GLY A N 1
ATOM 2852 C CA . GLY A 1 357 ? 9.082 -18.875 1.685 1.00 35.09 357 GLY A CA 1
ATOM 2853 C C . GLY A 1 357 ? 7.662 -18.725 1.101 1.00 35.09 357 GLY A C 1
ATOM 2854 O O . GLY A 1 357 ? 7.515 -18.994 -0.084 1.00 35.09 357 GLY A O 1
ATOM 2855 N N . PHE A 1 358 ? 6.614 -18.358 1.859 1.00 34.50 358 PHE A N 1
ATOM 2856 C CA . PHE A 1 358 ? 5.227 -18.204 1.351 1.00 34.50 358 PHE A CA 1
ATOM 2857 C C . PHE A 1 358 ? 4.508 -16.884 1.702 1.00 34.50 358 PHE A C 1
ATOM 2859 O O . PHE A 1 358 ? 3.279 -16.838 1.721 1.00 34.50 358 PHE A O 1
ATOM 2866 N N . GLY A 1 359 ? 5.239 -15.811 2.010 1.00 40.31 359 GLY A N 1
ATOM 2867 C CA . GLY A 1 359 ? 4.656 -14.513 2.372 1.00 40.31 359 GLY A CA 1
ATOM 2868 C C . GLY A 1 359 ? 4.004 -14.550 3.747 1.00 40.31 359 GLY A C 1
ATOM 2869 O O . GLY A 1 359 ? 3.196 -13.694 4.094 1.00 40.31 359 GLY A O 1
ATOM 2870 N N . LEU A 1 360 ? 4.333 -15.592 4.507 1.00 44.03 360 LEU A N 1
ATOM 2871 C CA . LEU A 1 360 ? 3.812 -15.870 5.824 1.00 44.03 360 LEU A CA 1
ATOM 2872 C C . LEU A 1 360 ? 4.761 -15.274 6.871 1.00 44.03 360 LEU A C 1
ATOM 2874 O O . LEU A 1 360 ? 5.967 -15.195 6.624 1.00 44.03 360 LEU A O 1
ATOM 2878 N N . PRO A 1 361 ? 4.215 -14.869 8.027 1.00 48.81 361 PRO A N 1
ATOM 2879 C CA . PRO A 1 361 ? 4.954 -14.512 9.231 1.00 48.81 361 PRO A CA 1
ATOM 2880 C C . PRO A 1 361 ? 6.336 -15.168 9.398 1.00 48.81 361 PRO A C 1
ATOM 2882 O O . PRO A 1 361 ? 6.459 -16.395 9.427 1.00 48.81 361 PRO A O 1
ATOM 2885 N N . ALA A 1 362 ? 7.377 -14.349 9.537 1.00 48.28 362 ALA A N 1
ATOM 2886 C CA . ALA A 1 362 ? 8.753 -14.791 9.763 1.00 48.28 362 ALA A CA 1
ATOM 2887 C C . ALA A 1 362 ? 9.039 -15.075 11.248 1.00 48.28 362 ALA A C 1
ATOM 2889 O O . ALA A 1 362 ? 10.021 -15.742 11.568 1.00 48.28 362 ALA A O 1
ATOM 2890 N N . THR A 1 363 ? 8.179 -14.589 12.150 1.00 51.22 363 THR A N 1
ATOM 2891 C CA . THR A 1 363 ? 8.300 -14.772 13.604 1.00 51.22 363 THR A CA 1
ATOM 2892 C C . THR A 1 363 ? 7.038 -15.388 14.215 1.00 51.22 363 THR A C 1
ATOM 2894 O O . THR A 1 363 ? 5.961 -15.402 13.618 1.00 51.22 363 THR A O 1
ATOM 2897 N N . ALA A 1 364 ? 7.154 -15.934 15.427 1.00 53.75 364 ALA A N 1
ATOM 2898 C CA . ALA A 1 364 ? 6.059 -16.648 16.075 1.00 53.75 364 ALA A CA 1
ATOM 2899 C C . ALA A 1 364 ? 4.949 -15.680 16.494 1.00 53.75 364 ALA A C 1
ATOM 2901 O O . ALA A 1 364 ? 3.768 -15.968 16.316 1.00 53.75 364 ALA A O 1
ATOM 2902 N N . ALA A 1 365 ? 5.339 -14.490 16.956 1.00 57.12 365 ALA A N 1
ATOM 2903 C CA . ALA A 1 365 ? 4.428 -13.389 17.237 1.00 57.12 365 ALA A CA 1
ATOM 2904 C C . ALA A 1 365 ? 3.599 -13.004 16.002 1.00 57.12 365 ALA A C 1
ATOM 2906 O O . ALA A 1 365 ? 2.396 -12.778 16.107 1.00 57.12 365 ALA A O 1
ATOM 2907 N N . GLU A 1 366 ? 4.210 -12.988 14.817 1.00 62.62 366 GLU A N 1
ATOM 2908 C CA . GLU A 1 366 ? 3.510 -12.695 13.566 1.00 62.62 366 GLU A CA 1
ATOM 2909 C C . GLU A 1 366 ? 2.539 -13.817 13.165 1.00 62.62 366 GLU A C 1
ATOM 2911 O O . GLU A 1 366 ? 1.454 -13.535 12.654 1.00 62.62 366 GLU A O 1
ATOM 2916 N N . TRP A 1 367 ? 2.885 -15.084 13.420 1.00 63.59 367 TRP A N 1
ATOM 2917 C CA . TRP A 1 367 ? 1.975 -16.210 13.195 1.00 63.59 367 TRP A CA 1
ATOM 2918 C C . TRP A 1 367 ? 0.778 -16.132 14.136 1.00 63.59 367 TRP A C 1
ATOM 2920 O O . TRP A 1 367 ? -0.361 -16.227 13.685 1.00 63.59 367 TRP A O 1
ATOM 2930 N N . LEU A 1 368 ? 1.012 -15.874 15.421 1.00 64.00 368 LEU A N 1
ATOM 2931 C CA . LEU A 1 368 ? -0.052 -15.651 16.398 1.00 64.00 368 LEU A CA 1
ATOM 2932 C C . LEU A 1 368 ? -0.934 -14.455 16.009 1.00 64.00 368 LEU A C 1
ATOM 2934 O O . LEU A 1 368 ? -2.160 -14.542 16.093 1.00 64.00 368 LEU A O 1
ATOM 2938 N N . ALA A 1 369 ? -0.337 -13.370 15.508 1.00 70.44 369 ALA A N 1
ATOM 2939 C CA . ALA A 1 369 ? -1.075 -12.219 14.998 1.00 70.44 369 ALA A CA 1
ATOM 2940 C C . ALA A 1 369 ? -1.953 -12.597 13.794 1.00 70.44 369 ALA A C 1
ATOM 2942 O O . ALA A 1 369 ? -3.144 -12.291 13.791 1.00 70.44 369 ALA A O 1
ATOM 2943 N N . LEU A 1 370 ? -1.415 -13.321 12.805 1.00 77.38 370 LEU A N 1
ATOM 2944 C CA . LEU A 1 370 ? -2.178 -13.799 11.648 1.00 77.38 370 LEU A CA 1
ATOM 2945 C C . LEU A 1 370 ? -3.310 -14.756 12.055 1.00 77.38 370 LEU A C 1
ATOM 2947 O O . LEU A 1 370 ? -4.425 -14.636 11.543 1.00 77.38 370 LEU A O 1
ATOM 2951 N N . ALA A 1 371 ? -3.062 -15.669 13.000 1.00 72.38 371 ALA A N 1
ATOM 2952 C CA . ALA A 1 371 ? -4.086 -16.550 13.564 1.00 72.38 371 ALA A CA 1
ATOM 2953 C C . ALA A 1 371 ? -5.219 -15.743 14.207 1.00 72.38 371 ALA A C 1
ATOM 2955 O O . ALA A 1 371 ? -6.399 -15.989 13.941 1.00 72.38 371 ALA A O 1
ATOM 2956 N N . GLY A 1 372 ? -4.851 -14.738 15.007 1.00 76.00 372 GLY A N 1
ATOM 2957 C CA . GLY A 1 372 ? -5.774 -13.787 15.609 1.00 76.00 372 GLY A CA 1
ATOM 2958 C C . GLY A 1 372 ? -6.613 -13.079 14.550 1.00 76.00 372 GLY A C 1
ATOM 2959 O O . GLY A 1 372 ? -7.841 -13.122 14.615 1.00 76.00 372 GLY A O 1
ATOM 2960 N N . ILE A 1 373 ? -5.975 -12.514 13.524 1.00 85.50 373 ILE A N 1
ATOM 2961 C CA . ILE A 1 373 ? -6.655 -11.816 12.426 1.00 85.50 373 ILE A CA 1
ATOM 2962 C C . ILE A 1 373 ? -7.642 -12.739 11.704 1.00 85.50 373 ILE A C 1
ATOM 2964 O O . ILE A 1 373 ? -8.790 -12.354 11.491 1.00 85.50 373 ILE A O 1
ATOM 2968 N N . ARG A 1 374 ? -7.242 -13.974 11.372 1.00 85.25 374 ARG A N 1
ATOM 2969 C CA . ARG A 1 374 ? -8.122 -14.972 10.732 1.00 85.25 374 ARG A CA 1
ATOM 2970 C C . ARG A 1 374 ? -9.314 -15.340 11.611 1.00 85.25 374 ARG A C 1
ATOM 2972 O O . ARG A 1 374 ? -10.427 -15.466 11.105 1.00 85.25 374 ARG A O 1
ATOM 2979 N N . ARG A 1 375 ? -9.102 -15.482 12.922 1.00 81.62 375 ARG A N 1
ATOM 2980 C CA . ARG A 1 375 ? -10.178 -15.727 13.891 1.00 81.62 375 ARG A CA 1
ATOM 2981 C C . ARG A 1 375 ? -11.154 -14.552 13.945 1.00 81.62 375 ARG A C 1
ATOM 2983 O O . ARG A 1 375 ? -12.359 -14.776 13.991 1.00 81.62 375 ARG A O 1
ATOM 2990 N N . TYR A 1 376 ? -10.657 -13.318 13.925 1.00 81.81 376 TYR A N 1
ATOM 2991 C CA . TYR A 1 376 ? -11.507 -12.128 13.865 1.00 81.81 376 TYR A CA 1
ATOM 2992 C C . TYR A 1 376 ? -12.253 -12.009 12.539 1.00 81.81 376 TYR A C 1
ATOM 2994 O O . TYR A 1 376 ? -13.430 -11.672 12.562 1.00 81.81 376 TYR A O 1
ATOM 3002 N N . ALA A 1 377 ? -11.626 -12.362 11.414 1.00 86.38 377 ALA A N 1
ATOM 3003 C CA . ALA A 1 377 ? -12.312 -12.448 10.129 1.00 86.38 377 ALA A CA 1
ATOM 3004 C C . ALA A 1 377 ? -13.485 -13.438 10.195 1.00 86.38 377 ALA A C 1
ATOM 3006 O O . ALA A 1 377 ? -14.585 -13.083 9.805 1.00 86.38 377 ALA A O 1
ATOM 3007 N N . LEU A 1 378 ? -13.299 -14.632 10.770 1.00 83.31 378 LEU A N 1
ATOM 3008 C CA . LEU A 1 378 ? -14.389 -15.604 10.936 1.00 83.31 378 LEU A CA 1
ATOM 3009 C C . LEU A 1 378 ? -15.509 -15.080 11.850 1.00 83.31 378 LEU A C 1
ATOM 3011 O O . LEU A 1 378 ? -16.683 -15.185 11.507 1.00 83.31 378 LEU A O 1
ATOM 3015 N N . LYS A 1 379 ? -15.160 -14.475 12.995 1.00 83.56 379 LYS A N 1
ATOM 3016 C CA . LYS A 1 379 ? -16.146 -13.814 13.871 1.00 83.56 379 LYS A CA 1
ATOM 3017 C C . LYS A 1 379 ? -16.910 -12.721 13.129 1.00 83.56 379 LYS A C 1
ATOM 3019 O O . LYS A 1 379 ? -18.086 -12.504 13.397 1.00 83.56 379 LYS A O 1
ATOM 3024 N N . PHE A 1 380 ? -16.231 -12.028 12.221 1.00 85.62 380 PHE A N 1
ATOM 3025 C CA . PHE A 1 380 ? -16.824 -10.989 11.405 1.00 85.62 380 PHE A CA 1
ATOM 3026 C C . PHE A 1 380 ? -17.793 -11.566 10.364 1.00 85.62 380 PHE A C 1
ATOM 3028 O O . PHE A 1 380 ? -18.894 -11.040 10.246 1.00 85.62 380 PHE A O 1
ATOM 3035 N N . GLU A 1 381 ? -17.445 -12.674 9.689 1.00 85.81 381 GLU A N 1
ATOM 3036 C CA . GLU A 1 381 ? -18.363 -13.426 8.805 1.00 85.81 381 GLU A CA 1
ATOM 3037 C C . GLU A 1 381 ? -19.633 -13.827 9.579 1.00 85.81 381 GLU A C 1
ATOM 3039 O O . GLU A 1 381 ? -20.734 -13.477 9.165 1.00 85.81 381 GLU A O 1
ATOM 3044 N N . GLN A 1 382 ? -19.476 -14.438 10.758 1.00 85.12 382 GLN A N 1
ATOM 3045 C CA . GLN A 1 382 ? -20.589 -14.872 11.616 1.00 85.12 382 GLN A CA 1
ATOM 3046 C C . GLN A 1 382 ? -21.463 -13.710 12.113 1.00 85.12 382 GLN A C 1
ATOM 3048 O O . GLN A 1 382 ? -22.683 -13.825 12.183 1.00 85.12 382 GLN A O 1
ATOM 3053 N N . ALA A 1 383 ? -20.858 -12.571 12.468 1.00 83.50 383 ALA A N 1
ATOM 3054 C CA . ALA A 1 383 ? -21.600 -11.405 12.943 1.00 83.50 383 ALA A CA 1
ATOM 3055 C C . ALA A 1 383 ? -22.437 -10.736 11.840 1.00 83.50 383 ALA A C 1
ATOM 3057 O O . ALA A 1 383 ? -23.388 -10.027 12.154 1.00 83.50 383 ALA A O 1
ATOM 3058 N N . VAL A 1 384 ? -22.092 -10.936 10.564 1.00 85.38 384 VAL A N 1
ATOM 3059 C CA . VAL A 1 384 ? -22.882 -10.433 9.429 1.00 85.38 384 VAL A CA 1
ATOM 3060 C C . VAL A 1 384 ? -24.143 -11.258 9.219 1.00 85.38 384 VAL A C 1
ATOM 3062 O O . VAL A 1 384 ? -25.173 -10.691 8.877 1.00 85.38 384 VAL A O 1
ATOM 3065 N N . GLU A 1 385 ? -24.073 -12.576 9.416 1.00 80.88 385 GLU A N 1
ATOM 3066 C CA . GLU A 1 385 ? -25.189 -13.503 9.161 1.00 80.88 385 GLU A CA 1
ATOM 3067 C C . GLU A 1 385 ? -26.428 -13.188 10.010 1.00 80.88 385 GLU A C 1
ATOM 3069 O O . GLU A 1 385 ? -27.545 -13.545 9.646 1.00 80.88 385 GLU A O 1
ATOM 3074 N N . THR A 1 386 ? -26.250 -12.483 11.129 1.00 79.12 386 THR A N 1
ATOM 3075 C CA . THR A 1 386 ? -27.340 -12.056 12.012 1.00 79.12 386 THR A CA 1
ATOM 3076 C C . THR A 1 386 ? -27.926 -10.684 11.654 1.00 79.12 386 THR A C 1
ATOM 3078 O O . THR A 1 386 ? -28.794 -10.188 12.377 1.00 79.12 386 THR A O 1
ATOM 3081 N N . LEU A 1 387 ? -27.465 -10.049 10.569 1.00 81.38 387 LEU A N 1
ATOM 3082 C CA . LEU A 1 387 ? -27.897 -8.726 10.114 1.00 81.38 387 LEU A CA 1
ATOM 3083 C C . LEU A 1 387 ? -28.672 -8.798 8.792 1.00 81.38 387 LEU A C 1
ATOM 3085 O O . LEU A 1 387 ? -28.372 -9.602 7.917 1.00 81.38 387 LEU A O 1
ATOM 3089 N N . GLY A 1 388 ? -29.639 -7.892 8.614 1.00 73.25 388 GLY A N 1
ATOM 3090 C CA . GLY A 1 388 ? -30.360 -7.739 7.346 1.00 73.25 388 GLY A CA 1
ATOM 3091 C C . GLY A 1 388 ? -29.472 -7.205 6.213 1.00 73.25 388 GLY A C 1
ATOM 3092 O O . GLY A 1 388 ? -28.553 -6.413 6.452 1.00 73.25 388 GLY A O 1
ATOM 3093 N N . GLU A 1 389 ? -29.774 -7.615 4.976 1.00 68.94 389 GLU A N 1
ATOM 3094 C CA . GLU A 1 389 ? -28.958 -7.329 3.785 1.00 68.94 389 GLU A CA 1
ATOM 3095 C C . GLU A 1 389 ? -29.054 -5.873 3.289 1.00 68.94 389 GLU A C 1
ATOM 3097 O O . GLU A 1 389 ? -28.073 -5.333 2.779 1.00 68.94 389 GLU A O 1
ATOM 3102 N N . GLU A 1 390 ? -30.205 -5.210 3.465 1.00 66.94 390 GLU A N 1
ATOM 3103 C CA . GLU A 1 390 ? -30.484 -3.902 2.840 1.00 66.94 390 GLU A CA 1
ATOM 3104 C C . GLU A 1 390 ? -30.222 -2.684 3.745 1.00 66.94 390 GLU A C 1
ATOM 3106 O O . GLU A 1 390 ? -30.075 -1.560 3.258 1.00 66.94 390 GLU A O 1
ATOM 3111 N N . SER A 1 391 ? -30.138 -2.867 5.067 1.00 64.00 391 SER A N 1
ATOM 3112 C CA . SER A 1 391 ? -30.007 -1.759 6.024 1.00 64.00 391 SER A CA 1
ATOM 3113 C C . SER A 1 391 ? -28.626 -1.722 6.671 1.00 64.00 391 SER A C 1
ATOM 3115 O O . SER A 1 391 ? -28.258 -2.668 7.368 1.00 64.00 391 SER A O 1
ATOM 3117 N N . ALA A 1 392 ? -27.900 -0.607 6.512 1.00 71.00 392 ALA A N 1
ATOM 3118 C CA . ALA A 1 392 ? -26.621 -0.372 7.190 1.00 71.00 392 ALA A CA 1
ATOM 3119 C C . ALA A 1 392 ? -26.802 -0.328 8.723 1.00 71.00 392 ALA A C 1
ATOM 3121 O O . ALA A 1 392 ? -26.252 -1.160 9.421 1.00 71.00 392 ALA A O 1
ATOM 3122 N N . PHE A 1 393 ? -27.665 0.538 9.262 1.00 85.69 393 PHE A N 1
ATOM 3123 C CA . PHE A 1 393 ? -28.029 0.517 10.690 1.00 85.69 393 PHE A CA 1
ATOM 3124 C C . PHE A 1 393 ? -29.438 -0.079 10.893 1.00 85.69 393 PHE A C 1
ATOM 3126 O O . PHE A 1 393 ? -30.326 0.251 10.100 1.00 85.69 393 PHE A O 1
ATOM 3133 N N . PRO A 1 394 ? -29.688 -0.908 11.930 1.00 83.12 394 PRO A N 1
ATOM 3134 C CA . PRO A 1 394 ? -31.020 -1.444 12.206 1.00 83.12 394 PRO A CA 1
ATOM 3135 C C . PRO A 1 394 ? -32.052 -0.334 12.445 1.00 83.12 394 PRO A C 1
ATOM 3137 O O . PRO A 1 394 ? -31.829 0.584 13.233 1.00 83.12 394 PRO A O 1
ATOM 3140 N N . ALA A 1 395 ? -33.215 -0.422 11.794 1.00 80.00 395 ALA A N 1
ATOM 3141 C CA . ALA A 1 395 ? -34.282 0.572 11.955 1.00 80.00 395 ALA A CA 1
ATOM 3142 C C . ALA A 1 395 ? -34.953 0.524 13.343 1.00 80.00 395 ALA A C 1
ATOM 3144 O O . ALA A 1 395 ? -35.593 1.491 13.762 1.00 80.00 395 ALA A O 1
ATOM 3145 N N . SER A 1 396 ? -34.839 -0.605 14.044 1.00 80.44 396 SER A N 1
ATOM 3146 C CA . SER A 1 396 ? -35.443 -0.874 15.350 1.00 80.44 396 SER A CA 1
ATOM 3147 C C . SER A 1 396 ? -34.546 -1.820 16.164 1.00 80.44 396 SER A C 1
ATOM 3149 O O . SER A 1 396 ? -33.741 -2.538 15.567 1.00 80.44 396 SER A O 1
ATOM 3151 N N . PRO A 1 397 ? -34.647 -1.804 17.505 1.00 82.25 397 PRO A N 1
ATOM 3152 C CA . PRO A 1 397 ? -33.869 -2.681 18.379 1.00 82.25 397 PRO A CA 1
ATOM 3153 C C . PRO A 1 397 ? -34.269 -4.162 18.246 1.00 82.25 397 PRO A C 1
ATOM 3155 O O . PRO A 1 397 ? -35.345 -4.454 17.718 1.00 82.25 397 PRO A O 1
ATOM 3158 N N . PRO A 1 398 ? -33.438 -5.097 18.752 1.00 83.88 398 PRO A N 1
ATOM 3159 C CA . PRO A 1 398 ? -32.192 -4.875 19.503 1.00 83.88 398 PRO A CA 1
ATOM 3160 C C . PRO A 1 398 ? -31.000 -4.471 18.619 1.00 83.88 398 PRO A C 1
ATOM 3162 O O . PRO A 1 398 ? -30.835 -4.963 17.506 1.00 83.88 398 PRO A O 1
ATOM 3165 N N . TYR A 1 399 ? -30.123 -3.603 19.138 1.00 86.12 399 TYR A N 1
ATOM 3166 C CA . TYR A 1 399 ? -28.929 -3.133 18.413 1.00 86.12 399 TYR A CA 1
ATOM 3167 C C . TYR A 1 399 ? -27.659 -3.951 18.704 1.00 86.12 399 TYR A C 1
ATOM 3169 O O . TYR A 1 399 ? -26.617 -3.694 18.104 1.00 86.12 399 TYR A O 1
ATOM 3177 N N . ASP A 1 400 ? -27.723 -4.935 19.605 1.00 84.38 400 ASP A N 1
ATOM 3178 C CA . ASP A 1 400 ? -26.569 -5.732 20.043 1.00 84.38 400 ASP A CA 1
ATOM 3179 C C . ASP A 1 400 ? -25.816 -6.405 18.882 1.00 84.38 400 ASP A C 1
ATOM 3181 O O . ASP A 1 400 ? -24.598 -6.248 18.762 1.00 84.38 400 ASP A O 1
ATOM 3185 N N . SER A 1 401 ? -26.536 -7.071 17.971 1.00 85.12 401 SER A N 1
ATOM 3186 C CA . SER A 1 401 ? -25.939 -7.696 16.782 1.00 85.12 401 SER A CA 1
ATOM 3187 C C . SER A 1 401 ? -25.141 -6.697 15.945 1.00 85.12 401 SER A C 1
ATOM 3189 O O . SER A 1 401 ? -24.028 -6.998 15.515 1.00 85.12 401 SER A O 1
ATOM 3191 N N . TRP A 1 402 ? -25.670 -5.483 15.771 1.00 89.12 402 TRP A N 1
ATOM 3192 C CA . TRP A 1 402 ? -25.005 -4.427 15.011 1.00 89.12 402 TRP A CA 1
ATOM 3193 C C . TRP A 1 402 ? -23.763 -3.894 15.730 1.00 89.12 402 TRP A C 1
ATOM 3195 O O . TRP A 1 402 ? -22.717 -3.726 15.108 1.00 89.12 402 TRP A O 1
ATOM 3205 N N . VAL A 1 403 ? -23.839 -3.685 17.048 1.00 87.25 403 VAL A N 1
ATOM 3206 C CA . VAL A 1 403 ? -22.688 -3.250 17.856 1.00 87.25 403 VAL A CA 1
ATOM 3207 C C . VAL A 1 403 ? -21.569 -4.289 17.797 1.00 87.25 403 VAL A C 1
ATOM 3209 O O . VAL A 1 403 ? -20.408 -3.929 17.592 1.00 87.25 403 VAL A O 1
ATOM 3212 N N . ARG A 1 404 ? -21.905 -5.579 17.937 1.00 85.81 404 ARG A N 1
ATOM 3213 C CA . ARG A 1 404 ? -20.945 -6.687 17.822 1.00 85.81 404 ARG A CA 1
ATOM 3214 C C . ARG A 1 404 ? -20.304 -6.714 16.436 1.00 85.81 404 ARG A C 1
ATOM 3216 O O . ARG A 1 404 ? -19.080 -6.825 16.338 1.00 85.81 404 ARG A O 1
ATOM 3223 N N . PHE A 1 405 ? -21.113 -6.573 15.388 1.00 88.44 405 PHE A N 1
ATOM 3224 C CA . PHE A 1 405 ? -20.656 -6.507 14.003 1.00 88.44 405 PHE A CA 1
ATOM 3225 C C . PHE A 1 405 ? -19.688 -5.342 13.777 1.00 88.44 405 PHE A C 1
ATOM 3227 O O . PHE A 1 405 ? -18.553 -5.574 13.362 1.00 88.44 405 PHE A O 1
ATOM 3234 N N . LEU A 1 406 ? -20.085 -4.108 14.105 1.00 88.75 406 LEU A N 1
ATOM 3235 C CA . LEU A 1 406 ? -19.268 -2.923 13.848 1.00 88.75 406 LEU A CA 1
ATOM 3236 C C . LEU A 1 406 ? -17.978 -2.930 14.674 1.00 88.75 406 LEU A C 1
ATOM 3238 O O . LEU A 1 406 ? -16.914 -2.621 14.141 1.00 88.75 406 LEU A O 1
ATOM 3242 N N . LYS A 1 407 ? -18.039 -3.333 15.951 1.00 87.12 407 LYS A N 1
ATOM 3243 C CA . LYS A 1 407 ? -16.842 -3.522 16.785 1.00 87.12 407 LYS A CA 1
ATOM 3244 C C . LYS A 1 407 ? -15.851 -4.473 16.112 1.00 87.12 407 LYS A C 1
ATOM 3246 O O . LYS A 1 407 ? -14.686 -4.122 15.939 1.00 87.12 407 LYS A O 1
ATOM 3251 N N . THR A 1 408 ? -16.329 -5.647 15.701 1.00 87.44 408 THR A N 1
ATOM 3252 C CA . THR A 1 408 ? -15.490 -6.665 15.054 1.00 87.44 408 THR A CA 1
ATOM 3253 C C . THR A 1 408 ? -14.925 -6.148 13.728 1.00 87.44 408 THR A C 1
ATOM 3255 O O . THR A 1 408 ? -13.756 -6.381 13.436 1.00 87.44 408 THR A O 1
ATOM 3258 N N . ALA A 1 409 ? -15.712 -5.388 12.959 1.00 88.19 409 ALA A N 1
ATOM 3259 C CA . ALA A 1 409 ? -15.281 -4.762 11.710 1.00 88.19 409 ALA A CA 1
ATOM 3260 C C . ALA A 1 409 ? -14.128 -3.765 11.925 1.00 88.19 409 ALA A C 1
ATOM 3262 O O . ALA A 1 409 ? -13.135 -3.790 11.197 1.00 88.19 409 ALA A O 1
ATOM 3263 N N . VAL A 1 410 ? -14.236 -2.893 12.931 1.00 87.12 410 VAL A N 1
ATOM 3264 C CA . VAL A 1 410 ? -13.205 -1.891 13.254 1.00 87.12 410 VAL A CA 1
ATOM 3265 C C . VAL A 1 410 ? -11.929 -2.567 13.745 1.00 87.12 410 VAL A C 1
ATOM 3267 O O . VAL A 1 410 ? -10.847 -2.262 13.245 1.00 87.12 410 VAL A O 1
ATOM 3270 N N . GLU A 1 411 ? -12.046 -3.522 14.670 1.00 84.56 411 GLU A N 1
ATOM 3271 C CA . GLU A 1 411 ? -10.904 -4.294 15.170 1.00 84.56 411 GLU A CA 1
ATOM 3272 C C . GLU A 1 411 ? -10.206 -5.031 14.022 1.00 84.56 411 GLU A C 1
ATOM 3274 O O . GLU A 1 411 ? -8.990 -4.905 13.855 1.00 84.56 411 GLU A O 1
ATOM 3279 N N . PHE A 1 412 ? -10.973 -5.732 13.179 1.00 86.88 412 PHE A N 1
ATOM 3280 C CA . PHE A 1 412 ? -10.454 -6.415 11.995 1.00 86.88 412 PHE A CA 1
ATOM 3281 C C . PHE A 1 412 ? -9.736 -5.451 11.045 1.00 86.88 412 PHE A C 1
ATOM 3283 O O . PHE A 1 412 ? -8.631 -5.761 10.603 1.00 86.88 412 PHE A O 1
ATOM 3290 N N . SER A 1 413 ? -10.308 -4.269 10.792 1.00 87.12 413 SER A N 1
ATOM 3291 C CA . SER A 1 413 ? -9.716 -3.243 9.923 1.00 87.12 413 SER A CA 1
ATOM 3292 C C . SER A 1 413 ? -8.343 -2.782 10.412 1.00 87.12 413 SER A C 1
ATOM 3294 O O . SER A 1 413 ? -7.404 -2.687 9.621 1.00 87.12 413 SER A O 1
ATOM 3296 N N . VAL A 1 414 ? -8.206 -2.532 11.718 1.00 83.94 414 VAL A N 1
ATOM 3297 C CA . VAL A 1 414 ? -6.926 -2.130 12.318 1.00 83.94 414 VAL A CA 1
ATOM 3298 C C . VAL A 1 414 ? -5.908 -3.263 12.222 1.00 83.94 414 VAL A C 1
ATOM 3300 O O . VAL A 1 414 ? -4.781 -3.040 11.781 1.00 83.94 414 VAL A O 1
ATOM 3303 N N . MET A 1 415 ? -6.296 -4.488 12.589 1.00 84.06 415 MET A N 1
ATOM 3304 C CA . MET A 1 415 ? -5.359 -5.612 12.597 1.00 84.06 415 MET A CA 1
ATOM 3305 C C . MET A 1 415 ? -4.905 -6.006 11.185 1.00 84.06 415 MET A C 1
ATOM 3307 O O . MET A 1 415 ? -3.722 -6.278 10.984 1.00 84.06 415 MET A O 1
ATOM 3311 N N . VAL A 1 416 ? -5.801 -6.003 10.189 1.00 86.50 416 VAL A N 1
ATOM 3312 C CA . VAL A 1 416 ? -5.416 -6.301 8.800 1.00 86.50 416 VAL A CA 1
ATOM 3313 C C . VAL A 1 416 ? -4.552 -5.189 8.202 1.00 86.50 416 VAL A C 1
ATOM 3315 O O . VAL A 1 416 ? -3.596 -5.487 7.488 1.00 86.50 416 VAL A O 1
ATOM 3318 N N . GLY A 1 417 ? -4.821 -3.920 8.539 1.00 87.00 417 GLY A N 1
ATOM 3319 C CA . GLY A 1 417 ? -3.973 -2.789 8.154 1.00 87.00 417 GLY A CA 1
ATOM 3320 C C . GLY A 1 417 ? -2.546 -2.938 8.686 1.00 87.00 417 GLY A C 1
ATOM 3321 O O . GLY A 1 417 ? -1.590 -2.875 7.913 1.00 87.00 417 GLY A O 1
ATOM 3322 N N . LEU A 1 418 ? -2.405 -3.242 9.981 1.00 83.06 418 LEU A N 1
ATOM 3323 C CA . LEU A 1 418 ? -1.110 -3.506 10.617 1.00 83.06 418 LEU A CA 1
ATOM 3324 C C . LEU A 1 418 ? -0.387 -4.706 10.001 1.00 83.06 418 LEU A C 1
ATOM 3326 O O . LEU A 1 418 ? 0.819 -4.644 9.774 1.00 83.06 418 LEU A O 1
ATOM 3330 N N . HIS A 1 419 ? -1.113 -5.775 9.678 1.00 85.00 419 HIS A N 1
ATOM 3331 C CA . HIS A 1 419 ? -0.525 -6.941 9.028 1.00 85.00 419 HIS A CA 1
ATOM 3332 C C . HIS A 1 419 ? 0.041 -6.609 7.644 1.00 85.00 419 HIS A C 1
ATOM 3334 O O . HIS A 1 419 ? 1.188 -6.948 7.360 1.00 85.00 419 HIS A O 1
ATOM 3340 N N . LYS A 1 420 ? -0.708 -5.886 6.801 1.00 87.25 420 LYS A N 1
ATOM 3341 C CA . LYS A 1 420 ? -0.215 -5.465 5.478 1.00 87.25 420 LYS A CA 1
ATOM 3342 C C . LYS A 1 420 ? 0.982 -4.514 5.584 1.00 87.25 420 LYS A C 1
ATOM 3344 O O . LYS A 1 420 ? 1.940 -4.658 4.827 1.00 87.25 420 LYS A O 1
ATOM 3349 N N . MET A 1 421 ? 0.966 -3.583 6.546 1.00 85.94 421 MET A N 1
ATOM 3350 C CA . MET A 1 421 ? 2.125 -2.732 6.849 1.00 85.94 421 MET A CA 1
ATOM 3351 C C . MET A 1 421 ? 3.358 -3.580 7.188 1.00 85.94 421 MET A C 1
ATOM 3353 O O . MET A 1 421 ? 4.427 -3.368 6.617 1.00 85.94 421 MET A O 1
ATOM 3357 N N . HIS A 1 422 ? 3.197 -4.578 8.057 1.00 79.88 422 HIS A N 1
ATOM 3358 C CA . HIS A 1 422 ? 4.279 -5.475 8.456 1.00 79.88 422 HIS A CA 1
ATOM 3359 C C . HIS A 1 422 ? 4.844 -6.286 7.281 1.00 79.88 422 HIS A C 1
ATOM 3361 O O . HIS A 1 422 ? 6.060 -6.337 7.102 1.00 79.88 422 HIS A O 1
ATOM 3367 N N . LEU A 1 423 ? 3.986 -6.850 6.420 1.00 80.31 423 LEU A N 1
ATOM 3368 C CA . LEU A 1 423 ? 4.430 -7.550 5.205 1.00 80.31 423 LEU A CA 1
ATOM 3369 C C . LEU A 1 423 ? 5.316 -6.644 4.330 1.00 80.31 423 LEU A C 1
ATOM 3371 O O . LEU A 1 423 ? 6.393 -7.052 3.895 1.00 80.31 423 LEU A O 1
ATOM 3375 N N . MET A 1 424 ? 4.922 -5.380 4.144 1.00 88.38 424 MET A N 1
ATOM 3376 C CA . MET A 1 424 ? 5.716 -4.404 3.388 1.00 88.38 424 MET A CA 1
ATOM 3377 C C . MET A 1 424 ? 7.027 -4.013 4.086 1.00 88.38 424 MET A C 1
ATOM 3379 O O . MET A 1 424 ? 8.036 -3.809 3.409 1.00 88.38 424 MET A O 1
ATOM 3383 N N . GLN A 1 425 ? 7.064 -3.957 5.421 1.00 79.62 425 GLN A N 1
ATOM 3384 C CA . GLN A 1 425 ? 8.308 -3.747 6.174 1.00 79.62 425 GLN A CA 1
ATOM 3385 C C . GLN A 1 425 ? 9.294 -4.897 5.958 1.00 79.62 425 GLN A C 1
ATOM 3387 O O . GLN A 1 425 ? 10.470 -4.654 5.681 1.00 79.62 425 GLN A O 1
ATOM 3392 N N . VAL A 1 426 ? 8.824 -6.143 6.047 1.00 76.38 426 VAL A N 1
ATOM 3393 C CA . VAL A 1 426 ? 9.651 -7.337 5.817 1.00 76.38 426 VAL A CA 1
ATOM 3394 C C . VAL A 1 426 ? 10.176 -7.358 4.381 1.00 76.38 426 VAL A C 1
ATOM 3396 O O . VAL A 1 426 ? 11.380 -7.523 4.171 1.00 76.38 426 VAL A O 1
ATOM 3399 N N . ALA A 1 427 ? 9.312 -7.110 3.394 1.00 81.25 427 ALA A N 1
ATOM 3400 C CA . ALA A 1 427 ? 9.704 -7.053 1.988 1.00 81.25 427 ALA A CA 1
ATOM 3401 C C . ALA A 1 427 ? 10.737 -5.943 1.707 1.00 81.25 427 ALA A C 1
ATOM 3403 O O . ALA A 1 427 ? 11.686 -6.150 0.942 1.00 81.25 427 ALA A O 1
ATOM 3404 N N . ALA A 1 428 ? 10.604 -4.777 2.350 1.00 82.56 428 ALA A N 1
ATOM 3405 C CA . ALA A 1 428 ? 11.574 -3.688 2.247 1.00 82.56 428 ALA A CA 1
ATOM 3406 C C . ALA A 1 428 ? 12.934 -4.070 2.857 1.00 82.56 428 ALA A C 1
ATOM 3408 O O . ALA A 1 428 ? 13.961 -3.866 2.211 1.00 82.56 428 ALA A O 1
ATOM 3409 N N . LYS A 1 429 ? 12.953 -4.673 4.055 1.00 72.12 429 LYS A N 1
ATOM 3410 C CA . LYS A 1 429 ? 14.182 -5.157 4.716 1.00 72.12 429 LYS A CA 1
ATOM 3411 C C . LYS A 1 429 ? 14.905 -6.202 3.867 1.00 72.12 429 LYS A C 1
ATOM 3413 O O . LYS A 1 429 ? 16.102 -6.075 3.625 1.00 72.12 429 LYS A O 1
ATOM 3418 N N . ARG A 1 430 ? 14.165 -7.179 3.333 1.00 74.19 430 ARG A N 1
ATOM 3419 C CA . ARG A 1 430 ? 14.699 -8.183 2.401 1.00 74.19 430 ARG A CA 1
ATOM 3420 C C . ARG A 1 430 ? 15.337 -7.517 1.178 1.00 74.19 430 ARG A C 1
ATOM 3422 O O . ARG A 1 430 ? 16.475 -7.812 0.833 1.00 74.19 430 ARG A O 1
ATOM 3429 N N . SER A 1 431 ? 14.645 -6.545 0.588 1.00 78.94 431 SER A N 1
ATOM 3430 C CA . SER A 1 431 ? 15.141 -5.806 -0.579 1.00 78.94 431 SER A CA 1
ATOM 3431 C C . SER A 1 431 ? 16.405 -4.983 -0.288 1.00 78.94 431 SER A C 1
ATOM 3433 O O . SER A 1 431 ? 17.251 -4.833 -1.170 1.00 78.94 431 SER A O 1
ATOM 3435 N N . ILE A 1 432 ? 16.566 -4.458 0.934 1.00 68.56 432 ILE A N 1
ATOM 3436 C CA . ILE A 1 432 ? 17.815 -3.813 1.376 1.00 68.56 432 ILE A CA 1
ATOM 3437 C C . ILE A 1 432 ? 18.948 -4.842 1.428 1.00 68.56 432 ILE A C 1
ATOM 3439 O O . ILE A 1 432 ? 20.009 -4.594 0.854 1.00 68.56 432 ILE A O 1
ATOM 3443 N N . ASN A 1 433 ? 18.716 -6.003 2.051 1.00 63.19 433 ASN A N 1
ATOM 3444 C CA . ASN A 1 433 ? 19.722 -7.065 2.177 1.00 63.19 433 ASN A CA 1
ATOM 3445 C C . ASN A 1 433 ? 20.218 -7.548 0.807 1.00 63.19 433 ASN A C 1
ATOM 3447 O O . ASN A 1 433 ? 21.420 -7.748 0.617 1.00 63.19 433 ASN A O 1
ATOM 3451 N N . GLU A 1 434 ? 19.300 -7.643 -0.156 1.00 67.25 434 GLU A N 1
ATOM 3452 C CA . GLU A 1 434 ? 19.550 -8.010 -1.557 1.00 67.25 434 GLU A CA 1
ATOM 3453 C C . GLU A 1 434 ? 20.169 -6.883 -2.398 1.00 67.25 434 GLU A C 1
ATOM 3455 O O . GLU A 1 434 ? 20.430 -7.054 -3.592 1.00 67.25 434 GLU A O 1
ATOM 3460 N N . ARG A 1 435 ? 20.403 -5.711 -1.797 1.00 72.50 435 ARG A N 1
ATOM 3461 C CA . ARG A 1 435 ? 20.898 -4.500 -2.461 1.00 72.50 435 ARG A CA 1
ATOM 3462 C C . ARG A 1 435 ? 20.046 -4.087 -3.666 1.00 72.50 435 ARG A C 1
ATOM 3464 O O . ARG A 1 435 ? 20.564 -3.657 -4.698 1.00 72.50 435 ARG A O 1
ATOM 3471 N N . ASN A 1 436 ? 18.727 -4.140 -3.507 1.00 81.69 436 ASN A N 1
ATOM 3472 C CA . ASN A 1 436 ? 17.749 -3.745 -4.512 1.00 81.69 436 ASN A CA 1
ATOM 3473 C C . ASN A 1 436 ? 17.023 -2.440 -4.111 1.00 81.69 436 ASN A C 1
ATOM 3475 O O . ASN A 1 436 ? 15.967 -2.487 -3.474 1.00 81.69 436 ASN A O 1
ATOM 3479 N N . PRO A 1 437 ? 17.554 -1.249 -4.468 1.00 83.88 437 PRO A N 1
ATOM 3480 C CA . PRO A 1 437 ? 16.974 0.017 -4.010 1.00 83.88 437 PRO A CA 1
ATOM 3481 C C . PRO A 1 437 ? 15.580 0.322 -4.577 1.00 83.88 437 PRO A C 1
ATOM 3483 O O . PRO A 1 437 ? 14.809 1.010 -3.915 1.00 83.88 437 PRO A O 1
ATOM 3486 N N . LEU A 1 438 ? 15.226 -0.191 -5.764 1.00 91.62 438 LEU A N 1
ATOM 3487 C CA . LEU A 1 438 ? 13.896 0.025 -6.350 1.00 91.62 438 LEU A CA 1
ATOM 3488 C C . LEU A 1 438 ? 12.848 -0.778 -5.581 1.00 91.62 438 LEU A C 1
ATOM 3490 O O . LEU A 1 438 ? 11.832 -0.218 -5.181 1.00 91.62 438 LEU A O 1
ATOM 3494 N N . ALA A 1 439 ? 13.128 -2.058 -5.327 1.00 91.12 439 ALA A N 1
ATOM 3495 C CA . ALA A 1 439 ? 12.251 -2.927 -4.549 1.00 91.12 439 ALA A CA 1
ATOM 3496 C C . ALA A 1 439 ? 12.065 -2.414 -3.115 1.00 91.12 439 ALA A C 1
ATOM 3498 O O . ALA A 1 439 ? 10.942 -2.323 -2.625 1.00 91.12 439 ALA A O 1
ATOM 3499 N N . ALA A 1 440 ? 13.152 -1.971 -2.474 1.00 86.94 440 ALA A N 1
ATOM 3500 C CA . ALA A 1 440 ? 13.095 -1.388 -1.138 1.00 86.94 440 ALA A CA 1
ATOM 3501 C C . ALA A 1 440 ? 12.196 -0.137 -1.097 1.00 86.94 440 ALA A C 1
ATOM 3503 O O . ALA A 1 440 ? 11.369 -0.002 -0.195 1.00 86.94 440 ALA A O 1
ATOM 3504 N N . ILE A 1 441 ? 12.310 0.747 -2.097 1.00 93.62 441 ILE A N 1
ATOM 3505 C CA . ILE A 1 441 ? 11.459 1.938 -2.231 1.00 93.62 441 ILE A CA 1
ATOM 3506 C C . ILE A 1 441 ? 9.994 1.568 -2.486 1.00 93.62 441 ILE A C 1
ATOM 3508 O O . ILE A 1 441 ? 9.113 2.150 -1.855 1.00 93.62 441 ILE A O 1
ATOM 3512 N N . LEU A 1 442 ? 9.726 0.618 -3.386 1.00 94.69 442 LEU A N 1
ATOM 3513 C CA . LEU A 1 442 ? 8.373 0.152 -3.702 1.00 94.69 442 LEU A CA 1
ATOM 3514 C C . LEU A 1 442 ? 7.647 -0.314 -2.436 1.00 94.69 442 LEU A C 1
ATOM 3516 O O . LEU A 1 442 ? 6.560 0.180 -2.124 1.00 94.69 442 LEU A O 1
ATOM 3520 N N . CYS A 1 443 ? 8.288 -1.196 -1.668 1.00 92.81 443 CYS A N 1
ATOM 3521 C CA . CYS A 1 443 ? 7.743 -1.724 -0.422 1.00 92.81 443 CYS A CA 1
ATOM 3522 C C . CYS A 1 443 ? 7.572 -0.626 0.641 1.00 92.81 443 CYS A C 1
ATOM 3524 O O . CYS A 1 443 ? 6.516 -0.524 1.260 1.00 92.81 443 CYS A O 1
ATOM 3526 N N . ALA A 1 444 ? 8.564 0.255 0.818 1.00 91.31 444 ALA A N 1
ATOM 3527 C CA . ALA A 1 444 ? 8.493 1.347 1.792 1.00 91.31 444 ALA A CA 1
ATOM 3528 C C . ALA A 1 444 ? 7.379 2.354 1.478 1.00 91.31 444 ALA A C 1
ATOM 3530 O O . ALA A 1 444 ? 6.679 2.818 2.374 1.00 91.31 444 ALA A O 1
ATOM 3531 N N . ARG A 1 445 ? 7.172 2.670 0.200 1.00 94.25 445 ARG A N 1
ATOM 3532 C CA . ARG A 1 445 ? 6.077 3.533 -0.245 1.00 94.25 445 ARG A CA 1
ATOM 3533 C C . ARG A 1 445 ? 4.724 2.879 -0.011 1.00 94.25 445 ARG A C 1
ATOM 3535 O O . ARG A 1 445 ? 3.826 3.540 0.497 1.00 94.25 445 ARG A O 1
ATOM 3542 N N . SER A 1 446 ? 4.591 1.592 -0.334 1.00 93.25 446 SER A N 1
ATOM 3543 C CA . SER A 1 446 ? 3.360 0.845 -0.063 1.00 93.25 446 SER A CA 1
ATOM 3544 C C . SER A 1 446 ? 3.051 0.794 1.439 1.00 93.25 446 SER A C 1
ATOM 3546 O O . SER A 1 446 ? 1.912 1.031 1.835 1.00 93.25 446 SER A O 1
ATOM 3548 N N . LEU A 1 447 ? 4.058 0.600 2.300 1.00 91.81 447 LEU A N 1
ATOM 3549 C CA . LEU A 1 447 ? 3.923 0.716 3.759 1.00 91.81 447 LEU A CA 1
ATOM 3550 C C . LEU A 1 447 ? 3.331 2.074 4.180 1.00 91.81 447 LEU A C 1
ATOM 3552 O O . LEU A 1 447 ? 2.392 2.116 4.977 1.00 91.81 447 LEU A O 1
ATOM 3556 N N . MET A 1 448 ? 3.836 3.178 3.623 1.00 92.38 448 MET A N 1
ATOM 3557 C CA . MET A 1 448 ? 3.327 4.522 3.925 1.00 92.38 448 MET A CA 1
ATOM 3558 C C . MET A 1 448 ? 1.866 4.706 3.498 1.00 92.38 448 MET A C 1
ATOM 3560 O O . MET A 1 448 ? 1.097 5.327 4.229 1.00 92.38 448 MET A O 1
ATOM 3564 N N . GLU A 1 449 ? 1.462 4.152 2.351 1.00 92.81 449 GLU A N 1
ATOM 3565 C CA . GLU A 1 449 ? 0.064 4.182 1.896 1.00 92.81 449 GLU A CA 1
ATOM 3566 C C . GLU A 1 449 ? -0.855 3.384 2.828 1.00 92.81 449 GLU A C 1
ATOM 3568 O O . GLU A 1 449 ? -1.923 3.870 3.205 1.00 92.81 449 GLU A O 1
ATOM 3573 N N . HIS A 1 450 ? -0.434 2.183 3.239 1.00 90.94 450 HIS A N 1
ATOM 3574 C CA . HIS A 1 450 ? -1.191 1.351 4.177 1.00 90.94 450 HIS A CA 1
ATOM 3575 C C . HIS A 1 450 ? -1.374 2.041 5.530 1.00 90.94 450 HIS A C 1
ATOM 3577 O O . HIS A 1 450 ? -2.479 2.045 6.082 1.00 90.94 450 HIS A O 1
ATOM 3583 N N . TYR A 1 451 ? -0.324 2.689 6.036 1.00 89.56 451 TYR A N 1
ATOM 3584 C CA . TYR A 1 451 ? -0.432 3.513 7.233 1.00 89.56 451 TYR A CA 1
ATOM 3585 C C . TYR A 1 451 ? -1.402 4.676 7.045 1.00 89.56 451 TYR A C 1
ATOM 3587 O O . TYR A 1 451 ? -2.262 4.894 7.896 1.00 89.56 451 TYR A O 1
ATOM 3595 N N . ALA A 1 452 ? -1.287 5.415 5.940 1.00 90.31 452 ALA A N 1
ATOM 3596 C CA . ALA A 1 452 ? -2.109 6.593 5.705 1.00 90.31 452 ALA A CA 1
ATOM 3597 C C . ALA A 1 452 ? -3.603 6.259 5.660 1.00 90.31 452 ALA A C 1
ATOM 3599 O O . ALA A 1 452 ? -4.406 6.946 6.290 1.00 90.31 452 ALA A O 1
ATOM 3600 N N . VAL A 1 453 ? -3.978 5.167 4.984 1.00 89.31 453 VAL A N 1
ATOM 3601 C CA . VAL A 1 453 ? -5.369 4.691 4.964 1.00 89.31 453 VAL A CA 1
ATOM 3602 C C . VAL A 1 453 ? -5.826 4.233 6.352 1.00 89.31 453 VAL A C 1
ATOM 3604 O O . VAL A 1 453 ? -6.950 4.541 6.748 1.00 89.31 453 VAL A O 1
ATOM 3607 N N . SER A 1 454 ? -4.960 3.564 7.118 1.00 87.50 454 SER A N 1
ATOM 3608 C CA . SER A 1 454 ? -5.287 3.117 8.480 1.00 87.50 454 SER A CA 1
ATOM 3609 C C . SER A 1 454 ? -5.514 4.301 9.431 1.00 87.50 454 SER A C 1
ATOM 3611 O O . SER A 1 454 ? -6.501 4.325 10.161 1.00 87.50 454 SER A O 1
ATOM 3613 N N . VAL A 1 455 ? -4.660 5.330 9.374 1.00 85.44 455 VAL A N 1
ATOM 3614 C CA . VAL A 1 455 ? -4.837 6.580 10.136 1.00 85.44 455 VAL A CA 1
ATOM 3615 C C . VAL A 1 455 ? -6.107 7.302 9.707 1.00 85.44 455 VAL A C 1
ATOM 3617 O O . VAL A 1 455 ? -6.884 7.721 10.562 1.00 85.44 455 VAL A O 1
ATOM 3620 N N . TRP A 1 456 ? -6.342 7.424 8.399 1.00 87.62 456 TRP A N 1
ATOM 3621 C CA . TRP A 1 456 ? -7.548 8.051 7.865 1.00 87.62 456 TRP A CA 1
ATOM 3622 C C . TRP A 1 456 ? -8.814 7.375 8.396 1.00 87.62 456 TRP A C 1
ATOM 3624 O O . TRP A 1 456 ? -9.728 8.076 8.830 1.00 87.62 456 TRP A O 1
ATOM 3634 N N . LEU A 1 457 ? -8.856 6.039 8.412 1.00 86.25 457 LEU A N 1
ATOM 3635 C CA . LEU A 1 457 ? -9.994 5.279 8.924 1.00 86.25 457 LEU A CA 1
ATOM 3636 C C . LEU A 1 457 ? -10.187 5.529 10.421 1.00 86.25 457 LEU A C 1
ATOM 3638 O O . LEU A 1 457 ? -11.297 5.851 10.843 1.00 86.25 457 LEU A O 1
ATOM 3642 N N . SER A 1 458 ? -9.114 5.438 11.211 1.00 85.81 458 SER A N 1
ATOM 3643 C CA . SER A 1 458 ? -9.171 5.673 12.655 1.00 85.81 458 SER A CA 1
ATOM 3644 C C . SER A 1 458 ? -9.633 7.093 13.004 1.00 85.81 458 SER A C 1
ATOM 3646 O O . SER A 1 458 ? -10.467 7.277 13.891 1.00 85.81 458 SER A O 1
ATOM 3648 N N . GLU A 1 459 ? -9.139 8.108 12.290 1.00 86.62 459 GLU A N 1
ATOM 3649 C CA . GLU A 1 459 ? -9.568 9.499 12.467 1.00 86.62 459 GLU A CA 1
ATOM 3650 C C . GLU A 1 459 ? -11.023 9.702 12.031 1.00 86.62 459 GLU A C 1
ATOM 3652 O O . GLU A 1 459 ? -11.784 10.341 12.752 1.00 86.62 459 GLU A O 1
ATOM 3657 N N . LYS A 1 460 ? -11.444 9.130 10.894 1.00 86.69 460 LYS A N 1
ATOM 3658 C CA . LYS A 1 460 ? -12.839 9.201 10.432 1.00 86.69 460 LYS A CA 1
ATOM 3659 C C . LYS A 1 460 ? -13.802 8.566 11.418 1.00 86.69 460 LYS A C 1
ATOM 3661 O O . LYS A 1 460 ? -14.830 9.163 11.725 1.00 86.69 460 LYS A O 1
ATOM 3666 N N . PHE A 1 461 ? -13.438 7.403 11.943 1.00 88.12 461 PHE A N 1
ATOM 3667 C CA . PHE A 1 461 ? -14.217 6.703 12.948 1.00 88.12 461 PHE A CA 1
ATOM 3668 C C . PHE A 1 461 ? -14.404 7.564 14.203 1.00 88.12 461 PHE A C 1
ATOM 3670 O O . PHE A 1 461 ? -15.529 7.768 14.657 1.00 88.12 461 PHE A O 1
ATOM 3677 N N . LYS A 1 462 ? -13.311 8.147 14.713 1.00 86.25 462 LYS A N 1
ATOM 3678 C CA . LYS A 1 462 ? -13.345 9.063 15.858 1.00 86.25 462 LYS A CA 1
ATOM 3679 C C . LYS A 1 462 ? -14.183 10.314 15.582 1.00 86.25 462 LYS A C 1
ATOM 3681 O O . LYS A 1 462 ? -15.067 10.636 16.367 1.00 86.25 462 LYS A O 1
ATOM 3686 N N . GLU A 1 463 ? -13.941 10.999 14.463 1.00 89.06 463 GLU A N 1
ATOM 3687 C CA . GLU A 1 463 ? -14.686 12.200 14.052 1.00 89.06 463 GLU A CA 1
ATOM 3688 C C . GLU A 1 463 ? -16.196 11.924 13.944 1.00 89.06 463 GLU A C 1
ATOM 3690 O O . GLU A 1 463 ? -17.016 12.766 14.314 1.00 89.06 463 GLU A O 1
ATOM 3695 N N . ALA A 1 464 ? -16.578 10.765 13.403 1.00 90.31 464 ALA A N 1
ATOM 3696 C CA . ALA A 1 464 ? -17.972 10.361 13.272 1.00 90.31 464 ALA A CA 1
ATOM 3697 C C . ALA A 1 464 ? -18.596 10.031 14.636 1.00 90.31 464 ALA A C 1
ATOM 3699 O O . ALA A 1 464 ? -19.714 10.469 14.910 1.00 90.31 464 ALA A O 1
ATOM 3700 N N . TRP A 1 465 ? -17.861 9.341 15.511 1.00 90.12 465 TRP A N 1
ATOM 3701 C CA . TRP A 1 465 ? -18.305 9.056 16.873 1.00 90.12 465 TRP A CA 1
ATOM 3702 C C . TRP A 1 465 ? -18.514 10.332 17.702 1.00 90.12 465 TRP A C 1
ATOM 3704 O O . TRP A 1 465 ? -19.571 10.505 18.307 1.00 90.12 465 TRP A O 1
ATOM 3714 N N . ASP A 1 466 ? -17.577 11.281 17.645 1.00 88.19 466 ASP A N 1
ATOM 3715 C CA . ASP A 1 466 ? -17.704 12.577 18.325 1.00 88.19 466 ASP A CA 1
ATOM 3716 C C . ASP A 1 466 ? -18.978 13.326 17.880 1.00 88.19 466 ASP A C 1
ATOM 3718 O O . ASP A 1 466 ? -19.698 13.902 18.699 1.00 88.19 466 ASP A O 1
ATOM 3722 N N . LYS A 1 467 ? -19.316 13.275 16.581 1.00 91.38 467 LYS A N 1
ATOM 3723 C CA . LYS A 1 467 ? -20.554 13.875 16.049 1.00 91.38 467 LYS A CA 1
ATOM 3724 C C . LYS A 1 467 ? -21.815 13.176 16.554 1.00 91.38 467 LYS A C 1
ATOM 3726 O O . LYS A 1 467 ? -22.815 13.856 16.791 1.00 91.38 467 LYS A O 1
ATOM 3731 N N . ILE A 1 468 ? -21.778 11.851 16.703 1.00 91.62 468 ILE A N 1
ATOM 3732 C CA . ILE A 1 468 ? -22.880 11.057 17.263 1.00 91.62 468 ILE A CA 1
ATOM 3733 C C . ILE A 1 468 ? -23.137 11.472 18.715 1.00 91.62 468 ILE A C 1
ATOM 3735 O O . ILE A 1 468 ? -24.288 11.695 19.092 1.00 91.62 468 ILE A O 1
ATOM 3739 N N . GLU A 1 469 ? -22.084 11.652 19.512 1.00 89.62 469 GLU A N 1
ATOM 3740 C CA . GLU A 1 469 ? -22.203 12.108 20.901 1.00 89.62 469 GLU A CA 1
ATOM 3741 C C . GLU A 1 469 ? -22.765 13.528 21.003 1.00 89.62 469 GLU A C 1
ATOM 3743 O O . GLU A 1 469 ? -23.686 13.783 21.786 1.00 89.62 469 GLU A O 1
ATOM 3748 N N . ASP A 1 470 ? -22.273 14.454 20.176 1.00 89.62 470 ASP A N 1
ATOM 3749 C CA . ASP A 1 470 ? -22.798 15.819 20.133 1.00 89.62 470 ASP A CA 1
ATOM 3750 C C . ASP A 1 470 ? -24.274 15.843 19.695 1.00 89.62 470 ASP A C 1
ATOM 3752 O O . ASP A 1 470 ? -25.081 16.594 20.247 1.00 89.62 470 ASP A O 1
ATOM 3756 N N . ALA A 1 471 ? -24.667 15.001 18.734 1.00 91.44 471 ALA A N 1
ATOM 3757 C CA . ALA A 1 471 ? -26.063 14.854 18.330 1.00 91.44 471 ALA A CA 1
ATOM 3758 C C . ALA A 1 471 ? -26.942 14.289 19.455 1.00 91.44 471 ALA A C 1
ATOM 3760 O O . ALA A 1 471 ? -27.999 14.866 19.726 1.00 91.44 471 ALA A O 1
ATOM 3761 N N . ALA A 1 472 ? -26.488 13.241 20.149 1.00 90.12 472 ALA A N 1
ATOM 3762 C CA . ALA A 1 472 ? -27.190 12.658 21.291 1.00 90.12 472 ALA A CA 1
ATOM 3763 C C . ALA A 1 472 ? -27.399 13.685 22.416 1.00 90.12 472 ALA A C 1
ATOM 3765 O O . ALA A 1 472 ? -28.502 13.816 22.947 1.00 90.12 472 ALA A O 1
ATOM 3766 N N . ARG A 1 473 ? -26.370 14.481 22.735 1.00 88.12 473 ARG A N 1
ATOM 3767 C CA . ARG A 1 473 ? -26.452 15.568 23.726 1.00 88.12 473 ARG A CA 1
ATOM 3768 C C . ARG A 1 473 ? -27.464 16.647 23.352 1.00 88.12 473 ARG A C 1
ATOM 3770 O O . ARG A 1 473 ? -28.146 17.164 24.234 1.00 88.12 473 ARG A O 1
ATOM 3777 N N . SER A 1 474 ? -27.563 16.976 22.067 1.00 89.31 474 SER A N 1
ATOM 3778 C CA . SER A 1 474 ? -28.537 17.934 21.533 1.00 89.31 474 SER A CA 1
ATOM 3779 C C . SER A 1 474 ? -29.907 17.313 21.230 1.00 89.31 474 SER A C 1
ATOM 3781 O O . SER A 1 474 ? -30.710 17.949 20.554 1.00 89.31 474 SER A O 1
ATOM 3783 N N . ASN A 1 475 ? -30.182 16.087 21.696 1.00 89.31 475 ASN A N 1
ATOM 3784 C CA . ASN A 1 475 ? -31.427 15.347 21.451 1.00 89.31 475 ASN A CA 1
ATOM 3785 C C . ASN A 1 475 ? -31.784 15.175 19.958 1.00 89.31 475 ASN A C 1
ATOM 3787 O O . ASN A 1 475 ? -32.954 15.011 19.616 1.00 89.31 475 ASN A O 1
ATOM 3791 N N . ARG A 1 476 ? -30.792 15.204 19.061 1.00 92.12 476 ARG A N 1
ATOM 3792 C CA . ARG A 1 476 ? -30.984 14.944 17.627 1.00 92.12 476 ARG A CA 1
ATOM 3793 C C . ARG A 1 476 ? -31.001 13.442 17.354 1.00 92.12 476 ARG A C 1
ATOM 3795 O O . ARG A 1 476 ? -30.399 12.667 18.096 1.00 92.12 476 ARG A O 1
ATOM 3802 N N . ASP A 1 477 ? -31.664 13.034 16.275 1.00 88.81 477 ASP A N 1
ATOM 3803 C CA . ASP A 1 477 ? -31.651 11.637 15.835 1.00 88.81 477 ASP A CA 1
ATOM 3804 C C . ASP A 1 477 ? -30.235 11.212 15.410 1.00 88.81 4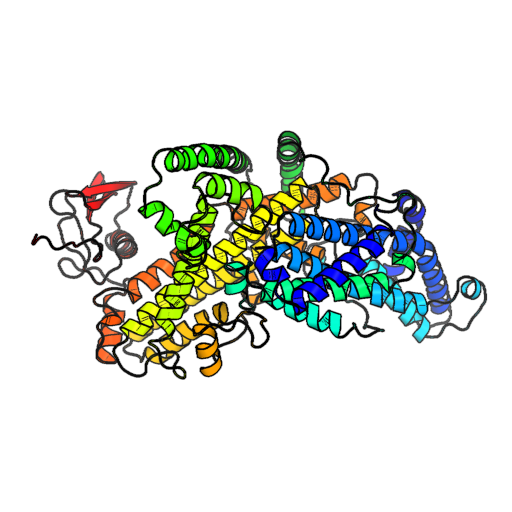77 ASP A C 1
ATOM 3806 O O . ASP A 1 477 ? -29.626 11.813 14.524 1.00 88.81 477 ASP A O 1
ATOM 3810 N N . VAL A 1 478 ? -29.717 10.171 16.062 1.00 91.19 478 VAL A N 1
ATOM 3811 C CA . VAL A 1 478 ? -28.360 9.639 15.866 1.00 91.19 478 VAL A CA 1
ATOM 3812 C C . VAL A 1 478 ? -28.302 8.520 14.826 1.00 91.19 478 VAL A C 1
ATOM 3814 O O . VAL A 1 478 ? -27.219 8.199 14.339 1.00 91.19 478 VAL A O 1
ATOM 3817 N N . ARG A 1 479 ? -29.444 7.925 14.451 1.00 90.31 479 ARG A N 1
ATOM 3818 C CA . ARG A 1 479 ? -29.496 6.750 13.561 1.00 90.31 479 ARG A CA 1
ATOM 3819 C C . ARG A 1 479 ? -28.872 7.007 12.181 1.00 90.31 479 ARG A C 1
ATOM 3821 O O . ARG A 1 479 ? -28.092 6.164 11.739 1.00 90.31 479 ARG A O 1
ATOM 3828 N N . PRO A 1 480 ? -29.100 8.162 11.515 1.00 89.88 480 PRO A N 1
ATOM 3829 C CA . PRO A 1 480 ? -28.424 8.457 10.251 1.00 89.88 480 PRO A CA 1
ATOM 3830 C C . PRO A 1 480 ? -26.898 8.529 10.397 1.00 89.88 480 PRO A C 1
ATOM 3832 O O . PRO A 1 480 ? -26.170 8.076 9.520 1.00 89.88 480 PRO A O 1
ATOM 3835 N N . MET A 1 481 ? -26.403 9.053 11.522 1.00 91.56 481 MET A N 1
ATOM 3836 C CA . MET A 1 481 ? -24.966 9.156 11.787 1.00 91.56 481 MET A CA 1
ATOM 3837 C C . MET A 1 481 ? -24.335 7.791 12.082 1.00 91.56 481 MET A C 1
ATOM 3839 O O . MET A 1 481 ? -23.243 7.520 11.595 1.00 91.56 481 MET A O 1
ATOM 3843 N N . LEU A 1 482 ? -25.030 6.912 12.813 1.00 91.25 482 LEU A N 1
ATOM 3844 C CA . LEU A 1 482 ? -24.605 5.522 13.029 1.00 91.25 482 LEU A CA 1
ATOM 3845 C C . LEU A 1 482 ? -24.573 4.735 11.708 1.00 91.25 482 LEU A C 1
ATOM 3847 O O . LEU A 1 482 ? -23.642 3.970 11.463 1.00 91.25 482 LEU A O 1
ATOM 3851 N N . SER A 1 483 ? -25.540 4.981 10.817 1.00 88.81 483 SER A N 1
ATOM 3852 C CA . SER A 1 483 ? -25.535 4.408 9.468 1.00 88.81 483 SER A CA 1
ATOM 3853 C C . SER A 1 483 ? -24.355 4.894 8.620 1.00 88.81 483 SER A C 1
ATOM 3855 O O . SER A 1 483 ? -23.820 4.109 7.838 1.00 88.81 483 SER A O 1
ATOM 3857 N N . GLU A 1 484 ? -23.958 6.165 8.725 1.00 88.00 484 GLU A N 1
ATOM 3858 C CA . GLU A 1 484 ? -22.778 6.685 8.018 1.00 88.00 484 GLU A CA 1
ATOM 3859 C C . GLU A 1 484 ? -21.464 6.180 8.629 1.00 88.00 484 GLU A C 1
ATOM 3861 O O . GLU A 1 484 ? -20.540 5.865 7.883 1.00 88.00 484 GLU A O 1
ATOM 3866 N N . LEU A 1 485 ? -21.396 6.022 9.956 1.00 89.81 485 LEU A N 1
ATOM 3867 C CA . LEU A 1 485 ? -20.246 5.426 10.646 1.00 89.81 485 LEU A CA 1
ATOM 3868 C C . LEU A 1 485 ? -19.959 4.011 10.127 1.00 89.81 485 LEU A C 1
ATOM 3870 O O . LEU A 1 485 ? -18.816 3.692 9.803 1.00 89.81 485 LEU A O 1
ATOM 3874 N N . GLU A 1 486 ? -20.992 3.172 9.994 1.00 89.31 486 GLU A N 1
ATOM 3875 C CA . GLU A 1 486 ? -20.829 1.862 9.363 1.00 89.31 486 GLU A CA 1
ATOM 3876 C C . GLU A 1 486 ? -20.376 1.991 7.907 1.00 89.31 486 GLU A C 1
ATOM 3878 O O . GLU A 1 486 ? -19.491 1.253 7.474 1.00 89.31 486 GLU A O 1
ATOM 3883 N N . ALA A 1 487 ? -20.977 2.906 7.142 1.00 84.44 487 ALA A N 1
ATOM 3884 C CA . ALA A 1 487 ? -20.624 3.080 5.741 1.00 84.44 487 ALA A CA 1
ATOM 3885 C C . ALA A 1 487 ? -19.137 3.426 5.573 1.00 84.44 487 ALA A C 1
ATOM 3887 O O . ALA A 1 487 ? -18.507 2.901 4.660 1.00 84.44 487 ALA A O 1
ATOM 3888 N N . ASP A 1 488 ? -18.561 4.253 6.448 1.00 83.62 488 ASP A N 1
ATOM 3889 C CA . ASP A 1 488 ? -17.131 4.582 6.427 1.00 83.62 488 ASP A CA 1
ATOM 3890 C C . ASP A 1 488 ? -16.241 3.344 6.656 1.00 83.62 488 ASP A C 1
ATOM 3892 O O . ASP A 1 488 ? -15.250 3.171 5.941 1.00 83.62 488 ASP A O 1
ATOM 3896 N N . VAL A 1 489 ? -16.624 2.438 7.565 1.00 85.69 489 VAL A N 1
ATOM 3897 C CA . VAL A 1 489 ? -15.932 1.147 7.767 1.00 85.69 489 VAL A CA 1
ATOM 3898 C C . VAL A 1 489 ? -16.110 0.228 6.552 1.00 85.69 489 VAL A C 1
ATOM 3900 O O . VAL A 1 489 ? -15.147 -0.380 6.076 1.00 85.69 489 VAL A O 1
ATOM 3903 N N . GLY A 1 490 ? -17.320 0.180 5.990 1.00 83.56 490 GLY A N 1
ATOM 3904 C CA . GLY A 1 490 ? -17.636 -0.591 4.791 1.00 83.56 490 GLY A CA 1
ATOM 3905 C C . GLY A 1 490 ? -16.846 -0.150 3.558 1.00 83.56 490 GLY A C 1
ATOM 3906 O O . GLY A 1 490 ? -16.429 -0.996 2.774 1.00 83.56 490 GLY A O 1
ATOM 3907 N N . ARG A 1 491 ? -16.551 1.148 3.402 1.00 81.00 491 ARG A N 1
ATOM 3908 C CA . ARG A 1 491 ? -15.690 1.653 2.310 1.00 81.00 491 ARG A CA 1
ATOM 3909 C C . ARG A 1 491 ? -14.286 1.059 2.352 1.00 81.00 491 ARG A C 1
ATOM 3911 O O . ARG A 1 491 ? -13.726 0.742 1.308 1.00 81.00 491 ARG A O 1
ATOM 3918 N N . PHE A 1 492 ? -13.721 0.891 3.547 1.00 82.50 492 PHE A N 1
ATOM 3919 C CA . PHE A 1 492 ? -12.405 0.279 3.701 1.00 82.50 492 PHE A CA 1
ATOM 3920 C C . PHE A 1 492 ? -12.456 -1.236 3.472 1.00 82.50 492 PHE A C 1
ATOM 3922 O O . PHE A 1 492 ? -11.657 -1.760 2.696 1.00 82.50 492 PHE A O 1
ATOM 3929 N N . LEU A 1 493 ? -13.391 -1.940 4.118 1.00 83.44 493 LEU A N 1
ATOM 3930 C CA . LEU A 1 493 ? -13.414 -3.407 4.137 1.00 83.44 493 LEU A CA 1
ATOM 3931 C C . LEU A 1 493 ? -14.086 -4.069 2.923 1.00 83.44 493 LEU A C 1
ATOM 3933 O O . LEU A 1 493 ? -13.719 -5.190 2.582 1.00 83.44 493 LEU A O 1
ATOM 3937 N N . ALA A 1 494 ? -15.061 -3.424 2.274 1.00 78.56 494 ALA A N 1
ATOM 3938 C CA . ALA A 1 494 ? -15.734 -3.974 1.090 1.00 78.56 494 ALA A CA 1
ATOM 3939 C C . ALA A 1 494 ? -14.932 -3.767 -0.205 1.00 78.56 494 ALA A C 1
ATOM 3941 O O . ALA A 1 494 ? -15.112 -4.520 -1.164 1.00 78.56 494 ALA A O 1
ATOM 3942 N N . GLY A 1 495 ? -14.085 -2.732 -0.245 1.00 71.69 495 GLY A N 1
ATOM 3943 C CA . GLY A 1 495 ? -13.332 -2.349 -1.436 1.00 71.69 495 GLY A CA 1
ATOM 3944 C C . GLY A 1 495 ? -14.210 -1.873 -2.599 1.00 71.69 495 GLY A C 1
ATOM 3945 O O . GLY A 1 495 ? -15.311 -1.344 -2.423 1.00 71.69 495 GLY A O 1
ATOM 3946 N N . THR A 1 496 ? -13.697 -2.035 -3.819 1.00 68.06 496 THR A N 1
ATOM 3947 C CA . THR A 1 496 ? -14.352 -1.630 -5.075 1.00 68.06 496 THR A CA 1
ATOM 3948 C C . THR A 1 496 ? -15.185 -2.763 -5.686 1.00 68.06 496 THR A C 1
ATOM 3950 O O . THR A 1 496 ? -15.059 -3.939 -5.341 1.00 68.06 496 THR A O 1
ATOM 3953 N N . LYS A 1 497 ? -16.050 -2.424 -6.655 1.00 58.56 497 LYS A N 1
ATOM 3954 C CA . LYS A 1 497 ? -16.871 -3.407 -7.391 1.00 58.56 497 LYS A CA 1
ATOM 3955 C C . LYS A 1 497 ? -16.047 -4.392 -8.246 1.00 58.56 497 LYS A C 1
ATOM 3957 O O . LYS A 1 497 ? -16.608 -5.390 -8.676 1.00 58.56 497 LYS A O 1
ATOM 3962 N N . GLY A 1 498 ? -14.755 -4.129 -8.473 1.00 62.00 498 GLY A N 1
ATOM 3963 C CA . GLY A 1 498 ? -13.875 -4.923 -9.342 1.00 62.00 498 GLY A CA 1
ATOM 3964 C C . GLY A 1 498 ? -12.976 -5.944 -8.638 1.00 62.00 498 GLY A C 1
ATOM 3965 O O . GLY A 1 498 ? -12.431 -6.804 -9.322 1.00 62.00 498 GLY A O 1
ATOM 3966 N N . THR A 1 499 ? -12.854 -5.905 -7.301 1.00 67.44 499 THR A N 1
ATOM 3967 C CA . THR A 1 499 ? -11.842 -6.736 -6.629 1.00 67.44 499 THR A CA 1
ATOM 3968 C C . THR A 1 499 ? -12.096 -8.233 -6.777 1.00 67.44 499 THR A C 1
ATOM 3970 O O . THR A 1 499 ? -13.201 -8.727 -6.511 1.00 67.44 499 THR A O 1
ATOM 3973 N N . ALA A 1 500 ? -11.026 -8.938 -7.157 1.00 62.44 500 ALA A N 1
ATOM 3974 C CA . ALA A 1 500 ? -10.930 -10.390 -7.259 1.00 62.44 500 ALA A CA 1
ATOM 3975 C C . ALA A 1 500 ? -10.925 -11.098 -5.887 1.00 62.44 500 ALA A C 1
ATOM 3977 O O . ALA A 1 500 ? -10.736 -12.313 -5.821 1.00 62.44 500 ALA A O 1
ATOM 3978 N N . GLU A 1 501 ? -11.097 -10.366 -4.780 1.00 66.69 501 GLU A N 1
ATOM 3979 C CA . GLU A 1 501 ? -11.375 -10.937 -3.459 1.00 66.69 501 GLU A CA 1
ATOM 3980 C C . GLU A 1 501 ? -12.474 -12.002 -3.525 1.00 66.69 501 GLU A C 1
ATOM 3982 O O . GLU A 1 501 ? -13.495 -11.813 -4.191 1.00 66.69 501 GLU A O 1
ATOM 3987 N N . ALA A 1 502 ? -12.295 -13.089 -2.770 1.00 66.44 502 ALA A N 1
ATOM 3988 C CA . ALA A 1 502 ? -13.382 -14.024 -2.525 1.00 66.44 502 ALA A CA 1
ATOM 3989 C C . ALA A 1 502 ? -14.574 -13.256 -1.936 1.00 66.44 502 ALA A C 1
ATOM 3991 O O . ALA A 1 502 ? -14.413 -12.470 -1.001 1.00 66.44 502 ALA A O 1
ATOM 3992 N N . THR A 1 503 ? -15.765 -13.446 -2.501 1.00 71.00 503 THR A N 1
ATOM 3993 C CA . THR A 1 503 ? -16.965 -12.772 -2.007 1.00 71.00 503 THR A CA 1
ATOM 3994 C C . THR A 1 503 ? -17.259 -13.244 -0.589 1.00 71.00 503 THR A C 1
ATOM 3996 O O . THR A 1 503 ? -17.552 -14.416 -0.364 1.00 71.00 503 THR A O 1
ATOM 3999 N N . THR A 1 504 ? -17.170 -12.327 0.367 1.00 79.50 504 THR A N 1
ATOM 4000 C CA . THR A 1 504 ? -17.494 -12.575 1.772 1.00 79.50 504 THR A CA 1
ATOM 4001 C C . THR A 1 504 ? -18.901 -12.088 2.107 1.00 79.50 504 THR A C 1
ATOM 4003 O O . THR A 1 504 ? -19.401 -11.172 1.442 1.00 79.50 504 THR A O 1
ATOM 4006 N N . PRO A 1 505 ? -19.534 -12.625 3.168 1.00 84.94 505 PRO A N 1
ATOM 4007 C CA . PRO A 1 505 ? -20.858 -12.179 3.598 1.00 84.94 505 PRO A CA 1
ATOM 4008 C C . PRO A 1 505 ? -20.938 -10.663 3.839 1.00 84.94 505 PRO A C 1
ATOM 4010 O O . PRO A 1 505 ? -21.860 -10.007 3.353 1.00 84.94 505 PRO A O 1
ATOM 4013 N N . TRP A 1 506 ? -19.938 -10.064 4.509 1.00 83.75 506 TRP A N 1
ATOM 4014 C CA . TRP A 1 506 ? -19.924 -8.612 4.758 1.00 83.75 506 TRP A CA 1
ATOM 4015 C C . TRP A 1 506 ? -19.861 -7.799 3.467 1.00 83.75 506 TRP A C 1
ATOM 4017 O O . TRP A 1 506 ? -20.515 -6.760 3.353 1.00 83.75 506 TRP A O 1
ATOM 4027 N N . ARG A 1 507 ? -19.079 -8.261 2.483 1.00 83.00 507 ARG A N 1
ATOM 4028 C CA . ARG A 1 507 ? -18.917 -7.568 1.207 1.00 83.00 507 ARG A CA 1
ATOM 4029 C C . ARG A 1 507 ? -20.223 -7.610 0.428 1.00 83.00 507 ARG A C 1
ATOM 4031 O O . ARG A 1 507 ? -20.648 -6.564 -0.056 1.00 83.00 507 ARG A O 1
ATOM 4038 N N . SER A 1 508 ? -20.876 -8.771 0.360 1.00 84.81 508 SER A N 1
ATOM 4039 C CA . SER A 1 508 ? -22.200 -8.915 -0.259 1.00 84.81 508 SER A CA 1
ATOM 4040 C C . SER A 1 508 ? -23.214 -7.963 0.365 1.00 84.81 508 SER A C 1
ATOM 4042 O O . SER A 1 508 ? -23.864 -7.208 -0.357 1.00 84.81 508 SER A O 1
ATOM 4044 N N . ARG A 1 509 ? -23.271 -7.906 1.701 1.00 85.56 509 ARG A N 1
ATOM 4045 C CA . ARG A 1 509 ? -24.174 -7.002 2.420 1.00 85.56 509 ARG A CA 1
ATOM 4046 C C . ARG A 1 509 ? -23.903 -5.529 2.104 1.00 85.56 509 ARG A C 1
ATOM 4048 O O . ARG A 1 509 ? -24.818 -4.779 1.784 1.00 85.56 509 ARG A O 1
ATOM 4055 N N . TRP A 1 510 ? -22.650 -5.078 2.153 1.00 86.06 510 TRP A N 1
ATOM 4056 C CA . TRP A 1 510 ? -22.339 -3.675 1.851 1.00 86.06 510 TRP A CA 1
ATOM 4057 C C . TRP A 1 510 ? -22.503 -3.306 0.375 1.00 86.06 510 TRP A C 1
ATOM 4059 O O . TRP A 1 510 ? -22.774 -2.141 0.070 1.00 86.06 510 TRP A O 1
ATOM 4069 N N . LEU A 1 511 ? -22.358 -4.267 -0.541 1.00 81.75 511 LEU A N 1
ATOM 4070 C CA . LEU A 1 511 ? -22.703 -4.080 -1.949 1.00 81.75 511 LEU A CA 1
ATOM 4071 C C . LEU A 1 511 ? -24.216 -3.913 -2.125 1.00 81.75 511 LEU A C 1
ATOM 4073 O O . LEU A 1 511 ? -24.622 -2.952 -2.780 1.00 81.75 511 LEU A O 1
ATOM 4077 N N . ALA A 1 512 ? -25.024 -4.777 -1.501 1.00 82.12 512 ALA A N 1
ATOM 4078 C CA . ALA A 1 512 ? -26.485 -4.687 -1.510 1.00 82.12 512 ALA A CA 1
ATOM 4079 C C . ALA A 1 512 ? -26.976 -3.352 -0.921 1.00 82.12 512 ALA A C 1
ATOM 4081 O O . ALA A 1 512 ? -27.796 -2.667 -1.524 1.00 82.12 512 ALA A O 1
ATOM 4082 N N . ALA A 1 513 ? -26.366 -2.902 0.179 1.00 79.12 513 ALA A N 1
ATOM 4083 C CA . ALA A 1 513 ? -26.667 -1.618 0.812 1.00 79.12 513 ALA A CA 1
ATOM 4084 C C . ALA A 1 513 ? -26.117 -0.380 0.058 1.00 79.12 513 ALA A C 1
ATOM 4086 O O . ALA A 1 513 ? -26.247 0.749 0.540 1.00 79.12 513 ALA A O 1
ATOM 4087 N N . GLY A 1 514 ? -25.436 -0.549 -1.085 1.00 78.31 514 GLY A N 1
ATOM 4088 C CA . GLY A 1 514 ? -24.863 0.559 -1.864 1.00 78.31 514 GLY A CA 1
ATOM 4089 C C . GLY A 1 514 ? -23.736 1.324 -1.150 1.00 78.31 514 GLY A C 1
ATOM 4090 O O . GLY A 1 514 ? -23.490 2.500 -1.441 1.00 78.31 514 GLY A O 1
ATOM 4091 N N . ARG A 1 515 ? -23.055 0.682 -0.191 1.00 75.88 515 ARG A N 1
ATOM 4092 C CA . ARG A 1 515 ? -22.036 1.299 0.681 1.00 75.88 515 ARG A CA 1
ATOM 4093 C C . ARG A 1 515 ? -20.590 0.997 0.279 1.00 75.88 515 ARG A C 1
ATOM 4095 O O . ARG A 1 515 ? -19.686 1.653 0.789 1.00 75.88 515 ARG A O 1
ATOM 4102 N N . ALA A 1 516 ? -20.357 0.096 -0.675 1.00 71.25 516 ALA A N 1
ATOM 4103 C CA . ALA A 1 516 ? -19.025 -0.157 -1.228 1.00 71.25 516 ALA A CA 1
ATOM 4104 C C . ALA A 1 516 ? -18.536 1.035 -2.081 1.00 71.25 516 ALA A C 1
ATOM 4106 O O . ALA A 1 516 ? -18.985 1.233 -3.215 1.00 71.25 516 ALA A O 1
ATOM 4107 N N . ARG A 1 517 ? -17.629 1.855 -1.533 1.00 71.31 517 ARG A N 1
ATOM 4108 C CA . ARG A 1 517 ? -16.955 2.956 -2.249 1.00 71.31 517 ARG A CA 1
ATOM 4109 C C . ARG A 1 517 ? -15.457 2.919 -1.974 1.00 71.31 517 ARG A C 1
ATOM 4111 O O . ARG A 1 517 ? -15.047 2.502 -0.900 1.00 71.31 517 ARG A O 1
ATOM 4118 N N . HIS A 1 518 ? -14.661 3.417 -2.917 1.00 72.38 518 HIS A N 1
ATOM 4119 C CA . HIS A 1 518 ? -13.215 3.527 -2.744 1.00 72.38 518 HIS A CA 1
ATOM 4120 C C . HIS A 1 518 ? -12.856 4.586 -1.691 1.00 72.38 518 HIS A C 1
ATOM 4122 O O . HIS A 1 518 ? -13.514 5.626 -1.584 1.00 72.38 518 HIS A O 1
ATOM 4128 N N . VAL A 1 519 ? -11.779 4.345 -0.940 1.00 80.31 519 VAL A N 1
ATOM 4129 C CA . VAL A 1 519 ? -11.143 5.390 -0.123 1.00 80.31 519 VAL A CA 1
ATOM 4130 C C . VAL A 1 519 ? -10.310 6.281 -1.043 1.00 80.31 519 VAL A C 1
ATOM 4132 O O . VAL A 1 519 ? -9.539 5.776 -1.860 1.00 80.31 519 VAL A O 1
ATOM 4135 N N . ASN A 1 520 ? -10.442 7.603 -0.920 1.00 84.44 520 ASN A N 1
ATOM 4136 C CA . ASN A 1 520 ? -9.562 8.532 -1.623 1.00 84.44 520 ASN A CA 1
ATOM 4137 C C . ASN A 1 520 ? -8.170 8.502 -0.966 1.00 84.44 520 ASN A C 1
ATOM 4139 O O . ASN A 1 520 ? -7.977 9.024 0.134 1.00 84.44 520 ASN A O 1
ATOM 4143 N N . LEU A 1 521 ? -7.218 7.866 -1.650 1.00 86.00 521 LEU A N 1
ATOM 4144 C CA . LEU A 1 521 ? -5.857 7.685 -1.158 1.00 86.00 521 LEU A CA 1
ATOM 4145 C C . LEU A 1 521 ? -5.105 9.011 -1.010 1.00 86.00 521 LEU A C 1
ATOM 4147 O O . LEU A 1 521 ? -4.388 9.182 -0.033 1.00 86.00 521 LEU A O 1
ATOM 4151 N N . GLU A 1 522 ? -5.297 9.964 -1.922 1.00 87.19 522 GLU A N 1
ATOM 4152 C CA . GLU A 1 522 ? -4.666 11.287 -1.841 1.00 87.19 522 GLU A CA 1
ATOM 4153 C C . GLU A 1 522 ? -5.093 12.015 -0.563 1.00 87.19 522 GLU A C 1
ATOM 4155 O O . GLU A 1 522 ? -4.254 12.462 0.212 1.00 87.19 522 GLU A O 1
ATOM 4160 N N . THR A 1 523 ? -6.394 11.999 -0.254 1.00 87.69 523 THR A N 1
ATOM 4161 C CA . THR A 1 523 ? -6.909 12.562 1.003 1.00 87.69 523 THR A CA 1
ATOM 4162 C C . THR A 1 523 ? -6.330 11.862 2.237 1.00 87.69 523 THR A C 1
ATOM 4164 O O . THR A 1 523 ? -6.058 12.513 3.246 1.00 87.69 523 THR A O 1
ATOM 4167 N N . ALA A 1 524 ? -6.157 10.538 2.190 1.00 88.94 524 ALA A N 1
ATOM 4168 C CA . ALA A 1 524 ? -5.553 9.790 3.291 1.00 88.94 524 ALA A CA 1
ATOM 4169 C C . ALA A 1 524 ? -4.073 10.164 3.485 1.00 88.94 524 ALA A C 1
ATOM 4171 O O . ALA A 1 524 ? -3.638 10.386 4.615 1.00 88.94 524 ALA A O 1
ATOM 4172 N N . ILE A 1 525 ? -3.323 10.297 2.388 1.00 89.69 525 ILE A N 1
ATOM 4173 C CA . ILE A 1 525 ? -1.923 10.732 2.380 1.00 89.69 525 ILE A CA 1
ATOM 4174 C C . ILE A 1 525 ? -1.786 12.154 2.923 1.00 89.69 525 ILE A C 1
ATOM 4176 O O . ILE A 1 525 ? -0.950 12.380 3.792 1.00 89.69 525 ILE A O 1
ATOM 4180 N N . ASP A 1 526 ? -2.619 13.095 2.480 1.00 85.69 526 ASP A N 1
ATOM 4181 C CA . ASP A 1 526 ? -2.568 14.485 2.942 1.00 85.69 526 ASP A CA 1
ATOM 4182 C C . ASP A 1 526 ? -2.888 14.614 4.435 1.00 85.69 526 ASP A C 1
ATOM 4184 O O . ASP A 1 526 ? -2.269 15.412 5.136 1.00 85.69 526 ASP A O 1
ATOM 4188 N N . LYS A 1 527 ? -3.813 13.798 4.957 1.00 83.88 527 LYS A N 1
ATOM 4189 C CA . LYS A 1 527 ? -4.091 13.749 6.399 1.00 83.88 527 LYS A CA 1
ATOM 4190 C C . LYS A 1 527 ? -2.940 13.136 7.199 1.00 83.88 527 LYS A C 1
ATOM 4192 O O . LYS A 1 527 ? -2.573 13.646 8.258 1.00 83.88 527 LYS A O 1
ATOM 4197 N N . ALA A 1 528 ? -2.378 12.028 6.719 1.00 83.50 528 ALA A N 1
ATOM 4198 C CA . ALA A 1 528 ? -1.306 11.329 7.420 1.00 83.50 528 ALA A CA 1
ATOM 4199 C C . ALA A 1 528 ? 0.021 12.107 7.375 1.00 83.50 528 ALA A C 1
ATOM 4201 O O . ALA A 1 528 ? 0.757 12.119 8.367 1.00 83.50 528 ALA A O 1
ATOM 4202 N N . PHE A 1 529 ? 0.288 12.776 6.250 1.00 83.00 529 PHE A N 1
ATOM 4203 C CA . PHE A 1 529 ? 1.523 13.482 5.912 1.00 83.00 529 PHE A CA 1
ATOM 4204 C C . PHE A 1 529 ? 1.203 14.874 5.309 1.00 83.00 529 PHE A C 1
ATOM 4206 O O . PHE A 1 529 ? 1.352 15.079 4.096 1.00 83.00 529 PHE A O 1
ATOM 4213 N N . PRO A 1 530 ? 0.742 15.839 6.132 1.00 72.38 530 PRO A N 1
ATOM 4214 C CA . PRO A 1 530 ? 0.303 17.150 5.655 1.00 72.38 530 PRO A CA 1
ATOM 4215 C C . PRO A 1 530 ? 1.434 17.949 5.001 1.00 72.38 530 PRO A C 1
ATOM 4217 O O . PRO A 1 530 ? 2.564 17.988 5.494 1.00 72.38 530 PRO A O 1
ATOM 4220 N N . ALA A 1 531 ? 1.112 18.610 3.885 1.00 61.81 531 ALA A N 1
ATOM 4221 C CA . ALA A 1 531 ? 2.015 19.519 3.191 1.00 61.81 531 ALA A CA 1
ATOM 4222 C C . ALA A 1 531 ? 2.043 20.877 3.917 1.00 61.81 531 ALA A C 1
ATOM 4224 O O . ALA A 1 531 ? 1.085 21.642 3.853 1.00 61.81 531 ALA A O 1
ATOM 4225 N N . GLY A 1 532 ? 3.139 21.173 4.618 1.00 54.16 532 GLY A N 1
ATOM 4226 C CA . GLY A 1 532 ? 3.329 22.434 5.343 1.00 54.16 5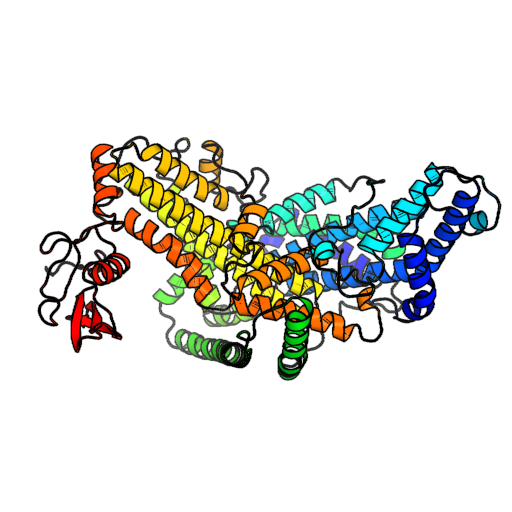32 GLY A CA 1
ATOM 4227 C C . GLY A 1 532 ? 3.437 22.238 6.855 1.00 54.16 532 GLY A C 1
ATOM 4228 O O . GLY A 1 532 ? 2.656 21.516 7.471 1.00 54.16 532 GLY A O 1
ATOM 4229 N N . GLY A 1 533 ? 4.453 22.863 7.451 1.00 43.81 533 GLY A N 1
ATOM 4230 C CA . GLY A 1 533 ? 4.754 22.758 8.873 1.00 43.81 533 GLY A CA 1
ATOM 4231 C C . GLY A 1 533 ? 3.648 23.338 9.752 1.00 43.81 533 GLY A C 1
ATOM 4232 O O . GLY A 1 533 ? 3.586 24.542 9.969 1.00 43.81 533 GLY A O 1
ATOM 4233 N N . ALA A 1 534 ? 2.842 22.469 10.353 1.00 36.66 534 ALA A N 1
ATOM 4234 C CA . ALA A 1 534 ? 2.622 22.614 11.784 1.00 36.66 534 ALA A CA 1
ATOM 4235 C C . ALA A 1 534 ? 3.878 22.066 12.477 1.00 36.66 534 ALA A C 1
ATOM 4237 O O . ALA A 1 534 ? 4.436 21.070 12.017 1.00 36.66 534 ALA A O 1
ATOM 4238 N N . ALA A 1 535 ? 4.338 22.738 13.530 1.00 39.38 535 ALA A N 1
ATOM 4239 C CA . ALA A 1 535 ? 5.625 22.563 14.209 1.00 39.38 535 ALA A CA 1
ATOM 4240 C C . ALA A 1 535 ? 5.847 21.204 14.924 1.00 39.38 535 ALA A C 1
ATOM 4242 O O . ALA A 1 535 ? 6.562 21.141 15.917 1.00 39.38 535 ALA A O 1
ATOM 4243 N N . ASP A 1 536 ? 5.271 20.113 14.417 1.00 43.25 536 ASP A N 1
ATOM 4244 C CA . ASP A 1 536 ? 5.640 18.744 14.770 1.00 43.25 536 ASP A CA 1
ATOM 4245 C C . ASP A 1 536 ? 6.779 18.301 13.840 1.00 43.25 536 ASP A C 1
ATOM 4247 O O . ASP A 1 536 ? 6.561 17.940 12.678 1.00 43.25 536 ASP A O 1
ATOM 4251 N N . SER A 1 537 ? 8.007 18.334 14.354 1.00 44.88 537 SER A N 1
ATOM 4252 C CA . SER A 1 537 ? 9.274 18.256 13.610 1.00 44.88 537 SER A CA 1
ATOM 4253 C C . SER A 1 537 ? 9.513 16.986 12.763 1.00 44.88 537 SER A C 1
ATOM 4255 O O . SER A 1 537 ? 10.488 16.938 12.016 1.00 44.88 537 SER A O 1
ATOM 4257 N N . ALA A 1 538 ? 8.619 15.986 12.777 1.00 46.84 538 ALA A N 1
ATOM 4258 C CA . ALA A 1 538 ? 8.744 14.735 12.011 1.00 46.84 538 ALA A CA 1
ATOM 4259 C C . ALA A 1 538 ? 7.864 14.627 10.739 1.00 46.84 538 ALA A C 1
ATOM 4261 O O . ALA A 1 538 ? 8.191 13.865 9.825 1.00 46.84 538 ALA A O 1
ATOM 4262 N N . LYS A 1 539 ? 6.748 15.366 10.641 1.00 51.97 539 LYS A N 1
ATOM 4263 C CA . LYS A 1 539 ? 5.753 15.203 9.551 1.00 51.97 539 LYS A CA 1
ATOM 4264 C C . LYS A 1 539 ? 6.209 15.720 8.171 1.00 51.97 539 LYS A C 1
ATOM 4266 O O . LYS A 1 539 ? 5.933 15.033 7.183 1.00 51.97 539 LYS A O 1
ATOM 4271 N N . PRO A 1 540 ? 6.945 16.847 8.060 1.00 54.75 540 PRO A N 1
ATOM 4272 C CA . PRO A 1 540 ? 7.443 17.340 6.771 1.00 54.75 540 PRO A CA 1
ATOM 4273 C C . PRO A 1 540 ? 8.375 16.348 6.056 1.00 54.75 540 PRO A C 1
ATOM 4275 O O . PRO A 1 540 ? 8.347 16.235 4.831 1.00 54.75 540 PRO A O 1
ATOM 4278 N N . THR A 1 541 ? 9.152 15.571 6.817 1.00 66.75 541 THR A N 1
ATOM 4279 C CA . THR A 1 541 ? 10.085 14.579 6.270 1.00 66.75 541 THR A CA 1
ATOM 4280 C C . THR A 1 541 ? 9.357 13.402 5.623 1.00 66.75 541 THR A C 1
ATOM 4282 O O . THR A 1 541 ? 9.715 12.989 4.522 1.00 66.75 541 THR A O 1
ATOM 4285 N N . LEU A 1 542 ? 8.325 12.856 6.275 1.00 75.81 542 LEU A N 1
ATOM 4286 C CA . LEU A 1 542 ? 7.581 11.721 5.722 1.00 75.81 542 LEU A CA 1
ATOM 4287 C C . LEU A 1 542 ? 6.850 12.109 4.436 1.00 75.81 542 LEU A C 1
ATOM 4289 O O . LEU A 1 542 ? 6.850 11.326 3.491 1.00 75.81 542 LEU A O 1
ATOM 4293 N N . ARG A 1 543 ? 6.316 13.333 4.342 1.00 81.00 543 ARG A N 1
ATOM 4294 C CA . ARG A 1 543 ? 5.733 13.809 3.082 1.00 81.00 543 ARG A CA 1
ATOM 4295 C C . ARG A 1 543 ? 6.772 13.853 1.961 1.00 81.00 543 ARG A C 1
ATOM 4297 O O . ARG A 1 543 ? 6.546 13.280 0.900 1.00 81.00 543 ARG A O 1
ATOM 4304 N N . PHE A 1 544 ? 7.941 14.441 2.219 1.00 77.44 544 PHE A N 1
ATOM 4305 C CA . PHE A 1 544 ? 9.030 14.468 1.241 1.00 77.44 544 PHE A CA 1
ATOM 4306 C C . PHE A 1 544 ? 9.451 13.060 0.788 1.00 77.44 544 PHE A C 1
ATOM 4308 O O . PHE A 1 544 ? 9.633 12.824 -0.406 1.00 77.44 544 PHE A O 1
ATOM 4315 N N . LEU A 1 545 ? 9.602 12.118 1.727 1.00 81.94 545 LEU A N 1
ATOM 4316 C CA . LEU A 1 545 ? 9.977 10.735 1.420 1.00 81.94 545 LEU A CA 1
ATOM 4317 C C . LEU A 1 545 ? 8.906 10.040 0.571 1.00 81.94 545 LEU A C 1
ATOM 4319 O O . LEU A 1 545 ? 9.252 9.380 -0.407 1.00 81.94 545 LEU A O 1
ATOM 4323 N N . TYR A 1 546 ? 7.626 10.242 0.892 1.00 88.19 546 TYR A N 1
ATOM 4324 C CA . TYR A 1 546 ? 6.513 9.719 0.103 1.00 88.19 546 TYR A CA 1
ATOM 4325 C C . TYR A 1 546 ? 6.522 10.265 -1.329 1.00 88.19 546 TYR A C 1
ATOM 4327 O O . TYR A 1 546 ? 6.469 9.487 -2.285 1.00 88.19 546 TYR A O 1
ATOM 4335 N N . ASP A 1 547 ? 6.644 11.585 -1.487 1.00 83.75 547 ASP A N 1
ATOM 4336 C CA . ASP A 1 547 ? 6.668 12.243 -2.796 1.00 83.75 547 ASP A CA 1
ATOM 4337 C C . ASP A 1 547 ? 7.888 11.781 -3.611 1.00 83.75 547 ASP A C 1
ATOM 4339 O O . ASP A 1 547 ? 7.768 11.439 -4.791 1.00 83.75 547 ASP A O 1
ATOM 4343 N N . TRP A 1 548 ? 9.059 11.669 -2.972 1.00 84.94 548 TRP A N 1
ATOM 4344 C CA . TRP A 1 548 ? 10.267 11.116 -3.586 1.00 84.94 548 TRP A CA 1
ATOM 4345 C C . TRP A 1 548 ? 10.064 9.676 -4.062 1.00 84.94 548 TRP A C 1
ATOM 4347 O O . TRP A 1 548 ? 10.387 9.353 -5.207 1.00 84.94 548 TRP A O 1
ATOM 4357 N N . PHE A 1 549 ? 9.513 8.806 -3.214 1.00 91.25 549 PHE A N 1
ATOM 4358 C CA . PHE A 1 549 ? 9.256 7.419 -3.583 1.00 91.25 549 PHE A CA 1
ATOM 4359 C C . PHE A 1 549 ? 8.238 7.304 -4.713 1.00 91.25 549 PHE A C 1
ATOM 4361 O O . PHE A 1 549 ? 8.466 6.528 -5.636 1.00 91.25 549 PHE A O 1
ATOM 4368 N N . CYS A 1 550 ? 7.177 8.114 -4.713 1.00 88.81 550 CYS A N 1
ATOM 4369 C CA . CYS A 1 550 ? 6.217 8.144 -5.815 1.00 88.81 550 CYS A CA 1
ATOM 4370 C C . CYS A 1 550 ? 6.901 8.445 -7.153 1.00 88.81 550 CYS A C 1
ATOM 4372 O O . CYS A 1 550 ? 6.642 7.764 -8.144 1.00 88.81 550 CYS A O 1
ATOM 4374 N N . ARG A 1 551 ? 7.831 9.405 -7.182 1.00 85.31 551 ARG A N 1
ATOM 4375 C CA . ARG A 1 551 ? 8.607 9.711 -8.392 1.00 85.31 551 ARG A CA 1
ATOM 4376 C C . ARG A 1 551 ? 9.500 8.555 -8.834 1.00 85.31 551 ARG A C 1
ATOM 4378 O O . ARG A 1 551 ? 9.614 8.297 -10.028 1.00 85.31 551 ARG A O 1
ATOM 4385 N N . VAL A 1 552 ? 10.124 7.848 -7.891 1.00 88.38 552 VAL A N 1
ATOM 4386 C CA . VAL A 1 552 ? 10.955 6.677 -8.211 1.00 88.38 552 VAL A CA 1
ATOM 4387 C C . VAL A 1 552 ? 10.121 5.532 -8.783 1.00 88.38 552 VAL A C 1
ATOM 4389 O O . VAL A 1 552 ? 10.546 4.890 -9.744 1.00 88.38 552 VAL A O 1
ATOM 4392 N N . ILE A 1 553 ? 8.932 5.285 -8.235 1.00 88.88 553 ILE A N 1
ATOM 4393 C CA . ILE A 1 553 ? 8.035 4.213 -8.690 1.00 88.88 553 ILE A CA 1
ATOM 4394 C C . ILE A 1 553 ? 7.611 4.439 -10.132 1.00 88.88 553 ILE A C 1
ATOM 4396 O O . ILE A 1 553 ? 7.785 3.543 -10.952 1.00 88.88 553 ILE A O 1
ATOM 4400 N N . HIS A 1 554 ? 7.178 5.654 -10.459 1.00 86.94 554 HIS A N 1
ATOM 4401 C CA . HIS A 1 554 ? 6.769 5.987 -11.821 1.00 86.94 554 HIS A CA 1
ATOM 4402 C C . HIS A 1 554 ? 7.941 6.182 -12.788 1.00 86.94 554 HIS A C 1
ATOM 4404 O O . HIS A 1 554 ? 7.714 6.448 -13.955 1.00 86.94 554 HIS A O 1
ATOM 4410 N N . GLY A 1 555 ? 9.191 6.066 -12.332 1.00 84.69 555 GLY A N 1
ATOM 4411 C CA . GLY A 1 555 ? 10.361 6.213 -13.197 1.00 84.69 555 GLY A CA 1
ATOM 4412 C C . GLY A 1 555 ? 10.702 7.663 -13.547 1.00 84.69 555 GLY A C 1
ATOM 4413 O O . GLY A 1 555 ? 11.548 7.876 -14.400 1.00 84.69 555 GLY A O 1
ATOM 4414 N N . ASP A 1 556 ? 10.114 8.657 -12.867 1.00 81.50 556 ASP A N 1
ATOM 4415 C CA . ASP A 1 556 ? 10.514 10.076 -12.967 1.00 81.50 556 ASP A CA 1
ATOM 4416 C C . ASP A 1 556 ? 11.862 10.349 -12.281 1.00 81.50 556 ASP A C 1
ATOM 4418 O O . ASP A 1 556 ? 12.445 11.422 -12.420 1.00 81.50 556 ASP A O 1
ATOM 4422 N N . ARG A 1 557 ? 12.298 9.446 -11.403 1.00 82.38 557 ARG A N 1
ATOM 4423 C CA . ARG A 1 557 ? 13.563 9.505 -10.665 1.00 82.38 557 ARG A CA 1
ATOM 4424 C C . ARG A 1 557 ? 14.136 8.106 -10.595 1.00 82.38 557 ARG A C 1
ATOM 4426 O O . ARG A 1 557 ? 13.377 7.141 -10.540 1.00 82.38 557 ARG A O 1
ATOM 4433 N N . MET A 1 558 ? 15.466 7.999 -10.550 1.00 81.50 558 MET A N 1
ATOM 4434 C CA . MET A 1 558 ? 16.132 6.698 -10.620 1.00 81.50 558 MET A CA 1
ATOM 4435 C C . MET A 1 558 ? 15.629 5.945 -11.867 1.00 81.50 558 MET A C 1
ATOM 4437 O O . MET A 1 558 ? 15.066 4.851 -11.779 1.00 81.50 558 MET A O 1
ATOM 4441 N N . THR A 1 559 ? 15.794 6.584 -13.030 1.00 81.69 559 THR A N 1
ATOM 4442 C CA . THR A 1 559 ? 15.312 6.120 -14.352 1.00 81.69 559 THR A CA 1
ATOM 4443 C C . THR A 1 559 ? 15.954 4.796 -14.774 1.00 81.69 559 THR A C 1
ATOM 4445 O O . THR A 1 559 ? 15.471 4.100 -15.657 1.00 81.69 559 THR A O 1
ATOM 4448 N N . GLY A 1 560 ? 17.022 4.393 -14.084 1.00 77.44 560 GLY A N 1
ATOM 4449 C CA . GLY A 1 560 ? 17.787 3.177 -14.335 1.00 77.44 560 GLY A CA 1
ATOM 4450 C C . GLY A 1 560 ? 19.151 3.506 -14.919 1.00 77.44 560 GLY A C 1
ATOM 4451 O O . GLY A 1 560 ? 20.150 2.968 -14.451 1.00 77.44 560 GLY A O 1
ATOM 4452 N N . SER A 1 561 ? 19.224 4.469 -15.838 1.00 76.44 561 SER A N 1
ATOM 4453 C CA . SER A 1 561 ? 20.494 4.977 -16.367 1.00 76.44 561 SER A CA 1
ATOM 4454 C C . SER A 1 561 ? 21.374 5.611 -15.288 1.00 76.44 561 SER A C 1
ATOM 4456 O O . SER A 1 561 ? 22.587 5.449 -15.332 1.00 76.44 561 SER A O 1
ATOM 4458 N N . ASP A 1 562 ? 20.776 6.245 -14.272 1.00 74.12 562 ASP A N 1
ATOM 4459 C CA . ASP A 1 562 ? 21.499 6.773 -13.101 1.00 74.12 562 ASP A CA 1
ATOM 4460 C C . ASP A 1 562 ? 22.273 5.672 -12.342 1.00 74.12 562 ASP A C 1
ATOM 4462 O O . ASP A 1 562 ? 23.230 5.944 -11.622 1.00 74.12 562 ASP A O 1
ATOM 4466 N N . LEU A 1 563 ? 21.857 4.406 -12.481 1.00 70.12 563 LEU A N 1
ATOM 4467 C CA . LEU A 1 563 ? 22.492 3.257 -11.829 1.00 70.12 563 LEU A CA 1
ATOM 4468 C C . LEU A 1 563 ? 23.638 2.661 -12.658 1.00 70.12 563 LEU 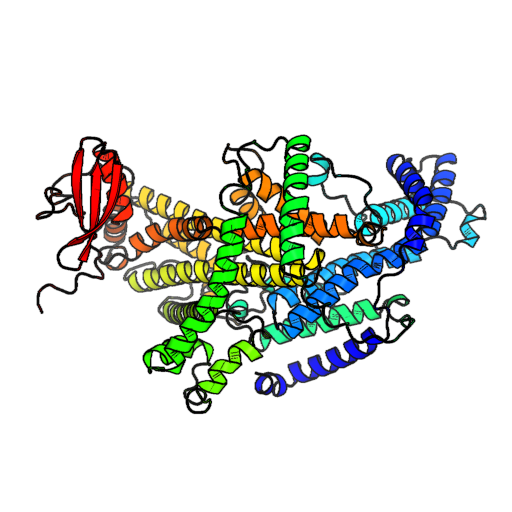A C 1
ATOM 4470 O O . LEU A 1 563 ? 24.397 1.837 -12.146 1.00 70.12 563 LEU A O 1
ATOM 4474 N N . LEU A 1 564 ? 23.772 3.076 -13.920 1.00 68.44 564 LEU A N 1
ATOM 4475 C CA . LEU A 1 564 ? 24.806 2.606 -14.841 1.00 68.44 564 LEU A CA 1
ATOM 4476 C C . LEU A 1 564 ? 26.127 3.387 -14.700 1.00 68.44 564 LEU A C 1
ATOM 4478 O O . LEU A 1 564 ? 27.117 3.013 -15.320 1.00 68.44 564 LEU A O 1
ATOM 4482 N N . GLU A 1 565 ? 26.174 4.464 -13.910 1.00 61.88 565 GLU A N 1
ATOM 4483 C CA . GLU A 1 565 ? 27.371 5.301 -13.742 1.00 61.88 565 GLU A CA 1
ATOM 4484 C C . GLU A 1 565 ? 28.413 4.702 -12.772 1.00 61.88 565 GLU A C 1
ATOM 4486 O O . GLU A 1 565 ? 28.050 4.088 -11.764 1.00 61.88 565 GLU A O 1
ATOM 4491 N N . PRO A 1 566 ? 29.725 4.933 -12.985 1.00 50.06 566 PRO A N 1
ATOM 4492 C CA . PRO A 1 566 ? 30.734 4.700 -11.951 1.00 50.06 566 PRO A CA 1
ATOM 4493 C C . PRO A 1 566 ? 30.416 5.521 -10.687 1.00 50.06 566 PRO A C 1
ATOM 4495 O O . PRO A 1 566 ? 30.302 6.742 -10.750 1.00 50.06 566 PRO A O 1
ATOM 4498 N N . GLY A 1 567 ? 30.270 4.858 -9.535 1.00 55.28 567 GLY A N 1
ATOM 4499 C CA . GLY A 1 567 ? 29.829 5.494 -8.282 1.00 55.28 567 GLY A CA 1
ATOM 4500 C C . GLY A 1 567 ? 28.315 5.435 -8.028 1.00 55.28 567 GLY A C 1
ATOM 4501 O O . GLY A 1 567 ? 27.844 5.993 -7.033 1.00 55.28 567 GLY A O 1
ATOM 4502 N N . SER A 1 568 ? 27.553 4.717 -8.863 1.00 61.06 568 SER A N 1
ATOM 4503 C CA . SER A 1 568 ? 26.122 4.443 -8.664 1.00 61.06 568 SER A CA 1
ATOM 4504 C C . SER A 1 568 ? 25.790 3.732 -7.348 1.00 61.06 568 SER A C 1
ATOM 4506 O O . SER A 1 568 ? 24.664 3.857 -6.857 1.00 61.06 568 SER A O 1
ATOM 4508 N N . SER A 1 569 ? 26.770 3.076 -6.711 1.00 61.28 569 SER A N 1
ATOM 4509 C CA . SER A 1 569 ? 26.650 2.558 -5.341 1.00 61.28 569 SER A CA 1
ATOM 4510 C C . SER A 1 569 ? 26.172 3.642 -4.377 1.00 61.28 569 SER A C 1
ATOM 4512 O O . SER A 1 569 ? 25.228 3.418 -3.629 1.00 61.28 569 SER A O 1
ATOM 4514 N N . ARG A 1 570 ? 26.692 4.869 -4.506 1.00 61.94 570 ARG A N 1
ATOM 4515 C CA . ARG A 1 570 ? 26.303 6.012 -3.674 1.00 61.94 570 ARG A CA 1
ATOM 4516 C C . ARG A 1 570 ? 24.865 6.475 -3.924 1.00 61.94 570 ARG A C 1
ATOM 4518 O O . ARG A 1 570 ? 24.227 7.045 -3.038 1.00 61.94 570 ARG A O 1
ATOM 4525 N N . ILE A 1 571 ? 24.341 6.282 -5.136 1.00 68.06 571 ILE A N 1
ATOM 4526 C CA . ILE A 1 571 ? 22.943 6.593 -5.469 1.00 68.06 571 ILE A CA 1
ATOM 4527 C C . ILE A 1 571 ? 22.018 5.554 -4.832 1.00 68.06 571 ILE A C 1
ATOM 4529 O O . ILE A 1 571 ? 21.024 5.943 -4.216 1.00 68.06 571 ILE A O 1
ATOM 4533 N N . ALA A 1 572 ? 22.368 4.268 -4.937 1.00 68.56 572 ALA A N 1
ATOM 4534 C CA . ALA A 1 572 ? 21.656 3.162 -4.298 1.00 68.56 572 ALA A CA 1
ATOM 4535 C C . ALA A 1 572 ? 21.649 3.299 -2.767 1.00 68.56 572 ALA A C 1
ATOM 4537 O O . ALA A 1 572 ? 20.589 3.290 -2.149 1.00 68.56 572 ALA A O 1
ATOM 4538 N N . GLU A 1 573 ? 22.814 3.548 -2.174 1.00 65.69 573 GLU A N 1
ATOM 4539 C CA . GLU A 1 573 ? 23.017 3.897 -0.766 1.00 65.69 573 GLU A CA 1
ATOM 4540 C C . GLU A 1 573 ? 22.068 5.020 -0.328 1.00 65.69 573 GLU A C 1
ATOM 4542 O O . GLU A 1 573 ? 21.236 4.833 0.553 1.00 65.69 573 GLU A O 1
ATOM 4547 N N . LYS A 1 574 ? 22.051 6.168 -1.015 1.00 70.56 574 LYS A N 1
ATOM 4548 C CA . LYS A 1 574 ? 21.102 7.254 -0.695 1.00 70.56 574 LYS A CA 1
ATOM 4549 C C . LYS A 1 574 ? 19.627 6.848 -0.772 1.00 70.56 574 LYS A C 1
ATOM 4551 O O . LYS A 1 574 ? 18.800 7.536 -0.170 1.00 70.56 574 LYS A O 1
ATOM 4556 N N . GLN A 1 575 ? 19.262 5.832 -1.552 1.00 77.69 575 GLN A N 1
ATOM 4557 C CA . GLN A 1 575 ? 17.895 5.306 -1.563 1.00 77.69 575 GLN A CA 1
ATOM 4558 C C . GLN A 1 575 ? 17.633 4.413 -0.354 1.00 77.69 575 GLN A C 1
ATOM 4560 O O . GLN A 1 575 ? 16.612 4.592 0.305 1.00 77.69 575 GLN A O 1
ATOM 4565 N N . PHE A 1 576 ? 18.571 3.536 0.003 1.00 70.06 576 PHE A N 1
ATOM 4566 C CA . PHE A 1 576 ? 18.457 2.721 1.212 1.00 70.06 576 PHE A CA 1
ATOM 4567 C C . PHE A 1 576 ? 18.334 3.569 2.473 1.00 70.06 576 PHE A C 1
ATOM 4569 O O . PHE A 1 576 ? 17.493 3.266 3.307 1.00 70.06 576 PHE A O 1
ATOM 4576 N N . ALA A 1 577 ? 19.070 4.680 2.581 1.00 66.25 577 ALA A N 1
ATOM 4577 C CA . ALA A 1 577 ? 18.947 5.591 3.725 1.00 66.25 577 ALA A CA 1
ATOM 4578 C C . ALA A 1 577 ? 17.512 6.104 3.869 1.00 66.25 577 ALA A C 1
ATOM 4580 O O . ALA A 1 577 ? 16.943 6.041 4.953 1.00 66.25 577 ALA A O 1
ATOM 4581 N N . LYS A 1 578 ? 16.900 6.555 2.766 1.00 75.06 578 LYS A N 1
ATOM 4582 C CA . LYS A 1 578 ? 15.505 7.018 2.766 1.00 75.06 578 LYS A CA 1
ATOM 4583 C C . LYS A 1 578 ? 14.542 5.915 3.196 1.00 75.06 578 LYS A C 1
ATOM 4585 O O . LYS A 1 578 ? 13.619 6.182 3.956 1.00 75.06 578 LYS A O 1
ATOM 4590 N N . VAL A 1 579 ? 14.756 4.686 2.725 1.00 79.00 579 VAL A N 1
ATOM 4591 C CA . VAL A 1 579 ? 13.937 3.534 3.124 1.00 79.00 579 VAL A CA 1
ATOM 4592 C C . VAL A 1 579 ? 14.105 3.237 4.613 1.00 79.00 579 VAL A C 1
ATOM 4594 O O . VAL A 1 579 ? 13.107 3.069 5.306 1.00 79.00 579 VAL A O 1
ATOM 4597 N N . VAL A 1 580 ? 15.336 3.235 5.128 1.00 68.81 580 VAL A N 1
ATOM 4598 C CA . VAL A 1 580 ? 15.618 3.032 6.556 1.00 68.81 580 VAL A CA 1
ATOM 4599 C C . VAL A 1 580 ? 14.945 4.111 7.403 1.00 68.81 580 VAL A C 1
ATOM 4601 O O . VAL A 1 580 ? 14.353 3.775 8.416 1.00 68.81 580 VAL A O 1
ATOM 4604 N N . MET A 1 581 ? 14.942 5.377 6.970 1.00 68.31 581 MET A N 1
ATOM 4605 C CA . MET A 1 581 ? 14.223 6.464 7.658 1.00 68.31 581 MET A CA 1
ATOM 4606 C C . MET A 1 581 ? 12.708 6.236 7.716 1.00 68.31 581 MET A C 1
ATOM 4608 O O . MET A 1 581 ? 12.062 6.623 8.686 1.00 68.31 581 MET A O 1
ATOM 4612 N N . VAL A 1 582 ? 12.130 5.614 6.687 1.00 76.25 582 VAL A N 1
ATOM 4613 C CA . VAL A 1 582 ? 10.725 5.204 6.714 1.00 76.25 582 VAL A CA 1
ATOM 4614 C C . VAL A 1 582 ? 10.552 4.045 7.688 1.00 76.25 582 VAL A C 1
ATOM 4616 O O . VAL A 1 582 ? 9.815 4.195 8.655 1.00 76.25 582 VAL A O 1
ATOM 4619 N N . LEU A 1 583 ? 11.278 2.937 7.522 1.00 70.00 583 LEU A N 1
ATOM 4620 C CA . LEU A 1 583 ? 11.192 1.780 8.427 1.00 70.00 583 LEU A CA 1
ATOM 4621 C C . LEU A 1 583 ? 11.338 2.183 9.901 1.00 70.00 583 LEU A C 1
ATOM 4623 O O . LEU A 1 583 ? 10.541 1.758 10.726 1.00 70.00 583 LEU A O 1
ATOM 4627 N N . ALA A 1 584 ? 12.271 3.088 10.190 1.00 63.16 584 ALA A N 1
ATOM 4628 C CA . ALA A 1 584 ? 12.483 3.711 11.488 1.00 63.16 584 ALA A CA 1
ATOM 4629 C C . ALA A 1 584 ? 11.220 4.308 12.101 1.00 63.16 584 ALA A C 1
ATOM 4631 O O . ALA A 1 584 ? 10.829 3.964 13.214 1.00 63.16 584 ALA A O 1
ATOM 4632 N N . ALA A 1 585 ? 10.584 5.212 11.354 1.00 67.19 585 ALA A N 1
ATOM 4633 C CA . ALA A 1 585 ? 9.355 5.856 11.775 1.00 67.19 585 ALA A CA 1
ATOM 4634 C C . ALA A 1 585 ? 8.251 4.815 11.981 1.00 67.19 585 ALA A C 1
ATOM 4636 O O . ALA A 1 585 ? 7.443 4.954 12.895 1.00 67.19 585 ALA A O 1
ATOM 4637 N N . PHE A 1 586 ? 8.254 3.760 11.155 1.00 71.12 586 PHE A N 1
ATOM 4638 C CA . PHE A 1 586 ? 7.240 2.716 11.154 1.00 71.12 586 PHE A CA 1
ATOM 4639 C C . PHE A 1 586 ? 7.400 1.619 12.222 1.00 71.12 586 PHE A C 1
ATOM 4641 O O . PHE A 1 586 ? 6.480 0.827 12.417 1.00 71.12 586 PHE A O 1
ATOM 4648 N N . GLU A 1 587 ? 8.523 1.589 12.940 1.00 59.72 587 GLU A N 1
ATOM 4649 C CA . GLU A 1 587 ? 8.793 0.642 14.032 1.00 59.72 587 GLU A CA 1
ATOM 4650 C C . GLU A 1 587 ? 8.543 1.226 15.436 1.00 59.72 587 GLU A C 1
ATOM 4652 O O . GLU A 1 587 ? 8.612 0.504 16.436 1.00 59.72 587 GLU A O 1
ATOM 4657 N N . GLY A 1 588 ? 8.240 2.521 15.544 1.00 51.09 588 GLY A N 1
ATOM 4658 C CA . GLY A 1 588 ? 7.953 3.177 16.822 1.00 51.09 588 GLY A CA 1
ATOM 4659 C C . GLY A 1 588 ? 6.615 2.735 17.446 1.00 51.09 588 GLY A C 1
ATOM 4660 O O . GLY A 1 588 ? 5.630 2.546 16.721 1.00 51.09 588 GLY A O 1
ATOM 4661 N N . PRO A 1 589 ? 6.524 2.587 18.787 1.00 52.09 589 PRO A N 1
ATOM 4662 C CA . PRO A 1 589 ? 5.256 2.283 19.465 1.00 52.09 589 PRO A CA 1
ATOM 4663 C C . PRO A 1 589 ? 4.182 3.364 19.242 1.00 52.09 589 PRO A C 1
ATOM 4665 O O . PRO A 1 589 ? 2.986 3.084 19.333 1.00 52.09 589 PRO A O 1
ATOM 4668 N N . GLU A 1 590 ? 4.587 4.585 18.889 1.00 57.28 590 GLU A N 1
ATOM 4669 C CA . GLU A 1 590 ? 3.718 5.727 18.597 1.00 57.28 590 GLU A CA 1
ATOM 4670 C C . GLU A 1 590 ? 2.711 5.419 17.486 1.00 57.28 590 GLU A C 1
ATOM 4672 O O . GLU A 1 590 ? 1.588 5.922 17.505 1.00 57.28 590 GLU A O 1
ATOM 4677 N N . ILE A 1 591 ? 3.075 4.565 16.527 1.00 64.38 591 ILE A N 1
ATOM 4678 C CA . ILE A 1 591 ? 2.175 4.167 15.443 1.00 64.38 591 ILE A CA 1
ATOM 4679 C C . ILE A 1 591 ? 1.051 3.284 15.942 1.00 64.38 591 ILE A C 1
ATOM 4681 O O . ILE A 1 591 ? -0.105 3.530 15.595 1.00 64.38 591 ILE A O 1
ATOM 4685 N N . LEU A 1 592 ? 1.374 2.295 16.777 1.00 62.25 592 LEU A N 1
ATOM 4686 C CA . LEU A 1 592 ? 0.367 1.439 17.393 1.00 62.25 592 LEU A CA 1
ATOM 4687 C C . LEU A 1 592 ? -0.575 2.286 18.247 1.00 62.25 592 LEU A C 1
ATOM 4689 O O . LEU A 1 592 ? -1.791 2.180 18.096 1.00 62.25 592 LEU A O 1
ATOM 4693 N N . PHE A 1 593 ? -0.034 3.192 19.067 1.00 63.78 593 PHE A N 1
ATOM 4694 C CA . PHE A 1 593 ? -0.851 4.088 19.883 1.00 63.78 593 PHE A CA 1
ATOM 4695 C C . PHE A 1 593 ? -1.715 5.032 19.054 1.00 63.78 593 PHE A C 1
ATOM 4697 O O . PHE A 1 593 ? -2.869 5.256 19.412 1.00 63.78 593 PHE A O 1
ATOM 4704 N N . ARG A 1 594 ? -1.215 5.561 17.934 1.00 69.31 594 ARG A N 1
ATOM 4705 C CA . ARG A 1 594 ? -2.019 6.424 17.066 1.00 69.31 594 ARG A CA 1
ATOM 4706 C C . ARG A 1 594 ? -3.151 5.647 16.397 1.00 69.31 594 ARG A C 1
ATOM 4708 O O . ARG A 1 594 ? -4.281 6.120 16.399 1.00 69.31 594 ARG A O 1
ATOM 4715 N N . LEU A 1 595 ? -2.877 4.463 15.852 1.00 71.62 595 LEU A N 1
ATOM 4716 C CA . LEU A 1 595 ? -3.884 3.663 15.150 1.00 71.62 595 LEU A CA 1
ATOM 4717 C C . LEU A 1 595 ? -4.950 3.112 16.102 1.00 71.62 595 LEU A C 1
ATOM 4719 O O . LEU A 1 595 ? -6.141 3.300 15.845 1.00 71.62 595 LEU A O 1
ATOM 4723 N N . TYR A 1 596 ? -4.529 2.490 17.208 1.00 71.50 596 TYR A N 1
ATOM 4724 C CA . TYR A 1 596 ? -5.439 1.915 18.198 1.00 71.50 596 TYR A CA 1
ATOM 4725 C C . TYR A 1 596 ? -6.081 2.971 19.088 1.00 71.50 596 TYR A C 1
ATOM 4727 O O . TYR A 1 596 ? -7.287 2.925 19.304 1.00 71.50 596 TYR A O 1
ATOM 4735 N N . GLY A 1 597 ? -5.314 3.932 19.602 1.00 67.62 597 GLY A N 1
ATOM 4736 C CA . GLY A 1 597 ? -5.809 4.910 20.573 1.00 67.62 597 GLY A CA 1
ATOM 4737 C C . GLY A 1 597 ? -6.947 5.774 20.029 1.00 67.62 597 GLY A C 1
ATOM 4738 O O . GLY A 1 597 ? -7.863 6.118 20.772 1.00 67.62 597 GLY A O 1
ATOM 4739 N N . LEU A 1 598 ? -6.940 6.070 18.724 1.00 71.38 598 LEU A N 1
ATOM 4740 C CA . LEU A 1 598 ? -8.007 6.834 18.075 1.00 71.38 598 LEU A CA 1
ATOM 4741 C C . LEU A 1 598 ? -9.351 6.091 18.039 1.00 71.38 598 LEU A C 1
ATOM 4743 O O . LEU A 1 598 ? -10.388 6.743 18.136 1.00 71.38 598 LEU A O 1
ATOM 4747 N N . VAL A 1 599 ? -9.346 4.758 17.932 1.00 77.69 599 VAL A N 1
ATOM 4748 C CA . VAL A 1 599 ? -10.577 3.951 17.825 1.00 77.69 599 VAL A CA 1
ATOM 4749 C C . VAL A 1 599 ? -10.966 3.258 19.127 1.00 77.69 599 VAL A C 1
ATOM 4751 O O . VAL A 1 599 ? -12.152 3.041 19.359 1.00 77.69 599 VAL A O 1
ATOM 4754 N N . ALA A 1 600 ? -10.001 2.933 19.991 1.00 74.88 600 ALA A N 1
ATOM 4755 C CA . ALA A 1 600 ? -10.204 2.102 21.178 1.00 74.88 600 ALA A CA 1
ATOM 4756 C C . ALA A 1 600 ? -11.252 2.688 22.128 1.00 74.88 600 ALA A C 1
ATOM 4758 O O . ALA A 1 600 ? -12.113 1.964 22.621 1.00 74.88 600 ALA A O 1
ATOM 4759 N N . SER A 1 601 ? -11.216 4.005 22.335 1.00 72.38 601 SER A N 1
ATOM 4760 C CA . SER A 1 601 ? -12.209 4.697 23.154 1.00 72.38 601 SER A CA 1
ATOM 4761 C C . SER A 1 601 ? -13.615 4.602 22.561 1.00 72.38 601 SER A C 1
ATOM 4763 O O . SER A 1 601 ? -14.538 4.142 23.229 1.00 72.38 601 SER A O 1
ATOM 4765 N N . ALA A 1 602 ? -13.775 4.964 21.286 1.00 77.94 602 ALA A N 1
ATOM 4766 C CA . ALA A 1 602 ? -15.071 4.931 20.617 1.00 77.94 602 ALA A CA 1
ATOM 4767 C C . ALA A 1 602 ? -15.653 3.504 20.585 1.00 77.94 602 ALA A C 1
ATOM 4769 O O . ALA A 1 602 ? -16.821 3.300 20.915 1.00 77.94 602 ALA A O 1
ATOM 4770 N N . VAL A 1 603 ? -14.824 2.493 20.297 1.00 80.00 603 VAL A N 1
ATOM 4771 C CA . VAL A 1 603 ? -15.206 1.072 20.374 1.00 80.00 603 VAL A CA 1
ATOM 4772 C C . VAL A 1 603 ? -15.608 0.668 21.795 1.00 80.00 603 VAL A C 1
ATOM 4774 O O . VAL A 1 603 ? -16.645 0.026 21.975 1.00 80.00 603 VAL A O 1
ATOM 4777 N N . GLY A 1 604 ? -14.839 1.074 22.808 1.00 75.75 604 GLY A N 1
ATOM 4778 C CA . GLY A 1 604 ? -15.153 0.822 24.215 1.00 75.75 604 GLY A CA 1
ATOM 4779 C C . GLY A 1 604 ? -16.495 1.424 24.640 1.00 75.75 604 GLY A C 1
ATOM 4780 O O . GLY A 1 604 ? -17.297 0.747 25.282 1.00 75.75 604 GLY A O 1
ATOM 4781 N N . ARG A 1 605 ? -16.788 2.663 24.224 1.00 76.38 605 ARG A N 1
ATOM 4782 C CA . ARG A 1 605 ? -18.056 3.352 24.521 1.00 76.38 605 ARG A CA 1
ATOM 4783 C C . ARG A 1 605 ? -19.254 2.721 23.810 1.00 76.38 605 ARG A C 1
ATOM 4785 O O . ARG A 1 605 ? -20.343 2.680 24.387 1.00 76.38 605 ARG A O 1
ATOM 4792 N N . MET A 1 606 ? -19.078 2.230 22.583 1.00 77.75 606 MET A N 1
ATOM 4793 C CA . MET A 1 606 ? -20.132 1.512 21.858 1.00 77.75 606 MET A CA 1
ATOM 4794 C C . MET A 1 606 ? -20.496 0.186 22.527 1.00 77.75 606 MET A C 1
ATOM 4796 O O . MET A 1 606 ? -21.674 -0.149 22.626 1.00 77.75 606 MET A O 1
ATOM 4800 N N . ALA A 1 607 ? -19.486 -0.565 22.971 1.00 76.12 607 ALA A N 1
ATOM 4801 C CA . ALA A 1 607 ? -19.628 -1.950 23.416 1.00 76.12 607 ALA A CA 1
ATOM 4802 C C . ALA A 1 607 ? -19.894 -2.118 24.922 1.00 76.12 607 ALA A C 1
ATOM 4804 O O . ALA A 1 607 ? -19.782 -3.231 25.437 1.00 76.12 607 ALA A O 1
ATOM 4805 N N . ARG A 1 608 ? -20.203 -1.036 25.644 1.00 76.19 608 ARG A N 1
ATOM 4806 C CA . ARG A 1 608 ? -20.479 -1.102 27.084 1.00 76.19 608 ARG A CA 1
ATOM 4807 C C . ARG A 1 608 ? -21.827 -1.795 27.377 1.00 76.19 608 ARG A C 1
ATOM 4809 O O . ARG A 1 608 ? -22.767 -1.597 26.603 1.00 76.19 608 ARG A O 1
ATOM 4816 N N . PRO A 1 609 ? -21.960 -2.520 28.506 1.00 66.50 609 PRO A N 1
ATOM 4817 C CA . PRO A 1 609 ? -23.174 -3.280 28.837 1.00 66.50 609 PRO A CA 1
ATOM 4818 C C . PRO A 1 609 ? -24.456 -2.437 28.953 1.00 66.50 609 PRO A C 1
ATOM 4820 O O . PRO A 1 609 ? -25.506 -2.861 28.489 1.00 66.50 609 PRO A O 1
ATOM 4823 N N . SER A 1 610 ? -24.370 -1.222 29.510 1.00 67.19 610 SER A N 1
ATOM 4824 C CA . SER A 1 610 ? -25.477 -0.246 29.594 1.00 67.19 610 SER A CA 1
ATOM 4825 C C . SER A 1 610 ? -25.568 0.684 28.368 1.00 67.19 610 SER A C 1
ATOM 4827 O O . SER A 1 610 ? -26.151 1.765 28.426 1.00 67.19 610 SER A O 1
ATOM 4829 N N . GLY A 1 611 ? -24.902 0.315 27.269 1.00 74.25 611 GLY A N 1
ATOM 4830 C CA . GLY A 1 611 ? -24.693 1.150 26.086 1.00 74.25 611 GLY A CA 1
ATOM 4831 C C . GLY A 1 611 ? -25.767 0.984 25.016 1.00 74.25 611 GLY A C 1
ATOM 4832 O O . GLY A 1 611 ? -26.940 0.782 25.300 1.00 74.25 611 GLY A O 1
ATOM 4833 N N . LEU A 1 612 ? -25.366 1.051 23.742 1.00 82.56 612 LEU A N 1
ATOM 4834 C CA . LEU A 1 612 ? -26.302 0.861 22.623 1.00 82.56 612 LEU A CA 1
ATOM 4835 C C . LEU A 1 612 ? -27.026 -0.492 22.673 1.00 82.56 612 LEU A C 1
ATOM 4837 O O . LEU A 1 612 ? -28.129 -0.612 22.148 1.00 82.56 612 LEU A O 1
ATOM 4841 N N . GLN A 1 613 ? -26.396 -1.502 23.276 1.00 81.06 613 GLN A N 1
ATOM 4842 C CA . GLN A 1 613 ? -26.889 -2.878 23.324 1.00 81.06 613 GLN A CA 1
ATOM 4843 C C . GLN A 1 613 ? -28.198 -3.007 24.116 1.00 81.06 613 GLN A C 1
ATOM 4845 O O . GLN A 1 613 ? -29.029 -3.837 23.761 1.00 81.06 613 GLN A O 1
ATOM 4850 N N . SER A 1 614 ? -28.405 -2.168 25.136 1.00 78.88 614 SER A N 1
ATOM 4851 C CA . SER A 1 614 ? -29.585 -2.188 26.010 1.00 78.88 614 SER A CA 1
ATOM 4852 C C . SER A 1 614 ? -30.679 -1.198 25.595 1.00 78.88 614 SER A C 1
ATOM 4854 O O . SER A 1 614 ? -31.685 -1.057 26.286 1.00 78.88 614 SER A O 1
ATOM 4856 N N . ALA A 1 615 ? -30.497 -0.470 24.490 1.00 86.06 615 ALA A N 1
ATOM 4857 C CA . ALA A 1 615 ? -31.453 0.542 24.060 1.00 86.06 615 ALA A CA 1
ATOM 4858 C C . ALA A 1 615 ? -32.669 -0.076 23.346 1.00 86.06 615 ALA A C 1
ATOM 4860 O O . ALA A 1 615 ? -32.547 -0.587 22.236 1.00 86.06 615 ALA A O 1
ATOM 4861 N N . GLU A 1 616 ? -33.856 0.056 23.943 1.00 86.75 616 GLU A N 1
ATOM 4862 C CA . GLU A 1 616 ? -35.128 -0.467 23.404 1.00 86.75 616 GLU A CA 1
ATOM 4863 C C . GLU A 1 616 ? -35.960 0.571 22.630 1.00 86.75 616 GLU A C 1
ATOM 4865 O O . GLU A 1 616 ? -36.962 0.245 21.997 1.00 86.75 616 GLU A O 1
ATOM 4870 N N . THR A 1 617 ? -35.550 1.838 22.645 1.00 87.31 617 THR A N 1
ATOM 4871 C CA . THR A 1 617 ? -36.219 2.934 21.927 1.00 87.31 617 THR A CA 1
ATOM 4872 C C . THR A 1 617 ? -35.189 3.900 21.338 1.00 87.31 617 THR A C 1
ATOM 4874 O O . THR A 1 617 ? -34.042 3.932 21.798 1.00 87.31 617 THR A O 1
ATOM 4877 N N . PRO A 1 618 ? -35.547 4.723 20.333 1.00 84.62 618 PRO A N 1
ATOM 4878 C CA . PRO A 1 618 ? -34.677 5.801 19.858 1.00 84.62 618 PRO A CA 1
ATOM 4879 C C . PRO A 1 618 ? -34.264 6.773 20.974 1.00 84.62 618 PRO A C 1
ATOM 4881 O O . PRO A 1 618 ? -33.154 7.303 20.957 1.00 84.62 618 PRO A O 1
ATOM 4884 N N . GLU A 1 619 ? -35.140 7.008 21.949 1.00 87.75 619 GLU A N 1
ATOM 4885 C CA . GLU A 1 619 ? -34.889 7.831 23.134 1.00 87.75 619 GLU A CA 1
ATOM 4886 C C . GLU A 1 619 ? -33.847 7.167 24.035 1.00 87.75 619 GLU A C 1
ATOM 4888 O O . GLU A 1 619 ? -32.848 7.801 24.375 1.00 87.75 619 GLU A O 1
ATOM 4893 N N . ALA A 1 620 ? -34.033 5.882 24.358 1.00 88.44 620 ALA A N 1
ATOM 4894 C CA . ALA A 1 620 ? -33.082 5.100 25.144 1.00 88.44 620 ALA A CA 1
ATOM 4895 C C . ALA A 1 620 ? -31.714 5.012 24.454 1.00 88.44 620 ALA A C 1
ATOM 4897 O O . ALA A 1 620 ? -30.689 5.123 25.117 1.00 88.44 620 ALA A O 1
ATOM 4898 N N . LEU A 1 621 ? -31.684 4.911 23.121 1.00 88.75 621 LEU A N 1
ATOM 4899 C CA . LEU A 1 621 ? -30.454 4.909 22.327 1.00 88.75 621 LEU A CA 1
ATOM 4900 C C . LEU A 1 621 ? -29.663 6.211 22.503 1.00 88.75 621 LEU A C 1
ATOM 4902 O O . LEU A 1 621 ? -28.457 6.184 22.755 1.00 88.75 621 LEU A O 1
ATOM 4906 N N . ARG A 1 622 ? -30.341 7.362 22.403 1.00 89.50 622 ARG A N 1
ATOM 4907 C CA . ARG A 1 622 ? -29.712 8.675 22.622 1.00 89.50 622 ARG A CA 1
ATOM 4908 C C . ARG A 1 622 ? -29.244 8.832 24.066 1.00 89.50 622 ARG A C 1
ATOM 4910 O O . ARG A 1 622 ? -28.134 9.315 24.283 1.00 89.50 622 ARG A O 1
ATOM 4917 N N . THR A 1 623 ? -30.066 8.423 25.033 1.00 87.88 623 THR A N 1
ATOM 4918 C CA . THR A 1 623 ? -29.728 8.476 26.462 1.00 87.88 623 THR A CA 1
ATOM 4919 C C . THR A 1 623 ? -28.498 7.633 26.764 1.00 87.88 623 THR A C 1
ATOM 4921 O O . THR A 1 623 ? -27.545 8.163 27.331 1.00 87.88 623 THR A O 1
ATOM 4924 N N . ALA A 1 624 ? -28.457 6.388 26.282 1.00 85.88 624 ALA A N 1
ATOM 4925 C CA . ALA A 1 624 ? -27.316 5.503 26.452 1.00 85.88 624 ALA A CA 1
ATOM 4926 C C . ALA A 1 624 ? -26.039 6.174 25.935 1.00 85.88 624 ALA A C 1
ATOM 4928 O O . ALA A 1 624 ? -25.082 6.333 26.692 1.00 85.88 624 ALA A O 1
ATOM 4929 N N . ILE A 1 625 ? -26.026 6.669 24.686 1.00 87.62 625 ILE A N 1
ATOM 4930 C CA . ILE A 1 625 ? -24.876 7.390 24.103 1.00 87.62 625 ILE A CA 1
ATOM 4931 C C . ILE A 1 625 ? -24.465 8.581 24.982 1.00 87.62 625 ILE A C 1
ATOM 4933 O O . ILE A 1 625 ? -23.299 8.677 25.363 1.00 87.62 625 ILE A O 1
ATOM 4937 N N . LYS A 1 626 ? -25.424 9.431 25.363 1.00 85.81 626 LYS A N 1
ATOM 4938 C CA . LYS A 1 626 ? -25.206 10.639 26.172 1.00 85.81 626 LYS A CA 1
ATOM 4939 C C . LYS A 1 626 ? -24.594 10.348 27.545 1.00 85.81 626 LYS A C 1
ATOM 4941 O O . LYS A 1 626 ? -23.747 11.111 28.001 1.00 85.81 626 LYS A O 1
ATOM 4946 N N . GLU A 1 627 ? -25.007 9.279 28.218 1.00 81.88 627 GLU A N 1
ATOM 4947 C CA . GLU A 1 627 ? -24.513 8.938 29.561 1.00 81.88 627 GLU A CA 1
ATOM 4948 C C . GLU A 1 627 ? -23.037 8.514 29.575 1.00 81.88 627 GLU A C 1
ATOM 4950 O O . GLU A 1 627 ? -22.362 8.678 30.591 1.00 81.88 627 GLU A O 1
ATOM 4955 N N . GLY A 1 628 ? -22.505 8.047 28.443 1.00 76.19 628 GLY A N 1
ATOM 4956 C CA . GLY A 1 628 ? -21.095 7.660 28.314 1.00 76.19 628 GLY A CA 1
ATOM 4957 C C . GLY A 1 628 ? -20.168 8.779 27.846 1.00 76.19 628 GLY A C 1
ATOM 4958 O O . GLY A 1 628 ? -18.964 8.565 27.721 1.00 76.19 628 GLY A O 1
ATOM 4959 N N . THR A 1 629 ? -20.701 9.967 27.554 1.00 78.88 629 THR A N 1
ATOM 4960 C CA . THR A 1 629 ? -19.909 11.084 27.032 1.00 78.88 629 THR A CA 1
ATOM 4961 C C . THR A 1 629 ? -19.137 11.785 28.154 1.00 78.88 629 THR A C 1
ATOM 4963 O O . THR A 1 629 ? -19.729 12.364 29.062 1.00 78.88 629 THR A O 1
ATOM 4966 N N . ILE A 1 630 ? -17.804 11.794 28.050 1.00 77.50 630 ILE A N 1
ATOM 4967 C CA . ILE A 1 630 ? -16.898 12.504 28.978 1.00 77.50 630 ILE A CA 1
ATOM 4968 C C . ILE A 1 630 ? -16.641 13.950 28.525 1.00 77.50 630 ILE A C 1
ATOM 4970 O O . ILE A 1 630 ? -16.339 14.831 29.329 1.00 77.50 630 ILE A O 1
ATOM 4974 N N . ARG A 1 631 ? -16.778 14.232 27.225 1.00 74.56 631 ARG A N 1
ATOM 4975 C CA . ARG A 1 631 ? -16.480 15.550 26.656 1.00 74.56 631 ARG A CA 1
ATOM 4976 C C . ARG A 1 631 ? -17.372 16.633 27.270 1.00 74.56 631 ARG A C 1
ATOM 4978 O O . ARG A 1 631 ? -18.594 16.590 27.115 1.00 74.56 631 ARG A O 1
ATOM 4985 N N . ASN A 1 632 ? -16.742 17.633 27.890 1.00 72.75 632 ASN A N 1
ATOM 4986 C CA . ASN A 1 632 ? -17.383 18.731 28.628 1.00 72.75 632 ASN A CA 1
ATOM 4987 C C . ASN A 1 632 ? -18.197 18.274 29.853 1.00 72.75 632 ASN A C 1
ATOM 4989 O O . ASN A 1 632 ? -19.057 19.017 30.331 1.00 72.75 632 ASN A O 1
ATOM 4993 N N . LEU A 1 633 ? -17.952 17.062 30.360 1.00 81.75 633 LEU A N 1
ATOM 4994 C CA . LEU A 1 633 ? -18.557 16.594 31.598 1.00 81.75 633 LEU A CA 1
ATOM 4995 C C . LEU A 1 633 ? -17.968 17.384 32.772 1.00 81.75 633 LEU A C 1
ATOM 4997 O O . LEU A 1 633 ? -16.757 17.434 32.959 1.00 81.75 633 LEU A O 1
ATOM 5001 N N . GLN A 1 634 ? -18.842 18.000 33.560 1.00 86.69 634 GLN A N 1
ATOM 5002 C CA . GLN A 1 634 ? -18.488 18.558 34.862 1.00 86.69 634 GLN A CA 1
ATOM 5003 C C . GLN A 1 634 ? -18.680 17.444 35.887 1.00 86.69 634 GLN A C 1
ATOM 5005 O O . GLN A 1 634 ? -19.825 17.064 36.160 1.00 86.69 634 GLN A O 1
ATOM 5010 N N . PHE A 1 635 ? -17.581 16.874 36.381 1.00 89.81 635 PHE A N 1
ATOM 5011 C CA . PHE A 1 635 ? -17.632 15.708 37.259 1.00 89.81 635 PHE A CA 1
ATOM 5012 C C . PHE A 1 635 ? -18.281 16.071 38.593 1.00 89.81 635 PHE A C 1
ATOM 5014 O O . PHE A 1 635 ? -17.870 17.012 39.269 1.00 89.81 635 PHE A O 1
ATOM 5021 N N . LYS A 1 636 ? -19.293 15.299 38.999 1.00 91.44 636 LYS A N 1
ATOM 5022 C CA . LYS A 1 636 ? -19.938 15.442 40.307 1.00 91.44 636 LYS A CA 1
ATOM 5023 C C . LYS A 1 636 ? -19.638 14.243 41.198 1.00 91.44 636 LYS A C 1
ATOM 5025 O O . LYS A 1 636 ? -19.845 13.089 40.814 1.00 91.44 636 LYS A O 1
ATOM 5030 N N . ARG A 1 637 ? -19.205 14.524 42.428 1.00 90.25 637 ARG A N 1
ATOM 5031 C CA . ARG A 1 637 ? -19.031 13.517 43.484 1.00 90.25 637 ARG A CA 1
ATOM 5032 C C . ARG A 1 637 ? -20.348 12.813 43.795 1.00 90.25 637 ARG A C 1
ATOM 5034 O O . ARG A 1 637 ? -21.393 13.456 43.840 1.00 90.25 637 ARG A O 1
ATOM 5041 N N . GLY A 1 638 ? -20.291 11.497 43.987 1.00 86.69 638 GLY A N 1
ATOM 5042 C CA . GLY A 1 638 ? -21.466 10.664 44.263 1.00 86.69 638 GLY A CA 1
ATOM 5043 C C . GLY A 1 638 ? -22.387 10.445 43.058 1.00 86.69 638 GLY A C 1
ATOM 5044 O O . GLY A 1 638 ? -23.434 9.823 43.204 1.00 86.69 638 GLY A O 1
ATOM 5045 N N . ARG A 1 639 ? -22.013 10.948 41.874 1.00 87.69 639 ARG A N 1
ATOM 5046 C CA . ARG A 1 639 ? -22.743 10.738 40.617 1.00 87.69 639 ARG A CA 1
ATOM 5047 C C . ARG A 1 639 ? -21.841 10.186 39.522 1.00 87.69 639 ARG A C 1
ATOM 5049 O O . ARG A 1 639 ? -22.190 9.198 38.890 1.00 87.69 639 ARG A O 1
ATOM 5056 N N . ASP A 1 640 ? -20.721 10.858 39.277 1.00 87.88 640 ASP A N 1
ATOM 5057 C CA . ASP A 1 640 ? -19.791 10.546 38.190 1.00 87.88 640 ASP A CA 1
ATOM 5058 C C . ASP A 1 640 ? -18.489 9.941 38.734 1.00 87.88 640 ASP A C 1
ATOM 5060 O O . ASP A 1 640 ? -17.920 9.049 38.105 1.00 87.88 640 ASP A O 1
ATOM 5064 N N . VAL A 1 641 ? -18.059 10.395 39.920 1.00 90.75 641 VAL A N 1
ATOM 5065 C CA . VAL A 1 641 ? -16.896 9.886 40.667 1.00 90.75 641 VAL A CA 1
ATOM 5066 C C . VAL A 1 641 ? -17.308 9.539 42.090 1.00 90.75 641 VAL A C 1
ATOM 5068 O O . VAL A 1 641 ? -17.951 10.338 42.778 1.00 90.75 641 VAL A O 1
ATOM 5071 N N . PHE A 1 642 ? -16.888 8.371 42.543 1.00 92.19 642 PHE A N 1
ATOM 5072 C CA . PHE A 1 642 ? -17.145 7.818 43.865 1.00 92.19 642 PHE A CA 1
ATOM 5073 C C . PHE A 1 642 ? -15.824 7.502 44.569 1.00 92.19 642 PHE A C 1
ATOM 5075 O O . PHE A 1 642 ? -14.766 7.551 43.942 1.00 92.19 642 PHE A O 1
ATOM 5082 N N . GLY A 1 643 ? -15.895 7.191 45.862 1.00 91.94 643 GLY A N 1
ATOM 5083 C CA . GLY A 1 643 ? -14.733 6.964 46.720 1.00 91.94 643 GLY A CA 1
ATOM 5084 C C . GLY A 1 643 ? -14.025 8.254 47.152 1.00 91.94 643 GLY A C 1
ATOM 5085 O O . GLY A 1 643 ? -14.246 9.334 46.587 1.00 91.94 643 GLY A O 1
ATOM 5086 N N . ALA A 1 644 ? -13.178 8.139 48.172 1.00 91.19 644 ALA A N 1
ATOM 5087 C CA . ALA A 1 644 ? -12.386 9.222 48.755 1.00 91.19 644 ALA A CA 1
ATOM 5088 C C . ALA A 1 644 ? -10.986 9.385 48.129 1.00 91.19 644 ALA A C 1
ATOM 5090 O O . ALA A 1 644 ? -10.316 10.385 48.384 1.00 91.19 644 ALA A O 1
ATOM 5091 N N . GLY A 1 645 ? -10.549 8.441 47.290 1.00 90.38 645 GLY A N 1
ATOM 5092 C CA . GLY A 1 645 ? -9.245 8.475 46.619 1.00 90.38 645 GLY A CA 1
ATOM 5093 C C . GLY A 1 645 ? -8.092 7.998 47.494 1.00 90.38 645 GLY A C 1
ATOM 5094 O O . GLY A 1 645 ? -6.934 8.248 47.164 1.00 90.38 645 GLY A O 1
ATOM 5095 N N . THR A 1 646 ? -8.399 7.335 48.608 1.00 91.62 646 THR A N 1
ATOM 5096 C CA . THR A 1 646 ? -7.421 6.708 49.501 1.00 91.62 646 THR A CA 1
ATOM 5097 C C . THR A 1 646 ? -7.181 5.259 49.083 1.00 91.62 646 THR A C 1
ATOM 5099 O O . THR A 1 646 ? -7.920 4.704 48.278 1.00 91.62 646 THR A O 1
ATOM 5102 N N . GLU A 1 647 ? -6.160 4.610 49.637 1.00 87.69 647 GLU A N 1
ATOM 5103 C CA . GLU A 1 647 ? -5.882 3.201 49.327 1.00 87.69 647 GLU A CA 1
ATOM 5104 C C . GLU A 1 647 ? -7.045 2.269 49.714 1.00 87.69 647 GLU A C 1
ATOM 5106 O O . GLU A 1 647 ? -7.352 1.321 48.994 1.00 87.69 647 GLU A O 1
ATOM 5111 N N . SER A 1 648 ? -7.708 2.557 50.840 1.00 87.75 648 SER A N 1
ATOM 5112 C CA . SER A 1 648 ? -8.848 1.786 51.346 1.00 87.75 648 SER A CA 1
ATOM 5113 C C . SER A 1 648 ? -10.179 2.129 50.672 1.00 87.75 648 SER A C 1
ATOM 5115 O O . SER A 1 648 ? -11.095 1.309 50.721 1.00 87.75 648 SER A O 1
ATOM 5117 N N . ASP A 1 649 ? -10.289 3.308 50.057 1.00 88.75 649 ASP A N 1
ATOM 5118 C CA . ASP A 1 649 ? -11.476 3.786 49.343 1.00 88.75 649 ASP A CA 1
ATOM 5119 C C . ASP A 1 649 ? -11.058 4.561 48.074 1.00 88.75 649 ASP A C 1
ATOM 5121 O O . ASP A 1 649 ? -11.111 5.799 48.037 1.00 88.75 649 ASP A O 1
ATOM 5125 N N . PRO A 1 650 ? -10.555 3.850 47.045 1.00 90.69 650 PRO A N 1
ATOM 5126 C CA . PRO A 1 650 ? -10.016 4.466 45.840 1.00 90.69 650 PRO A CA 1
ATOM 5127 C C . PRO A 1 650 ? -11.110 5.158 45.029 1.00 90.69 650 PRO A C 1
ATOM 5129 O O . PRO A 1 650 ? -12.275 4.762 45.048 1.00 90.69 650 PRO A O 1
ATOM 5132 N N . TYR A 1 651 ? -10.729 6.170 44.251 1.00 93.19 651 TYR A N 1
ATOM 5133 C CA . TYR A 1 651 ? -11.646 6.780 43.302 1.00 93.19 651 TYR A CA 1
ATOM 5134 C C . TYR A 1 651 ? -12.065 5.779 42.236 1.00 93.19 651 TYR A C 1
ATOM 5136 O O . TYR A 1 651 ? -11.228 5.107 41.639 1.00 93.19 651 TYR A O 1
ATOM 5144 N N . TYR A 1 652 ? -13.354 5.736 41.934 1.00 90.31 652 TYR A N 1
ATOM 5145 C CA . TYR A 1 652 ? -13.869 5.008 40.781 1.00 90.31 652 TYR A CA 1
ATOM 5146 C C . TYR A 1 652 ? -14.953 5.819 40.084 1.00 90.31 652 TYR A C 1
ATOM 5148 O O . TYR A 1 652 ? -15.636 6.646 40.691 1.00 90.31 652 TYR A O 1
ATOM 5156 N N . PHE A 1 653 ? -15.095 5.594 38.785 1.00 88.62 653 PHE A N 1
ATOM 5157 C CA . PHE A 1 653 ? -16.080 6.281 37.959 1.00 88.62 653 PHE A CA 1
ATOM 5158 C C . PHE A 1 653 ? -17.366 5.460 37.871 1.00 88.62 653 PHE A C 1
ATOM 5160 O O . PHE A 1 653 ? -17.342 4.238 38.047 1.00 88.62 653 PHE A O 1
ATOM 5167 N N . ARG A 1 654 ? -18.497 6.118 37.590 1.00 86.56 654 ARG A N 1
ATOM 5168 C CA . ARG A 1 654 ? -19.723 5.391 37.219 1.00 86.56 654 ARG A CA 1
ATOM 5169 C C . ARG A 1 654 ? -19.468 4.497 35.999 1.00 86.56 654 ARG A C 1
ATOM 5171 O O . ARG A 1 654 ? -18.630 4.823 35.155 1.00 86.56 654 ARG A O 1
ATOM 5178 N N . GLN A 1 655 ? -20.212 3.399 35.897 1.00 79.19 655 GLN A N 1
ATOM 5179 C CA . GLN A 1 655 ? -19.969 2.320 34.933 1.00 79.19 655 GLN A CA 1
ATOM 5180 C C . GLN A 1 655 ? -20.051 2.773 33.465 1.00 79.19 655 GLN A C 1
ATOM 5182 O O . GLN A 1 655 ? -19.456 2.155 32.584 1.00 79.19 655 GLN A O 1
ATOM 5187 N N . GLU A 1 656 ? -20.762 3.867 33.192 1.00 79.38 656 GLU A N 1
ATOM 5188 C CA . GLU A 1 656 ? -20.939 4.413 31.850 1.00 79.38 656 GLU A CA 1
ATOM 5189 C C . GLU A 1 656 ? -19.693 5.142 31.322 1.00 79.38 656 GLU A C 1
ATOM 5191 O O . GLU A 1 656 ? -19.590 5.343 30.111 1.00 79.38 656 GLU A O 1
ATOM 5196 N N . LEU A 1 657 ? -18.759 5.552 32.191 1.00 80.19 657 LEU A N 1
ATOM 5197 C CA . LEU A 1 657 ? -17.578 6.330 31.807 1.00 80.19 657 LEU A CA 1
ATOM 5198 C C . LEU A 1 657 ? -16.368 5.422 31.551 1.00 80.19 657 LEU A C 1
ATOM 5200 O O . LEU A 1 657 ? -15.990 4.603 32.386 1.00 80.19 657 LEU A O 1
ATOM 5204 N N . PHE A 1 658 ? -15.708 5.603 30.404 1.00 77.25 658 PHE A N 1
ATOM 5205 C CA . PHE A 1 658 ? -14.496 4.854 30.071 1.00 77.25 658 PHE A CA 1
ATOM 5206 C C . PHE A 1 658 ? -13.323 5.294 30.961 1.00 77.25 658 PHE A C 1
ATOM 5208 O O . PHE A 1 658 ? -12.882 6.442 30.881 1.00 77.25 658 PHE A O 1
ATOM 5215 N N . TYR A 1 659 ? -12.806 4.374 31.787 1.00 79.56 659 TYR A N 1
ATOM 5216 C CA . TYR A 1 659 ? -11.869 4.668 32.882 1.00 79.56 659 TYR A CA 1
ATOM 5217 C C . TYR A 1 659 ? -10.709 5.584 32.486 1.00 79.56 659 TYR A C 1
ATOM 5219 O O . TYR A 1 659 ? -10.508 6.612 33.121 1.00 79.56 659 TYR A O 1
ATOM 5227 N N . HIS A 1 660 ? -9.957 5.244 31.434 1.00 78.00 660 HIS A N 1
ATOM 5228 C CA . HIS A 1 660 ? -8.749 5.996 31.083 1.00 78.00 660 HIS A CA 1
ATOM 5229 C C . HIS A 1 660 ? -9.038 7.454 30.728 1.00 78.00 660 HIS A C 1
ATOM 5231 O O . HIS A 1 660 ? -8.287 8.341 31.116 1.00 78.00 660 HIS A O 1
ATOM 5237 N N . GLU A 1 661 ? -10.126 7.717 30.016 1.00 78.25 661 GLU A N 1
ATOM 5238 C CA . GLU A 1 661 ? -10.498 9.083 29.662 1.00 78.25 661 GLU A CA 1
ATOM 5239 C C . GLU A 1 661 ? -11.122 9.822 30.835 1.00 78.25 661 GLU A C 1
ATOM 5241 O O . GLU A 1 661 ? -10.834 10.999 31.031 1.00 78.25 661 GLU A O 1
ATOM 5246 N N . ALA A 1 662 ? -11.948 9.130 31.622 1.00 84.38 662 ALA A N 1
ATOM 5247 C CA . ALA A 1 662 ? -12.581 9.702 32.798 1.00 84.38 662 ALA A CA 1
ATOM 5248 C C . ALA A 1 662 ? -11.526 10.108 33.827 1.00 84.38 662 ALA A C 1
ATOM 5250 O O . ALA A 1 662 ? -11.605 11.194 34.384 1.00 84.38 662 ALA A O 1
ATOM 5251 N N . PHE A 1 663 ? -10.493 9.281 33.990 1.00 87.56 663 PHE A N 1
ATOM 5252 C CA . PHE A 1 663 ? -9.318 9.551 34.802 1.00 87.56 663 PHE A CA 1
ATOM 5253 C C . PHE A 1 663 ? -8.637 10.860 34.400 1.00 87.56 663 PHE A C 1
ATOM 5255 O O . PHE A 1 663 ? -8.545 11.765 35.224 1.00 87.56 663 PHE A O 1
ATOM 5262 N N . TYR A 1 664 ? -8.204 10.999 33.142 1.00 86.56 664 TYR A N 1
ATOM 5263 C CA . TYR A 1 664 ? -7.508 12.214 32.706 1.00 86.56 664 TYR A CA 1
ATOM 5264 C C . TYR A 1 664 ? -8.418 13.445 32.748 1.00 86.56 664 TYR A C 1
ATOM 5266 O O . TYR A 1 664 ? -8.008 14.484 33.255 1.00 86.56 664 TYR A O 1
ATOM 5274 N N . ALA A 1 665 ? -9.669 13.317 32.299 1.00 87.44 665 ALA A N 1
ATOM 5275 C CA . ALA A 1 665 ? -10.627 14.417 32.331 1.00 87.44 665 ALA A CA 1
ATOM 5276 C C . ALA A 1 665 ? -10.964 14.857 33.764 1.00 87.44 665 ALA A C 1
ATOM 5278 O O . ALA A 1 665 ? -11.175 16.042 34.004 1.00 87.44 665 ALA A O 1
ATOM 5279 N N . PHE A 1 666 ? -10.995 13.927 34.720 1.00 90.75 666 PHE A N 1
ATOM 5280 C CA . PHE A 1 666 ? -11.192 14.234 36.132 1.00 90.75 666 PHE A CA 1
ATOM 5281 C C . PHE A 1 666 ? -9.974 14.926 36.744 1.00 90.75 666 PHE A C 1
ATOM 5283 O O . PHE A 1 666 ? -10.142 15.910 37.457 1.00 90.75 666 PHE A O 1
ATOM 5290 N N . LEU A 1 667 ? -8.755 14.459 36.444 1.00 89.81 667 LEU A N 1
ATOM 5291 C CA . LEU A 1 667 ? -7.539 15.150 36.882 1.00 89.81 667 LEU A CA 1
ATOM 5292 C C . LEU A 1 667 ? -7.503 16.589 36.356 1.00 89.81 667 LEU A C 1
ATOM 5294 O O . LEU A 1 667 ? -7.188 17.496 37.118 1.00 89.81 667 LEU A O 1
ATOM 5298 N N . ASP A 1 668 ? -7.870 16.803 35.091 1.00 88.88 668 ASP A N 1
ATOM 5299 C CA . ASP A 1 668 ? -7.957 18.143 34.509 1.00 88.88 668 ASP A CA 1
ATOM 5300 C C . ASP A 1 668 ? -9.071 18.985 35.158 1.00 88.88 668 ASP A C 1
ATOM 5302 O O . ASP A 1 668 ? -8.837 20.145 35.485 1.00 88.88 668 ASP A O 1
ATOM 5306 N N . HIS A 1 669 ? -10.258 18.407 35.387 1.00 90.06 669 HIS A N 1
ATOM 5307 C CA . HIS A 1 669 ? -11.403 19.074 36.028 1.00 90.06 669 HIS A CA 1
ATOM 5308 C C . HIS A 1 669 ? -11.104 19.538 37.459 1.00 90.06 669 HIS A C 1
ATOM 5310 O O . HIS A 1 669 ? -11.496 20.633 37.846 1.00 90.06 669 HIS A O 1
ATOM 5316 N N . GLU A 1 670 ? -10.405 18.711 38.236 1.00 89.94 670 GLU A N 1
ATOM 5317 C CA . GLU A 1 670 ? -10.003 19.015 39.615 1.00 89.94 670 GLU A CA 1
ATOM 5318 C C . GLU A 1 670 ? -8.651 19.747 39.694 1.00 89.94 670 GLU A C 1
ATOM 5320 O O . GLU A 1 670 ? -8.104 19.923 40.784 1.00 89.94 670 GLU A O 1
ATOM 5325 N N . GLU A 1 671 ? -8.073 20.118 38.546 1.00 90.56 671 GLU A N 1
ATOM 5326 C CA . GLU A 1 671 ? -6.758 20.761 38.421 1.00 90.56 671 GLU A CA 1
ATOM 5327 C C . GLU A 1 671 ? -5.610 19.984 39.108 1.00 90.56 671 GLU A C 1
ATOM 5329 O O . GLU A 1 671 ? -4.588 20.542 39.524 1.00 90.56 671 GLU A O 1
ATOM 5334 N N . ILE A 1 672 ? -5.738 18.658 39.201 1.00 88.75 672 ILE A N 1
ATOM 5335 C CA . ILE A 1 672 ? -4.760 17.772 39.830 1.00 88.75 672 ILE A CA 1
ATOM 5336 C C . ILE A 1 672 ? -3.580 17.557 38.881 1.00 88.75 672 ILE A C 1
ATOM 5338 O O . ILE A 1 672 ? -3.676 16.909 37.838 1.00 88.75 672 ILE A O 1
ATOM 5342 N N . ARG A 1 673 ? -2.402 18.043 39.277 1.00 87.88 673 ARG A N 1
ATOM 5343 C CA . ARG A 1 673 ? -1.154 17.814 38.538 1.00 87.88 673 ARG A CA 1
ATOM 5344 C C . ARG A 1 673 ? -0.452 16.560 39.049 1.00 87.88 673 ARG A C 1
ATOM 5346 O O . ARG A 1 673 ? 0.132 16.584 40.130 1.00 87.88 673 ARG A O 1
ATOM 5353 N N . SER A 1 674 ? -0.455 15.485 38.262 1.00 80.00 674 SER A N 1
ATOM 5354 C CA . SER A 1 674 ? 0.308 14.270 38.573 1.00 80.00 674 SER A CA 1
ATOM 5355 C C . SER A 1 674 ? 1.817 14.503 38.425 1.00 80.00 674 SER A C 1
ATOM 5357 O O . SER A 1 674 ? 2.273 15.058 37.422 1.00 80.00 674 SER A O 1
ATOM 5359 N N . PHE A 1 675 ? 2.586 14.060 39.414 1.00 70.12 675 PHE A N 1
ATOM 5360 C CA . PHE A 1 675 ? 4.041 13.931 39.373 1.00 70.12 675 PHE A CA 1
ATOM 5361 C C . PHE A 1 675 ? 4.458 12.538 38.887 1.00 70.12 675 PHE A C 1
ATOM 5363 O O . PHE A 1 675 ? 5.295 12.431 37.994 1.00 70.12 675 PHE A O 1
ATOM 5370 N N . SER A 1 676 ? 3.842 11.484 39.427 1.00 75.44 676 SER A N 1
ATOM 5371 C CA . SER A 1 676 ? 4.110 10.097 39.043 1.00 75.44 676 SER A CA 1
ATOM 5372 C C . SER A 1 676 ? 2.817 9.275 39.016 1.00 75.44 676 SER A C 1
ATOM 5374 O O . SER A 1 676 ? 1.835 9.598 39.689 1.00 75.44 676 SER A O 1
ATOM 5376 N N . ARG A 1 677 ? 2.802 8.223 38.195 1.00 81.50 677 ARG A N 1
ATOM 5377 C CA . ARG A 1 677 ? 1.703 7.258 38.084 1.00 81.50 677 ARG A CA 1
ATOM 5378 C C . ARG A 1 677 ? 2.297 5.859 38.037 1.00 81.50 677 ARG A C 1
ATOM 5380 O O . ARG A 1 677 ? 3.178 5.603 37.220 1.00 81.50 677 ARG A O 1
ATOM 5387 N N . SER A 1 678 ? 1.789 4.957 38.864 1.00 74.94 678 SER A N 1
ATOM 5388 C CA . SER A 1 678 ? 2.148 3.542 38.839 1.00 74.94 678 SER A CA 1
ATOM 5389 C C . SER A 1 678 ? 0.904 2.662 38.905 1.00 74.94 678 SER A C 1
ATOM 5391 O O . SER A 1 678 ? -0.108 3.035 39.498 1.00 74.94 678 SER A O 1
ATOM 5393 N N . VAL A 1 679 ? 0.982 1.481 38.287 1.00 76.19 679 VAL A N 1
ATOM 5394 C CA . VAL A 1 679 ? -0.062 0.460 38.426 1.00 76.19 679 VAL A CA 1
ATOM 5395 C C . VAL A 1 679 ? -0.053 -0.041 39.870 1.00 76.19 679 VAL A C 1
ATOM 5397 O O . VAL A 1 679 ? 1.005 -0.365 40.411 1.00 76.19 679 VAL A O 1
ATOM 5400 N N . TRP A 1 680 ? -1.229 -0.100 40.486 1.00 75.50 680 TRP A N 1
ATOM 5401 C CA . TRP A 1 680 ? -1.445 -0.574 41.849 1.00 75.50 680 TRP A CA 1
ATOM 5402 C C . TRP A 1 680 ? -2.450 -1.724 41.853 1.00 75.50 680 TRP A C 1
ATOM 5404 O O . TRP A 1 680 ? -3.384 -1.730 41.055 1.00 75.50 680 TRP A O 1
ATOM 5414 N N . LEU A 1 681 ? -2.267 -2.705 42.735 1.00 75.06 681 LEU A N 1
ATOM 5415 C CA . LEU A 1 681 ? -3.167 -3.853 42.845 1.00 75.06 681 LEU A CA 1
ATOM 5416 C C . LEU A 1 681 ? -4.041 -3.709 44.092 1.00 75.06 681 LEU A C 1
ATOM 5418 O O . LEU A 1 681 ? -3.573 -3.875 45.215 1.00 75.06 681 LEU A O 1
ATOM 5422 N N . PHE A 1 682 ? -5.330 -3.451 43.889 1.00 69.44 682 PHE A N 1
ATOM 5423 C CA . PHE A 1 682 ? -6.339 -3.422 44.943 1.00 69.44 682 PHE A CA 1
ATOM 5424 C C . PHE A 1 682 ? -6.985 -4.800 45.039 1.00 69.44 682 PHE A C 1
ATOM 5426 O O . PHE A 1 682 ? -7.779 -5.163 44.176 1.00 69.44 682 PHE A O 1
ATOM 5433 N N . ARG A 1 683 ? -6.639 -5.594 46.062 1.00 65.62 683 ARG A N 1
ATOM 5434 C CA . ARG A 1 683 ? -7.202 -6.949 46.260 1.00 65.62 683 ARG A CA 1
ATOM 5435 C C . ARG A 1 683 ? -7.170 -7.794 44.971 1.00 65.62 683 ARG A C 1
ATOM 5437 O O . ARG A 1 683 ? -8.171 -8.382 44.583 1.00 65.62 683 ARG A O 1
ATOM 5444 N N . HIS A 1 684 ? -6.012 -7.818 44.305 1.00 63.12 684 HIS A N 1
ATOM 5445 C CA . HIS A 1 684 ? -5.754 -8.519 43.034 1.00 63.12 684 HIS A CA 1
ATOM 5446 C C . HIS A 1 684 ? -6.354 -7.892 41.763 1.00 63.12 684 HIS A C 1
ATOM 5448 O O . HIS A 1 684 ? -6.114 -8.413 40.676 1.00 63.12 684 HIS A O 1
ATOM 5454 N N . LEU A 1 685 ? -7.051 -6.756 41.858 1.00 61.28 685 LEU A N 1
ATOM 5455 C CA . LEU A 1 685 ? -7.551 -6.017 40.697 1.00 61.28 685 LEU A CA 1
ATOM 5456 C C . LEU A 1 685 ? -6.670 -4.797 40.385 1.00 61.28 685 LEU A C 1
ATOM 5458 O O . LEU A 1 685 ? -6.257 -4.085 41.304 1.00 61.28 685 LEU A O 1
ATOM 5462 N N . PRO A 1 686 ? -6.371 -4.528 39.103 1.00 72.56 686 PRO A N 1
ATOM 5463 C CA . PRO A 1 686 ? -5.520 -3.413 38.717 1.00 72.56 686 PRO A CA 1
ATOM 5464 C C . PRO A 1 686 ? -6.214 -2.060 38.923 1.00 72.56 686 PRO A C 1
ATOM 5466 O O . PRO A 1 686 ? -7.408 -1.887 38.681 1.00 72.56 686 PRO A O 1
ATOM 5469 N N . GLY A 1 687 ? -5.430 -1.067 39.311 1.00 80.50 687 GLY A N 1
ATOM 5470 C CA . GLY A 1 687 ? -5.783 0.344 39.316 1.00 80.50 687 GLY A CA 1
ATOM 5471 C C . GLY A 1 687 ? -4.524 1.204 39.275 1.00 80.50 687 GLY A C 1
ATOM 5472 O O . GLY A 1 687 ? -3.447 0.719 38.928 1.00 80.50 687 GLY A O 1
ATOM 5473 N N . ASP A 1 688 ? -4.650 2.482 39.605 1.00 84.75 688 ASP A N 1
ATOM 5474 C CA . ASP A 1 688 ? -3.565 3.452 39.519 1.00 84.75 688 ASP A CA 1
ATOM 5475 C C . ASP A 1 688 ? -3.309 4.125 40.867 1.00 84.75 688 ASP A C 1
ATOM 5477 O O . ASP A 1 688 ? -4.227 4.624 41.518 1.00 84.75 688 ASP A O 1
ATOM 5481 N N . ARG A 1 689 ? -2.035 4.187 41.256 1.00 87.69 689 ARG A N 1
ATOM 5482 C CA . ARG A 1 689 ? -1.532 5.071 42.306 1.00 87.69 689 ARG A CA 1
ATOM 5483 C C . ARG A 1 689 ? -0.925 6.298 41.636 1.00 87.69 689 ARG A C 1
ATOM 5485 O O . ARG A 1 689 ? -0.039 6.182 40.791 1.00 87.69 689 ARG A O 1
ATOM 5492 N N . VAL A 1 690 ? -1.410 7.472 42.011 1.00 88.31 690 VAL A N 1
ATOM 5493 C CA . VAL A 1 690 ? -1.020 8.763 41.446 1.00 88.31 690 VAL A CA 1
ATOM 5494 C C . VAL A 1 690 ? -0.418 9.610 42.548 1.00 88.31 690 VAL A C 1
ATOM 5496 O O . VAL A 1 690 ? -1.108 10.000 43.486 1.00 88.31 690 VAL A O 1
ATOM 5499 N N . GLU A 1 691 ? 0.864 9.922 42.428 1.00 87.88 691 GLU A N 1
ATOM 5500 C CA . GLU A 1 691 ? 1.490 10.939 43.267 1.00 87.88 691 GLU A CA 1
ATOM 5501 C C . GLU A 1 691 ? 1.328 12.285 42.577 1.00 87.88 691 GLU A C 1
ATOM 5503 O O . GLU A 1 691 ? 1.631 12.432 41.391 1.00 87.88 691 GLU A O 1
ATOM 5508 N N . THR A 1 692 ? 0.835 13.278 43.299 1.00 89.00 692 THR A N 1
ATOM 5509 C CA . THR A 1 692 ? 0.566 14.613 42.771 1.00 89.00 692 THR A CA 1
ATOM 5510 C C . THR A 1 692 ? 1.698 15.573 43.132 1.00 89.00 692 THR A C 1
ATOM 5512 O O . THR A 1 692 ? 2.448 15.365 44.084 1.00 89.00 692 THR A O 1
ATOM 5515 N N . LYS A 1 693 ? 1.840 16.663 42.372 1.00 83.75 693 LYS A N 1
ATOM 5516 C CA . LYS A 1 693 ? 2.890 17.671 42.608 1.00 83.75 693 LYS A CA 1
ATOM 5517 C C . LYS A 1 693 ? 2.764 18.390 43.953 1.00 83.75 693 LYS A C 1
ATOM 5519 O O . LYS A 1 693 ? 3.756 18.911 44.446 1.00 83.75 693 LYS A O 1
ATOM 5524 N N . ASP A 1 694 ? 1.566 18.426 44.529 1.00 87.00 694 ASP A N 1
ATOM 5525 C CA . ASP A 1 694 ? 1.301 18.966 45.867 1.00 87.00 694 ASP A CA 1
ATOM 5526 C C . ASP A 1 694 ? 1.517 17.930 46.993 1.00 87.00 694 ASP A C 1
ATOM 5528 O O . ASP A 1 694 ? 1.208 18.206 48.149 1.00 87.00 694 ASP A O 1
ATOM 5532 N N . GLY A 1 695 ? 2.067 16.751 46.675 1.00 84.44 695 GLY A N 1
ATOM 5533 C CA . GLY A 1 695 ? 2.483 15.736 47.647 1.00 84.44 695 GLY A CA 1
ATOM 5534 C C . GLY A 1 695 ? 1.386 14.766 48.094 1.00 84.44 695 GLY A C 1
ATOM 5535 O O . GLY A 1 695 ? 1.645 13.921 48.951 1.00 84.44 695 GLY A O 1
ATOM 5536 N N . ARG A 1 696 ? 0.172 14.846 47.531 1.00 90.88 696 ARG A N 1
ATOM 5537 C CA . ARG A 1 696 ? -0.892 13.866 47.796 1.00 90.88 696 ARG A CA 1
ATOM 5538 C C . ARG A 1 696 ? -0.626 12.564 47.039 1.00 90.88 696 ARG A C 1
ATOM 5540 O O . ARG A 1 696 ? -0.050 12.544 45.953 1.00 90.88 696 ARG A O 1
ATOM 5547 N N . VAL A 1 697 ? -1.096 11.462 47.613 1.00 91.31 697 VAL A N 1
ATOM 5548 C CA . VAL A 1 697 ? -1.144 10.160 46.945 1.00 91.31 697 VAL A CA 1
ATOM 5549 C C . VAL A 1 697 ? -2.608 9.799 46.775 1.00 91.31 697 VAL A C 1
ATOM 5551 O O . VAL A 1 697 ? -3.333 9.671 47.759 1.00 91.31 697 VAL A O 1
ATOM 5554 N N . LEU A 1 698 ? -3.036 9.681 45.525 1.00 93.62 698 LEU A N 1
ATOM 5555 C CA . LEU A 1 698 ? -4.402 9.355 45.153 1.00 93.62 698 LEU A CA 1
ATOM 5556 C C . LEU A 1 698 ? -4.445 7.973 44.520 1.00 93.62 698 LEU A C 1
ATOM 5558 O O . LEU A 1 698 ? -3.582 7.607 43.725 1.00 93.62 698 LEU A O 1
ATOM 5562 N N . PHE A 1 699 ? -5.477 7.223 44.858 1.00 91.38 699 PHE A N 1
ATOM 5563 C CA . PHE A 1 699 ? -5.692 5.871 44.375 1.00 91.38 699 PHE A CA 1
ATOM 5564 C C . PHE A 1 699 ? -6.945 5.842 43.508 1.00 91.38 699 PHE A C 1
ATOM 5566 O O . PHE A 1 699 ? -7.976 6.397 43.886 1.00 91.38 699 PHE A O 1
ATOM 5573 N N . PHE A 1 700 ? -6.849 5.208 42.345 1.00 90.81 700 PHE A N 1
ATOM 5574 C CA . PHE A 1 700 ? -7.930 5.068 41.379 1.00 90.81 700 PHE A CA 1
ATOM 5575 C C . PHE A 1 700 ? -8.118 3.597 41.041 1.00 90.81 700 PHE A C 1
ATOM 5577 O O . PHE A 1 700 ? -7.160 2.891 40.736 1.00 90.81 700 PHE A O 1
ATOM 5584 N N . TRP A 1 701 ? -9.356 3.128 41.069 1.00 87.19 701 TRP A N 1
ATOM 5585 C CA . TRP A 1 701 ? -9.688 1.754 40.748 1.00 87.19 701 TRP A CA 1
ATOM 5586 C C . TRP A 1 701 ? -10.200 1.648 39.313 1.00 87.19 701 TRP A C 1
ATOM 5588 O O . TRP A 1 701 ? -11.174 2.303 38.927 1.00 87.19 701 TRP A O 1
ATOM 5598 N N . ASN A 1 702 ? -9.549 0.796 38.518 1.00 76.88 702 ASN A N 1
ATOM 5599 C CA . ASN A 1 702 ? -9.946 0.528 37.145 1.00 76.88 702 ASN A CA 1
ATOM 5600 C C . ASN A 1 702 ? -11.060 -0.523 37.106 1.00 76.88 702 ASN A C 1
ATOM 5602 O O . ASN A 1 702 ? -10.827 -1.713 36.884 1.00 76.88 702 ASN A O 1
ATOM 5606 N N . ARG A 1 703 ? -12.290 -0.072 37.362 1.00 66.88 703 ARG A N 1
ATOM 5607 C CA . ARG A 1 703 ? -13.489 -0.909 37.293 1.00 66.88 703 ARG A CA 1
ATOM 5608 C C . ARG A 1 703 ? -13.818 -1.227 35.829 1.00 66.88 703 ARG A C 1
ATOM 5610 O O . ARG A 1 703 ? -14.588 -0.531 35.175 1.00 66.88 703 ARG A O 1
ATOM 5617 N N . TYR A 1 704 ? -13.204 -2.274 35.290 1.00 54.81 704 TYR A N 1
ATOM 5618 C CA . TYR A 1 704 ? -13.599 -2.843 34.005 1.00 54.81 704 TYR A CA 1
ATOM 5619 C C . TYR A 1 704 ? -14.820 -3.754 34.214 1.00 54.81 704 TYR A C 1
ATOM 5621 O O . TYR A 1 704 ? -14.692 -4.763 34.905 1.00 54.81 704 TYR A O 1
ATOM 5629 N N . PRO A 1 705 ? -15.970 -3.494 33.563 1.00 42.38 705 PRO A N 1
ATOM 5630 C CA . PRO A 1 705 ? -17.185 -4.308 33.722 1.00 42.38 705 PRO A CA 1
ATOM 5631 C C . PRO A 1 705 ? -17.007 -5.800 33.392 1.00 42.38 705 PRO A C 1
ATOM 5633 O O . PRO A 1 705 ? -17.798 -6.631 33.808 1.00 42.38 705 PRO A O 1
ATOM 5636 N N . GLN A 1 706 ? -15.970 -6.139 32.627 1.00 38.81 706 GLN A N 1
ATOM 5637 C CA . GLN A 1 706 ? -15.631 -7.497 32.191 1.00 38.81 706 GLN A CA 1
ATOM 5638 C C . GLN A 1 706 ? -14.747 -8.274 33.187 1.00 38.81 706 GLN A C 1
ATOM 5640 O O . GLN A 1 706 ? -14.489 -9.453 32.966 1.00 38.81 706 GLN A O 1
ATOM 5645 N N . PHE A 1 707 ? -14.310 -7.634 34.279 1.00 33.56 707 PHE A N 1
ATOM 5646 C CA . PHE A 1 707 ? -13.605 -8.271 35.400 1.00 33.56 707 PHE A CA 1
ATOM 5647 C C . PHE A 1 707 ? -14.396 -8.223 36.718 1.00 33.56 707 PHE A C 1
ATOM 5649 O O . PHE A 1 707 ? -13.914 -8.759 37.713 1.00 33.56 707 PHE A O 1
ATOM 5656 N N . ASP A 1 708 ? -15.611 -7.656 36.726 1.00 37.84 708 ASP A N 1
ATOM 5657 C CA . ASP A 1 708 ? -16.604 -7.907 37.781 1.00 37.84 708 ASP A CA 1
ATOM 5658 C C . ASP A 1 708 ? -17.140 -9.340 37.591 1.00 37.84 708 ASP A C 1
ATOM 5660 O O . ASP A 1 708 ? -18.265 -9.588 37.159 1.00 37.84 708 ASP A O 1
ATOM 5664 N N . VAL A 1 709 ? -16.277 -10.321 37.863 1.00 32.84 709 VAL A N 1
ATOM 5665 C CA . VAL A 1 709 ? -16.728 -11.656 38.242 1.00 32.84 709 VAL A CA 1
ATOM 5666 C C . VAL A 1 709 ? -17.424 -11.433 39.575 1.00 32.84 709 VAL A C 1
ATOM 5668 O O . VAL A 1 709 ? -16.780 -10.986 40.523 1.00 32.84 709 VAL A O 1
ATOM 5671 N N . GLY A 1 710 ? -18.746 -11.609 39.590 1.00 31.75 710 GLY A N 1
ATOM 5672 C CA . GLY A 1 710 ? -19.588 -11.282 40.732 1.00 31.75 710 GLY A CA 1
ATOM 5673 C C . GLY A 1 710 ? -18.949 -11.726 42.042 1.00 31.75 710 GLY A C 1
ATOM 5674 O O . GLY A 1 710 ? -18.529 -12.871 42.179 1.00 31.75 710 GLY A O 1
ATOM 5675 N N . SER A 1 711 ? -18.895 -10.816 43.009 1.00 26.66 711 SER A N 1
ATOM 5676 C CA . SER A 1 711 ? -18.477 -11.089 44.384 1.00 26.66 711 SER A CA 1
ATOM 5677 C C . SER A 1 711 ? -19.491 -11.944 45.162 1.00 26.66 711 SER A C 1
ATOM 5679 O O . SER A 1 711 ? -19.571 -11.821 46.377 1.00 26.66 711 SER A O 1
ATOM 5681 N N . ASP A 1 712 ? -20.238 -12.795 44.459 1.00 29.91 712 ASP A N 1
ATOM 5682 C CA . ASP A 1 712 ? -21.122 -13.829 44.986 1.00 29.91 712 ASP A CA 1
ATOM 5683 C C . ASP A 1 712 ? -20.771 -15.158 44.285 1.00 29.91 712 ASP A C 1
ATOM 5685 O O . ASP A 1 712 ? -21.532 -15.679 43.466 1.00 29.91 712 ASP A O 1
ATOM 5689 N N . ALA A 1 713 ? -19.569 -15.670 44.570 1.00 26.78 713 ALA A N 1
ATOM 5690 C CA . ALA A 1 713 ? -19.173 -17.073 44.415 1.00 26.78 713 ALA A CA 1
ATOM 5691 C C . ALA A 1 713 ? -18.070 -17.416 45.424 1.00 26.78 713 ALA A C 1
ATOM 5693 O O . ALA A 1 713 ? -17.027 -16.720 45.413 1.00 26.78 713 ALA A O 1
#

Radius of gyration: 29.8 Å; chains: 1; bounding box: 67×65×98 Å

Foldseek 3Di:
DCVVLCPDPLSVVLVVLLVVLVVLLLQFAQDQDALVLVVVCVVLLVVLVVCLVVQDQPPDPVSLLSLLVLLLSVVSCVVQLLRLLPQLLNLLVVQLVLCLQLQQLLSNLLSLLLLLLSLQLVLQLVLLVVPRDDNVVSVDPDDQDSVSSVSSSLNSLSCLQFGDADPDDDDPVSLVDRRDHDDGPDDDDPLSVLLNLQSCLCNFLFFANLCCLLCVVDVLSSSSSSSSSSSSSVSQVVDPNSSDGYPDRDDNPDQDAFPDPVNVLVLCVPVLVVVVVCCCVRPPADPVPDPPPDLSVVVVVVVVVQVVVQVVVVVVCVVDVDVVNVVLLCLVQDVDPVSVVPDDVVNVVCCLVSNSSNLADNGPVRSSLSSVLSVLVVQLLVLLVPDDQAALADPFDDRQSVLSNLLSLLVSSLSSLLSLLVSLLVQLVVCVRSLSLLSNLSSLLSSLLSLLVLLVLLQLLLVLLVVLLVCLVVVHQSRVSSSVSSLSSLSSNLGDPPHSPDDGSSNSSCVNNVSHHTDDSVVSNCVQQPDDDPPPSLRVLVNSLNSVSVCSSSSSHPSSSCCSHDVSSSVSSVSSSSSSSSSSVVPDCVSVCSSCVSCVLSSCLSNAPCASSPQRDSNSNSVRSNLADLVVDQDDEPAAWYFPQDLVTAIEGPSNYQQVSNVVSVCVNVVWAFPDWDWDANPNATWIWTQTPVGDTGTHGRPDVVPCPDPPD